Protein 7TQR (pdb70)

Secondary structure (DSSP, 8-state):
-EEE--SS---HHHHHHHHTT--EEE--HHHHHHHHHHHHHHHHHHHHHHT--HHHHHHHHHHHHHHHHHHH---EEEEPPHHHHHHHHHHHHHHHTSSSS---HHHHHHHHHHHHHTEEE--EEE-----HHHHHHHHHHHTT-SEEEETTEEEEHHHHHHHTT-PPP---TTHHHHHHSSSHHHHHHHHHHHHHHHHHHHHHHHHHHHHHHHTT--GGGG-HHHHHTS--HHHHHHHHHHHHHHTT-HHHHHHHHH-S---HHHHTHHHHHHHHHHHHHHHHHHHHHHTTS--SSSEE-SS-EE---TT--HHHHHHHHHHHHHHHHHHHHHHHHHHHHT-HHHHSS-GGG-S-TTT--TTHHHHHHHHHHHHHHHHHTS-GGG----BTTTTB-----HHHHHHHHHHHHHHHHHHHHHHHHHHHHHHTTS-----HHHHHHHHHHHHHSPPPSS---HHHHHHHHHHHHHTTHHHHH--

Organism: Thermoplasma acidophilum (strain ATCC 25905 / DSM 1728 / JCM 9062 / NBRC 15155 / AMRC-C165) (NCBI:txid273075)

InterPro domains:
  IPR001106 Aromatic amino acid lyase [PF00221] (9-464)
  IPR001106 Aromatic amino acid lyase [PTHR10362] (2-448)
  IPR001106 Aromatic amino acid lyase [cd00332] (7-446)
  IPR005921 Histidine ammonia-lyase [MF_00229] (1-496)
  IPR005921 Histidine ammonia-lyase [TIGR01225] (2-495)
  IPR008948 L-Aspartase-like [SSF48557] (1-491)
  IPR022313 Phenylalanine/histidine ammonia-lyases, active site [PS00488] (137-153)
  IPR024083 Fumarase/histidase, N-terminal [G3DSA:1.10.275.10] (1-195)

Nearest PDB structures (foldseek):
  7tqr-assembly1_A  TM=1.002E+00  e=1.325E-74  Thermoplasma acidophilum
  2ohy-assembly1_B  TM=9.317E-01  e=4.250E-37  Streptomyces globisporus
  6v6h-assembly1_C  TM=9.352E-01  e=1.140E-36  Trypanosoma cruzi
  6v6h-assembly1_A  TM=9.342E-01  e=2.923E-36  Trypanosoma cruzi
  3kdy-assembly1_A  TM=9.456E-01  e=3.657E-36  Streptomyces globisporus

CATH classification: 1.10.275.10 (+1 more: 1.20.200.10)

Foldseek 3Di:
DEAEAQLAFDALVVLLCLLPVVHAYHYDPVLQVLLAVLLVLVVVQVVVVVVCPPVVVFVVLLVVLVVQLVVLQDADAFFDDRSLQSLLLVLLLSNCSLAWQSFHSVVSVLSSLCSNQVWGFGFRLDDDLLWQNRLSSVLCLLQQADWTAGVHRIDRSVVSCVVSVHDRDRGGRCRSLQRRFARSSLLSLVSVLLVLLVLLLVLLLLLVLLLCLLLLFELPLLPQVVCVVPCLPLLNVSSVVNVVLQPQFPSRVVCNVPPDGADCLRSVCSVLSRVLVVLSVVLSVVSSDRSSHNRGPQTHNSNDTHGDHSSFNAVSLVSLLSNLVSLLVVLVSLLVSVVQLQPCVRRVFDHLLEPPPPPANNNVCVSVLSVVLSVVSVVLSPRQQVDACADDVCPRVGHRSSSSSSVSSVVNSVSSLLSSLSSLQSSLSSCVRDPPSGHPLSVLSSVLLCVPDPHDHHDDDVVVSSVVSSVCSVVVVSVVSHD

Sequence (483 aa):
SMIEIDGRSLRVEDVYAVAVEYDRVSISDDTLKAVEEKHEAFLKLINSGKTVNVHIERDQEIELQKNLIRSHSSGVGDYLENRYVRAIMAVRLNSLAAGYSAVSADLLNMMVEMLNRDVIPAVPKYGSVGDLAPLAHIGLAMMGEGKAFFEGRLMDSARALEKAGLKPYQFKEKEGVALINGTSFMSSGILSIAVMDAHDILENAIRSALLSFEALGGTSKAFTPWILGARPHLGQVAIGNRFREYLTGSDIVKRADSVKVQDAYTLRCIPQVYGSVADVIDYVENVLSVEINSATDNPLFNGEEVVSGGNFHGEPVALAADFLAIALTDLGNMVERRIARLVDTNLSGLPPFLTPDSGLNSGYMIPQYTAAALCNRNKVLAYPSSADTIPTSANQEDHVSMGATGSLKLLEIIDNVRYIIAIEYLLGSQALEFTDKGMSPSTRKIYEKIREKVEKLDHDRPPSFDIETIRKMMDKKEFISALP

Radius of gyration: 25.88 Å; Cα contacts (8 Å, |Δi|>4): 915; chains: 1; bounding box: 50×88×47 Å

Solvent-accessible surface area: 19830 Å² total

Structure (mmCIF, N/CA/C/O backbone):
data_7TQR
#
_entry.id   7TQR
#
_cell.length_a   168.990
_cell.length_b   168.990
_cell.length_c   67.751
_cell.angle_alpha   90.000
_cell.angle_beta   90.000
_cell.angle_gamma   120.000
#
_symmetry.space_group_name_H-M   'P 6 2 2'
#
loop_
_entity.id
_entity.type
_entity.pdbx_description
1 polymer 'Probable histidine ammonia-lyase'
2 water water
#
loop_
_atom_site.group_PDB
_atom_site.id
_atom_site.type_symbol
_atom_site.label_atom_id
_atom_site.label_alt_id
_atom_site.label_comp_id
_atom_site.label_asym_id
_atom_site.label_entity_id
_atom_site.label_seq_id
_atom_site.pdbx_PDB_ins_code
_atom_site.Cartn_x
_atom_site.Cartn_y
_atom_site.Cartn_z
_atom_site.occupancy
_atom_site.B_iso_or_equiv
_atom_site.auth_seq_id
_atom_site.auth_comp_id
_atom_site.auth_asym_id
_atom_site.auth_atom_id
_atom_site.pdbx_PDB_model_num
ATOM 1 N N . SER A 1 1 ? 14.53431 88.19869 29.20906 1.000 70.29520 0 SER A N 1
ATOM 2 C CA . SER A 1 1 ? 15.25430 88.59960 30.41605 1.000 71.56027 0 SER A CA 1
ATOM 3 C C . SER A 1 1 ? 16.25815 89.74842 30.16870 1.000 68.54474 0 SER A C 1
ATOM 4 O O . SER A 1 1 ? 16.12215 90.51324 29.17480 1.000 60.67427 0 SER A O 1
ATOM 7 N N . MET A 1 2 ? 17.26906 89.83121 31.04898 1.000 59.78225 1 MET A N 1
ATOM 8 C CA . MET A 1 2 ? 18.15854 90.98779 31.16566 1.000 55.06969 1 MET A CA 1
ATOM 9 C C . MET A 1 2 ? 19.60693 90.53980 31.31086 1.000 52.61855 1 MET A C 1
ATOM 10 O O . MET A 1 2 ? 19.93854 89.79814 32.23268 1.000 54.22948 1 MET A O 1
ATOM 15 N N . ILE A 1 3 ? 20.47829 91.01653 30.43159 1.000 49.71805 2 ILE A N 1
ATOM 16 C CA . ILE A 1 3 ? 21.91287 90.75232 30.50753 1.000 46.53851 2 ILE A CA 1
ATOM 17 C C . ILE A 1 3 ? 22.58230 92.05120 30.92909 1.000 41.98574 2 ILE A C 1
ATOM 18 O O . ILE A 1 3 ? 22.50360 93.06017 30.22047 1.000 42.61105 2 ILE A O 1
ATOM 23 N N . GLU A 1 4 ? 23.24878 92.03465 32.06465 1.000 40.71464 3 GLU A N 1
ATOM 24 C CA . GLU A 1 4 ? 23.99055 93.19719 32.52368 1.000 42.15117 3 GLU A CA 1
ATOM 25 C C . GLU A 1 4 ? 25.43034 93.08246 32.05071 1.000 42.97582 3 GLU A C 1
ATOM 26 O O . GLU A 1 4 ? 26.04244 92.03061 32.20304 1.000 42.31134 3 GLU A O 1
ATOM 32 N N . ILE A 1 5 ? 25.95826 94.15788 31.46946 1.000 44.88836 4 ILE A N 1
ATOM 33 C CA . ILE A 1 5 ? 27.29340 94.19692 30.86908 1.000 40.19449 4 ILE A CA 1
ATOM 34 C C . ILE A 1 5 ? 28.19432 94.92631 31.85404 1.000 40.94730 4 ILE A C 1
ATOM 35 O O . ILE A 1 5 ? 27.86623 96.03631 32.28256 1.000 42.06443 4 ILE A O 1
ATOM 40 N N . ASP A 1 6 ? 29.32566 94.32500 32.22379 1.000 39.33902 5 ASP A N 1
ATOM 41 C CA . ASP A 1 6 ? 30.29700 95.05237 33.03167 1.000 39.58208 5 ASP A CA 1
ATOM 42 C C . ASP A 1 6 ? 31.71281 94.98485 32.47285 1.000 40.26744 5 ASP A C 1
ATOM 43 O O . ASP A 1 6 ? 32.65964 95.39877 33.15123 1.000 42.26453 5 ASP A O 1
ATOM 48 N N . GLY A 1 7 ? 31.87765 94.52560 31.24077 1.000 40.36337 6 GLY A N 1
ATOM 49 C CA . GLY A 1 7 ? 33.16444 94.47971 30.61066 1.000 35.58845 6 GLY A CA 1
ATOM 50 C C . GLY A 1 7 ? 33.98509 93.27629 30.97281 1.000 39.62461 6 GLY A C 1
ATOM 51 O O . GLY A 1 7 ? 35.02454 93.06499 30.35100 1.000 37.40682 6 GLY A O 1
ATOM 52 N N . ARG A 1 8 ? 33.55410 92.46321 31.95520 1.000 34.79302 7 ARG A N 1
ATOM 53 C CA . ARG A 1 8 ? 34.35644 91.32654 32.37983 1.000 36.87968 7 ARG A CA 1
ATOM 54 C C . ARG A 1 8 ? 33.56934 90.02845 32.59846 1.000 37.07346 7 ARG A C 1
ATOM 55 O O . ARG A 1 8 ? 34.19205 89.01229 32.89212 1.000 37.40297 7 ARG A O 1
ATOM 57 N N . SER A 1 9 ? 32.24193 90.00599 32.46436 1.000 37.52718 8 SER A N 1
ATOM 58 C CA . SER A 1 9 ? 31.47407 88.81444 32.84028 1.000 39.25535 8 SER A CA 1
ATOM 59 C C . SER A 1 9 ? 30.72076 88.15846 31.68152 1.000 39.32824 8 SER A C 1
ATOM 60 O O . SER A 1 9 ? 29.86822 87.29003 31.92867 1.000 39.13960 8 SER A O 1
ATOM 63 N N . LEU A 1 10 ? 30.94810 88.56996 30.44015 1.000 32.75495 9 LEU A N 1
ATOM 64 C CA . LEU A 1 10 ? 30.09898 88.09695 29.34931 1.000 33.25684 9 LEU A CA 1
ATOM 65 C C . LEU A 1 10 ? 30.39519 86.63928 28.99123 1.000 31.68703 9 LEU A C 1
ATOM 66 O O . LEU A 1 10 ? 31.54737 86.25739 28.77808 1.000 32.45635 9 LEU A O 1
ATOM 71 N N . ARG A 1 11 ? 29.35525 85.81501 28.91454 1.000 31.04448 10 ARG A N 1
ATOM 72 C CA . ARG A 1 11 ? 29.52964 84.45291 28.42507 1.000 30.19518 10 ARG A CA 1
ATOM 73 C C . ARG A 1 11 ? 28.99509 84.37505 26.99575 1.000 33.87502 10 ARG A C 1
ATOM 74 O O . ARG A 1 11 ? 28.18073 85.20013 26.56264 1.000 32.74546 10 ARG A O 1
ATOM 82 N N . VAL A 1 12 ? 29.46502 83.35788 26.26705 1.000 32.25084 11 VAL A N 1
ATOM 83 C CA . VAL A 1 12 ? 29.02686 83.14647 24.89833 1.000 31.55136 11 VAL A CA 1
ATOM 84 C C . VAL A 1 12 ? 27.51322 82.95706 24.85091 1.000 32.62177 11 VAL A C 1
ATOM 85 O O . VAL A 1 12 ? 26.83463 83.47988 23.95509 1.000 31.98771 11 VAL A O 1
ATOM 89 N N . GLU A 1 13 ? 26.95413 82.22484 25.81922 1.000 30.81043 12 GLU A N 1
ATOM 90 C CA . GLU A 1 13 ? 25.50800 82.06227 25.85238 1.000 31.91241 12 GLU A CA 1
ATOM 91 C C . GLU A 1 13 ? 24.76730 83.35675 26.15649 1.000 33.84768 12 GLU A C 1
ATOM 92 O O . GLU A 1 13 ? 23.59369 83.47386 25.77259 1.000 32.60214 12 GLU A O 1
ATOM 98 N N . ASP A 1 14 ? 25.41446 84.34722 26.79219 1.000 36.03587 13 ASP A N 1
ATOM 99 C CA . ASP A 1 14 ? 24.76678 85.66275 26.95782 1.000 35.06523 13 ASP A CA 1
ATOM 100 C C . ASP A 1 14 ? 24.75030 86.44345 25.63390 1.000 35.25518 13 ASP A C 1
ATOM 101 O O . ASP A 1 14 ? 23.79437 87.16871 25.34503 1.000 35.86070 13 ASP A O 1
ATOM 106 N N . VAL A 1 15 ? 25.82320 86.33705 24.84371 1.000 29.98718 14 VAL A N 1
ATOM 107 C CA . VAL A 1 15 ? 25.82217 86.91174 23.49672 1.000 35.56876 14 VAL A CA 1
ATOM 108 C C . VAL A 1 15 ? 24.64974 86.34427 22.69373 1.000 33.12177 14 VAL A C 1
ATOM 109 O O . VAL A 1 15 ? 23.86076 87.08209 22.09747 1.000 34.18144 14 VAL A O 1
ATOM 113 N N . TYR A 1 16 ? 24.48603 85.02412 22.71802 1.000 33.86208 15 TYR A N 1
ATOM 114 C CA . TYR A 1 16 ? 23.32542 84.41508 22.07002 1.000 32.31828 15 TYR A CA 1
ATOM 115 C C . TYR A 1 16 ? 21.99686 84.96757 22.61016 1.000 38.27968 15 TYR A C 1
ATOM 116 O O . TYR A 1 16 ? 21.10520 85.35042 21.84672 1.000 39.24283 15 TYR A O 1
ATOM 125 N N . ALA A 1 17 ? 21.82611 84.96416 23.92599 1.000 35.41303 16 ALA A N 1
ATOM 126 C CA . ALA A 1 17 ? 20.60739 85.49674 24.52719 1.000 39.93632 16 ALA A CA 1
ATOM 127 C C . ALA A 1 17 ? 20.26746 86.88488 23.98185 1.000 37.70359 16 ALA A C 1
ATOM 128 O O . ALA A 1 17 ? 19.11516 87.15630 23.63104 1.000 36.89794 16 ALA A O 1
ATOM 130 N N . VAL A 1 18 ? 21.26377 87.76878 23.86033 1.000 37.87528 17 VAL A N 1
ATOM 131 C CA . VAL A 1 18 ? 20.97221 89.11969 23.36659 1.000 35.98926 17 VAL A CA 1
ATOM 132 C C . VAL A 1 18 ? 20.68294 89.09655 21.86638 1.000 36.81972 17 VAL A C 1
ATOM 133 O O . VAL A 1 18 ? 19.70146 89.68650 21.38910 1.000 35.21666 17 VAL A O 1
ATOM 137 N N . ALA A 1 19 ? 21.54538 88.42380 21.10373 1.000 37.03820 18 ALA A N 1
ATOM 138 C CA . ALA A 1 19 ? 21.52099 88.51852 19.64645 1.000 33.86097 18 ALA A CA 1
ATOM 139 C C . ALA A 1 19 ? 20.34348 87.75990 19.05380 1.000 34.81363 18 ALA A C 1
ATOM 140 O O . ALA A 1 19 ? 19.67657 88.25660 18.14043 1.000 40.46122 18 ALA A O 1
ATOM 142 N N . VAL A 1 20 ? 20.05704 86.57006 19.57146 1.000 36.90314 19 VAL A N 1
ATOM 143 C CA . VAL A 1 20 ? 19.08533 85.67386 18.96920 1.000 36.75159 19 VAL A CA 1
ATOM 144 C C . VAL A 1 20 ? 17.76364 85.68652 19.71347 1.000 41.04572 19 VAL A C 1
ATOM 145 O O . VAL A 1 20 ? 16.70870 85.57789 19.09346 1.000 44.78174 19 VAL A O 1
ATOM 149 N N . GLU A 1 21 ? 17.79368 85.76956 21.04307 1.000 38.12071 20 GLU A N 1
ATOM 150 C CA . GLU A 1 21 ? 16.56833 85.74907 21.81503 1.000 39.75483 20 GLU A CA 1
ATOM 151 C C . GLU A 1 21 ? 16.12900 87.14090 22.24050 1.000 41.33681 20 GLU A C 1
ATOM 152 O O . GLU A 1 21 ? 15.03782 87.28893 22.80588 1.000 39.86823 20 GLU A O 1
ATOM 158 N N . TYR A 1 22 ? 16.89831 88.17306 21.88081 1.000 36.99572 21 TYR A N 1
ATOM 159 C CA . TYR A 1 22 ? 16.48664 89.56287 22.05481 1.000 41.18093 21 TYR A CA 1
ATOM 160 C C . TYR A 1 22 ? 16.33373 89.93296 23.51913 1.000 41.03107 21 TYR A C 1
ATOM 161 O O . TYR A 1 22 ? 15.51424 90.77700 23.84684 1.000 42.31913 21 TYR A O 1
ATOM 170 N N . ASP A 1 23 ? 17.10673 89.30710 24.40853 1.000 44.21340 22 ASP A N 1
ATOM 171 C CA . ASP A 1 23 ? 17.18732 89.79090 25.78016 1.000 43.34985 22 ASP A CA 1
ATOM 172 C C . ASP A 1 23 ? 17.73217 91.21802 25.80706 1.000 43.76220 22 ASP A C 1
ATOM 173 O O . ASP A 1 23 ? 18.58894 91.58755 24.99923 1.000 39.87698 22 ASP A O 1
ATOM 178 N N . ARG A 1 24 ? 17.23247 92.02572 26.73587 1.000 43.08847 23 ARG A N 1
ATOM 179 C CA . ARG A 1 24 ? 17.73402 93.38487 26.91385 1.000 44.11088 23 ARG A CA 1
ATOM 180 C C . ARG A 1 24 ? 19.12748 93.37068 27.53569 1.000 43.90737 23 ARG A C 1
ATOM 181 O O . ARG A 1 24 ? 19.48321 92.45701 28.28706 1.000 47.02278 23 ARG A O 1
ATOM 189 N N . VAL A 1 25 ? 19.93301 94.38510 27.19701 1.000 39.62080 24 VAL A N 1
ATOM 190 C CA . VAL A 1 25 ? 21.21632 94.61383 27.84948 1.000 38.98522 24 VAL A CA 1
ATOM 191 C C . VAL A 1 25 ? 21.07008 95.85052 28.72487 1.000 44.10775 24 VAL A C 1
ATOM 192 O O . VAL A 1 25 ? 20.19416 96.70113 28.50398 1.000 38.91974 24 VAL A O 1
ATOM 196 N N . SER A 1 26 ? 21.89275 95.90930 29.77303 1.000 41.94912 25 SER A N 1
ATOM 197 C CA . SER A 1 26 ? 22.00242 97.10824 30.59330 1.000 42.83079 25 SER A CA 1
ATOM 198 C C . SER A 1 26 ? 23.42841 97.22180 31.11454 1.000 42.40978 25 SER A C 1
ATOM 199 O O . SER A 1 26 ? 24.19170 96.25491 31.11442 1.000 47.26789 25 SER A O 1
ATOM 202 N N . ILE A 1 27 ? 23.77860 98.42684 31.56269 1.000 44.58320 26 ILE A N 1
ATOM 203 C CA . ILE A 1 27 ? 25.05906 98.72098 32.19842 1.000 42.03003 26 ILE A CA 1
ATOM 204 C C . ILE A 1 27 ? 24.75157 99.51455 33.44050 1.000 41.75566 26 ILE A C 1
ATOM 205 O O . ILE A 1 27 ? 23.97862 100.47803 33.37638 1.000 42.49291 26 ILE A O 1
ATOM 210 N N . SER A 1 28 ? 25.32116 99.10971 34.57906 1.000 43.75782 27 SER A N 1
ATOM 211 C CA . SER A 1 28 ? 24.97922 99.81615 35.80234 1.000 46.14765 27 SER A CA 1
ATOM 212 C C . SER A 1 28 ? 25.52416 101.23558 35.77238 1.000 43.83630 27 SER A C 1
ATOM 213 O O . SER A 1 28 ? 26.53288 101.52507 35.12787 1.000 46.35189 27 SER A O 1
ATOM 216 N N . ASP A 1 29 ? 24.87137 102.11831 36.52421 1.000 48.79560 28 ASP A N 1
ATOM 217 C CA . ASP A 1 29 ? 25.40901 103.46328 36.70980 1.000 52.96583 28 ASP A CA 1
ATOM 218 C C . ASP A 1 29 ? 26.84415 103.44925 37.23748 1.000 52.53734 28 ASP A C 1
ATOM 219 O O . ASP A 1 29 ? 27.64660 104.30865 36.86020 1.000 51.67235 28 ASP A O 1
ATOM 224 N N . ASP A 1 30 ? 27.19166 102.47558 38.08371 1.000 51.59302 29 ASP A N 1
ATOM 225 C CA . ASP A 1 30 ? 28.55226 102.38079 38.61682 1.000 57.37061 29 ASP A CA 1
ATOM 226 C C . ASP A 1 30 ? 29.56934 102.10734 37.52018 1.000 43.00706 29 ASP A C 1
ATOM 227 O O . ASP A 1 30 ? 30.60714 102.77725 37.42243 1.000 49.80075 29 ASP A O 1
ATOM 232 N N . THR A 1 31 ? 29.32225 101.07502 36.72707 1.000 43.81283 30 THR A N 1
ATOM 233 C CA . THR A 1 31 ? 30.16005 100.84195 35.56682 1.000 47.30226 30 THR A CA 1
ATOM 234 C C . THR A 1 31 ? 30.26809 102.10612 34.70866 1.000 49.71683 30 THR A C 1
ATOM 235 O O . THR A 1 31 ? 31.36636 102.49558 34.29283 1.000 45.12517 30 THR A O 1
ATOM 239 N N . LEU A 1 32 ? 29.13331 102.75118 34.41623 1.000 38.80994 31 LEU A N 1
ATOM 240 C CA . LEU A 1 32 ? 29.17593 103.87781 33.48539 1.000 44.55352 31 LEU A CA 1
ATOM 241 C C . LEU A 1 32 ? 29.97313 105.03582 34.06981 1.000 49.91774 31 LEU A C 1
ATOM 242 O O . LEU A 1 32 ? 30.70317 105.71961 33.33553 1.000 41.91661 31 LEU A O 1
ATOM 247 N N . LYS A 1 33 ? 29.86037 105.25322 35.39712 1.000 44.20022 32 LYS A N 1
ATOM 248 C CA . LYS A 1 33 ? 30.60653 106.33178 36.03659 1.000 50.48571 32 LYS A CA 1
ATOM 249 C C . LYS A 1 33 ? 32.10417 106.05893 35.99415 1.000 48.16833 32 LYS A C 1
ATOM 250 O O . LYS A 1 33 ? 32.88932 106.96924 35.71231 1.000 47.99380 32 LYS A O 1
ATOM 252 N N . ALA A 1 34 ? 32.52312 104.82105 36.26184 1.000 42.66717 33 ALA A N 1
ATOM 253 C CA . ALA A 1 34 ? 33.95182 104.48689 36.13383 1.000 49.83910 33 ALA A CA 1
ATOM 254 C C . ALA A 1 34 ? 34.44717 104.56608 34.67192 1.000 47.18422 33 ALA A C 1
ATOM 255 O O . ALA A 1 34 ? 35.58131 104.99615 34.39774 1.000 41.00438 33 ALA A O 1
ATOM 257 N N . VAL A 1 35 ? 33.63314 104.14389 33.71175 1.000 42.58526 34 VAL A N 1
ATOM 258 C CA . VAL A 1 35 ? 34.02496 104.33430 32.31864 1.000 39.40032 34 VAL A CA 1
ATOM 259 C C . VAL A 1 35 ? 34.24239 105.81893 32.04580 1.000 42.55375 34 VAL A C 1
ATOM 260 O O . VAL A 1 35 ? 35.25192 106.22476 31.45524 1.000 43.010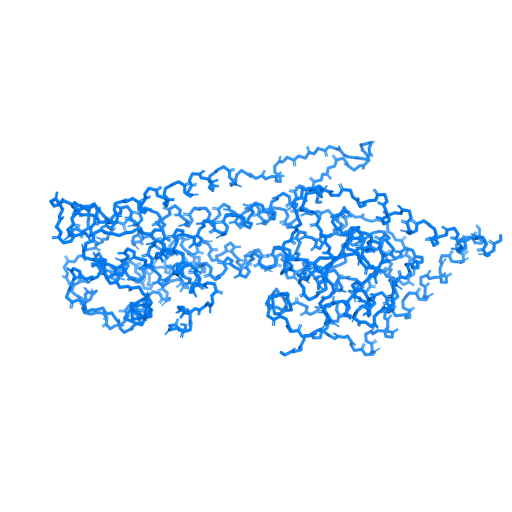00 34 VAL A O 1
ATOM 264 N N . GLU A 1 36 ? 33.30504 106.65552 32.50291 1.000 42.93762 35 GLU A N 1
ATOM 265 C CA . GLU A 1 36 ? 33.38957 108.08352 32.21502 1.000 47.28868 35 GLU A CA 1
ATOM 266 C C . GLU A 1 36 ? 34.60362 108.70256 32.88980 1.000 46.39401 35 GLU A C 1
ATOM 267 O O . GLU A 1 36 ? 35.29450 109.53953 32.29349 1.000 47.41250 35 GLU A O 1
ATOM 273 N N . GLU A 1 37 ? 34.87035 108.31885 34.13897 1.000 46.07833 36 GLU A N 1
ATOM 274 C CA . GLU A 1 37 ? 36.04533 108.83251 34.82744 1.000 44.35008 36 GLU A CA 1
ATOM 275 C C . GLU A 1 37 ? 37.33518 108.44510 34.09964 1.000 44.81800 36 GLU A C 1
ATOM 276 O O . GLU A 1 37 ? 38.24068 109.27386 33.96925 1.000 50.07146 36 GLU A O 1
ATOM 282 N N . LYS A 1 38 ? 37.43820 107.20483 33.58693 1.000 42.54275 37 LYS A N 1
ATOM 283 C CA . LYS A 1 38 ? 38.62196 106.86993 32.78662 1.000 44.12316 37 LYS A CA 1
ATOM 284 C C . LYS A 1 38 ? 38.68839 107.67923 31.48820 1.000 44.12015 37 LYS A C 1
ATOM 285 O O . LYS A 1 38 ? 39.78000 108.08885 31.06970 1.000 43.19813 37 LYS A O 1
ATOM 291 N N . HIS A 1 39 ? 37.54673 107.86424 30.80341 1.000 38.61906 38 HIS A N 1
ATOM 292 C CA . HIS A 1 39 ? 37.50406 108.72353 29.61169 1.000 40.97231 38 HIS A CA 1
ATOM 293 C C . HIS A 1 39 ? 38.03699 110.12871 29.92370 1.000 50.17686 38 HIS A C 1
ATOM 294 O O . HIS A 1 39 ? 38.80846 110.70806 29.14425 1.000 40.90391 38 HIS A O 1
ATOM 301 N N . GLU A 1 40 ? 37.65451 110.68099 31.08706 1.000 43.71246 39 GLU A N 1
ATOM 302 C CA . GLU A 1 40 ? 38.11424 112.01821 31.45169 1.000 49.18075 39 GLU A CA 1
ATOM 303 C C . GLU A 1 40 ? 39.60771 112.02891 31.78888 1.000 50.24669 39 GLU A C 1
ATOM 304 O O . GLU A 1 40 ? 40.32077 112.97622 31.43389 1.000 49.67399 39 GLU A O 1
ATOM 310 N N . ALA A 1 41 ? 40.10364 111.00559 32.49531 1.000 43.24170 40 ALA A N 1
ATOM 311 C CA . ALA A 1 41 ? 41.55267 110.92529 32.69285 1.000 43.84898 40 ALA A CA 1
ATOM 312 C C . ALA A 1 41 ? 42.29681 110.88867 31.34492 1.000 48.66708 40 ALA A C 1
ATOM 313 O O . ALA A 1 41 ? 43.37092 111.48669 31.18082 1.000 47.53760 40 ALA A O 1
ATOM 315 N N . PHE A 1 42 ? 41.74505 110.18201 30.36606 1.000 47.50624 41 PHE A N 1
ATOM 316 C CA . PHE A 1 42 ? 42.41634 110.09949 29.07664 1.000 45.54838 41 PHE A CA 1
ATOM 317 C C . PHE A 1 42 ? 42.47049 111.47735 28.40460 1.000 47.53648 41 PHE A C 1
ATOM 318 O O . PHE A 1 42 ? 43.52985 111.91844 27.93389 1.000 46.24897 41 PHE A O 1
ATOM 326 N N . LEU A 1 43 ? 41.33619 112.18101 28.38105 1.000 41.77806 42 LEU A N 1
ATOM 327 C CA . LEU A 1 43 ? 41.31337 113.53783 27.84165 1.000 46.29929 42 LEU A CA 1
ATOM 328 C C . LEU A 1 43 ? 42.33031 114.44109 28.53004 1.000 55.10437 42 LEU A C 1
ATOM 329 O O . LEU A 1 43 ? 43.04226 115.20456 27.86876 1.000 47.50382 42 LEU A O 1
ATOM 334 N N . LYS A 1 44 ? 42.38525 114.40084 29.86923 1.000 53.34353 43 LYS A N 1
ATOM 335 C CA . LYS A 1 44 ? 43.36541 115.21964 30.57981 1.000 51.44487 43 LYS A CA 1
ATOM 336 C C . LYS A 1 44 ? 44.77511 114.89134 30.11706 1.000 53.93402 43 LYS A C 1
ATOM 337 O O . LYS A 1 44 ? 45.57662 115.79384 29.84833 1.000 58.49176 43 LYS A O 1
ATOM 339 N N . LEU A 1 45 ? 45.08268 113.60413 29.97103 1.000 55.31933 44 LEU A N 1
ATOM 340 C CA . LEU A 1 45 ? 46.43479 113.21205 29.57535 1.000 60.09352 44 LEU A CA 1
ATOM 341 C C . LEU A 1 45 ? 46.77036 113.68919 28.15220 1.000 60.42234 44 LEU A C 1
ATOM 342 O O . LEU A 1 45 ? 47.85761 114.22888 27.90441 1.000 59.88943 44 LEU A O 1
ATOM 347 N N . ILE A 1 46 ? 45.85246 113.51474 27.19898 1.000 58.71480 45 ILE A N 1
ATOM 348 C CA . ILE A 1 46 ? 46.18454 113.93989 25.83375 1.000 60.63389 45 ILE A CA 1
ATOM 349 C C . ILE A 1 46 ? 46.19840 115.47164 25.72982 1.000 69.00632 45 ILE A C 1
ATOM 350 O O . ILE A 1 46 ? 46.99714 116.04554 24.96932 1.000 67.12410 45 ILE A O 1
ATOM 355 N N . ASN A 1 47 ? 45.36580 116.16314 26.51912 1.000 64.15442 46 ASN A N 1
ATOM 356 C CA . ASN A 1 47 ? 45.38100 117.61938 26.49783 1.000 66.81525 46 ASN A CA 1
ATOM 357 C C . ASN A 1 47 ? 46.67181 118.16249 27.08728 1.000 72.32621 46 ASN A C 1
ATOM 358 O O . ASN A 1 47 ? 47.15922 119.21074 26.65028 1.000 77.17035 46 ASN A O 1
ATOM 360 N N . SER A 1 48 ? 47.24056 117.47061 28.07619 1.000 72.35275 47 SER A N 1
ATOM 361 C CA . SER A 1 48 ? 48.53788 117.89025 28.59951 1.000 75.83252 47 SER A CA 1
ATOM 362 C C . SER A 1 48 ? 49.67354 117.55353 27.62838 1.000 78.72729 47 SER A C 1
ATOM 363 O O . SER A 1 48 ? 50.61804 118.33900 27.47062 1.000 80.01954 47 SER A O 1
ATOM 366 N N . GLY A 1 49 ? 49.60416 116.38776 26.97766 1.000 76.08656 48 GLY A N 1
ATOM 367 C CA . GLY A 1 49 ? 50.63482 116.02029 26.01831 1.000 78.48917 48 GLY A CA 1
ATOM 368 C C . GLY A 1 49 ? 50.72231 116.97294 24.83755 1.000 84.73212 48 GLY A C 1
ATOM 369 O O . GLY A 1 49 ? 51.81791 117.32938 24.39603 1.000 86.59103 48 GLY A O 1
ATOM 370 N N . LYS A 1 50 ? 49.57335 117.39818 24.30300 1.000 83.11004 49 LYS A N 1
ATOM 371 C CA . LYS A 1 50 ? 49.62738 118.28372 23.14070 1.000 85.20962 49 LYS A CA 1
ATOM 372 C C . LYS A 1 50 ? 50.23927 119.63761 23.48935 1.000 88.75294 49 LYS A C 1
ATOM 373 O O . LYS A 1 50 ? 50.86025 120.27020 22.62572 1.000 93.96803 49 LYS A O 1
ATOM 375 N N . THR A 1 51 ? 50.09369 120.09753 24.73913 1.000 87.97963 50 THR A N 1
ATOM 376 C CA . THR A 1 51 ? 50.60686 121.40460 25.14108 1.000 89.55781 50 THR A CA 1
ATOM 377 C C . THR A 1 51 ? 52.00250 121.33182 25.76522 1.000 92.21759 50 THR A C 1
ATOM 378 O O . THR A 1 51 ? 52.36477 122.20489 26.56536 1.000 96.71936 50 THR A O 1
ATOM 382 N N . VAL A 1 52 ? 52.79976 120.32483 25.41060 1.000 94.38517 51 VAL A N 1
ATOM 383 C CA . VAL A 1 52 ? 54.18335 120.21625 25.87646 1.000 87.71338 51 VAL A CA 1
ATOM 384 C C . VAL A 1 52 ? 55.12491 120.05776 24.68073 1.000 87.88760 51 VAL A C 1
ATOM 385 O O . VAL A 1 52 ? 54.73705 119.54422 23.61951 1.000 87.73233 51 VAL A O 1
ATOM 387 N N . ASN A 1 64 ? 46.20411 126.41627 19.57192 1.000 90.61683 63 ASN A N 1
ATOM 388 C CA . ASN A 1 64 ? 44.78231 126.70680 19.73322 1.000 77.14748 63 ASN A CA 1
ATOM 389 C C . ASN A 1 64 ? 43.96849 125.48776 20.13543 1.000 74.01033 63 ASN A C 1
ATOM 390 O O . ASN A 1 64 ? 43.77549 124.56536 19.34050 1.000 75.87076 63 ASN A O 1
ATOM 395 N N . VAL A 1 65 ? 43.45069 125.51308 21.36600 1.000 74.13162 64 VAL A N 1
ATOM 396 C CA . VAL A 1 65 ? 42.74674 124.35139 21.90647 1.000 72.60509 64 VAL A CA 1
ATOM 397 C C . VAL A 1 65 ? 41.49103 124.04316 21.09233 1.000 67.95097 64 VAL A C 1
ATOM 398 O O . VAL A 1 65 ? 41.13161 122.86904 20.89796 1.000 66.57135 64 VAL A O 1
ATOM 402 N N . HIS A 1 66 ? 40.79724 125.09167 20.61585 1.000 66.07289 65 HIS A N 1
ATOM 403 C CA . HIS A 1 66 ? 39.51054 124.90717 19.94212 1.000 67.39961 65 HIS A CA 1
ATOM 404 C C . HIS A 1 66 ? 39.67742 124.18347 18.61124 1.000 59.94385 65 HIS A C 1
ATOM 405 O O . HIS A 1 66 ? 38.99860 123.17970 18.34357 1.000 60.25728 65 HIS A O 1
ATOM 412 N N . ILE A 1 67 ? 40.55619 124.70198 17.75395 1.000 59.10794 66 ILE A N 1
ATOM 413 C CA . ILE A 1 67 ? 40.84343 124.04505 16.48756 1.000 66.27348 66 ILE A CA 1
ATOM 414 C C . ILE A 1 67 ? 41.36739 122.63644 16.72587 1.000 63.54260 66 ILE A C 1
ATOM 415 O O . ILE A 1 67 ? 41.03740 121.71108 15.97320 1.000 63.21941 66 ILE A O 1
ATOM 417 N N . GLU A 1 68 ? 42.13488 122.42853 17.80467 1.000 69.91125 67 GLU A N 1
ATOM 418 C CA . GLU A 1 68 ? 42.66193 121.09649 18.10068 1.000 61.49733 67 GLU A CA 1
ATOM 419 C C . GLU A 1 68 ? 41.53787 120.10090 18.37387 1.000 59.41054 67 GLU A C 1
ATOM 420 O O . GLU A 1 68 ? 41.50398 118.99740 17.80747 1.000 55.99175 67 GLU A O 1
ATOM 422 N N . ARG A 1 69 ? 40.60514 120.45399 19.25266 1.00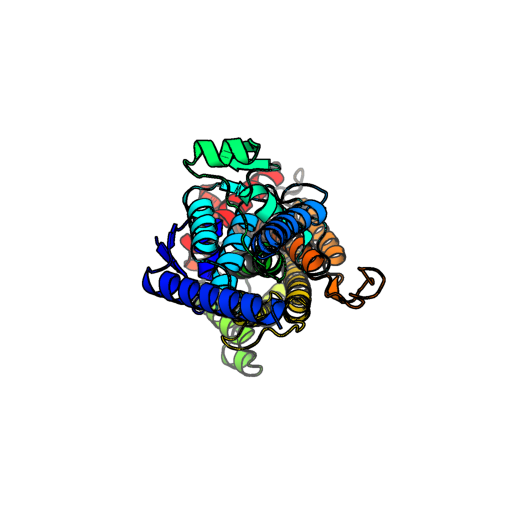0 57.93884 68 ARG A N 1
ATOM 423 C CA . ARG A 1 69 ? 39.53089 119.49789 19.49403 1.000 57.60651 68 ARG A CA 1
ATOM 424 C C . ARG A 1 69 ? 38.68639 119.26881 18.23777 1.000 53.18550 68 ARG A C 1
ATOM 425 O O . ARG A 1 69 ? 38.31613 118.12487 17.93815 1.000 48.32395 68 ARG A O 1
ATOM 433 N N . ASP A 1 70 ? 38.33160 120.34252 17.51144 1.000 51.01646 69 ASP A N 1
ATOM 434 C CA . ASP A 1 70 ? 37.48928 120.13955 16.32583 1.000 56.60511 69 ASP A CA 1
ATOM 435 C C . ASP A 1 70 ? 38.18219 119.22922 15.30870 1.000 50.78818 69 ASP A C 1
ATOM 436 O O . ASP A 1 70 ? 37.54434 118.34202 14.73226 1.000 47.31844 69 ASP A O 1
ATOM 441 N N . GLN A 1 71 ? 39.50262 119.37644 15.14900 1.000 54.62637 70 GLN A N 1
ATOM 442 C CA . GLN A 1 71 ? 40.28216 118.45926 14.31846 1.000 56.12175 70 GLN A CA 1
ATOM 443 C C . GLN A 1 71 ? 40.14239 117.01430 14.77904 1.000 55.95333 70 GLN A C 1
ATOM 444 O O . GLN A 1 71 ? 39.99768 116.09642 13.95448 1.000 50.86886 70 GLN A O 1
ATOM 450 N N . GLU A 1 72 ? 40.23209 116.78047 16.08884 1.000 47.12490 71 GLU A N 1
ATOM 451 C CA . GLU A 1 72 ? 40.17188 115.40733 16.57422 1.000 48.15471 71 GLU A CA 1
ATOM 452 C C . GLU A 1 72 ? 38.80899 114.77746 16.28534 1.000 45.53006 71 GLU A C 1
ATOM 453 O O . GLU A 1 72 ? 38.70699 113.58328 15.93220 1.000 48.77496 71 GLU A O 1
ATOM 459 N N . ILE A 1 73 ? 37.74463 115.57131 16.42271 1.000 41.20367 72 ILE A N 1
ATOM 460 C CA . ILE A 1 73 ? 36.40122 115.07656 16.09176 1.000 42.44261 72 ILE A CA 1
ATOM 461 C C . ILE A 1 73 ? 36.27897 114.74156 14.59840 1.000 48.70034 72 ILE A C 1
ATOM 462 O O . ILE A 1 73 ? 35.68825 113.70794 14.21154 1.000 38.75529 72 ILE A O 1
ATOM 467 N N . GLU A 1 74 ? 36.79897 115.63445 13.73685 1.000 41.76104 73 GLU A N 1
ATOM 468 C CA . GLU A 1 74 ? 36.75520 115.37698 12.29719 1.000 46.59905 73 GLU A CA 1
ATOM 469 C C . GLU A 1 74 ? 37.50328 114.09638 11.95588 1.000 43.12000 73 GLU A C 1
ATOM 470 O O . GLU A 1 74 ? 37.08418 113.33783 11.06983 1.000 44.52578 73 GLU A O 1
ATOM 476 N N . LEU A 1 75 ? 38.61862 113.83929 12.64657 1.000 43.97593 74 LEU A N 1
ATOM 477 C CA . LEU A 1 75 ? 39.36026 112.60754 12.40887 1.000 39.25642 74 LEU A CA 1
ATOM 478 C C . LEU A 1 75 ? 38.48542 111.38650 12.66055 1.000 41.31581 74 LEU A C 1
ATOM 479 O O . LEU A 1 75 ? 38.48783 110.42611 11.86684 1.000 40.36653 74 LEU A O 1
ATOM 484 N N . GLN A 1 76 ? 37.77589 111.36380 13.79629 1.000 40.99329 75 GLN A N 1
ATOM 485 C CA . GLN A 1 76 ? 36.95228 110.17423 14.06584 1.000 39.78537 75 GLN A CA 1
ATOM 486 C C . GLN A 1 76 ? 35.94113 109.96248 12.93619 1.000 41.73770 75 GLN A C 1
ATOM 487 O O . GLN A 1 76 ? 35.71310 108.82237 12.48721 1.000 38.00864 75 GLN A O 1
ATOM 493 N N . LYS A 1 77 ? 35.35345 111.06004 12.43688 1.000 38.48539 76 LYS A N 1
ATOM 494 C CA . LYS A 1 77 ? 34.38530 110.93448 11.33856 1.000 43.17466 76 LYS A CA 1
ATOM 495 C C . LYS A 1 77 ? 35.04557 110.41258 10.06228 1.000 37.25818 76 LYS A C 1
ATOM 496 O O . LYS A 1 77 ? 34.51239 109.52099 9.38853 1.000 36.19701 76 LYS A O 1
ATOM 502 N N . ASN A 1 78 ? 36.19171 110.98360 9.69719 1.000 38.14364 77 ASN A N 1
ATOM 503 C CA . ASN A 1 78 ? 36.87013 110.55372 8.47761 1.000 38.77328 77 ASN A CA 1
ATOM 504 C C . ASN A 1 78 ? 37.19072 109.07189 8.53923 1.000 38.01365 77 ASN A C 1
ATOM 505 O O . ASN A 1 78 ? 37.08232 108.35775 7.53000 1.000 34.96258 77 ASN A O 1
ATOM 510 N N . LEU A 1 79 ? 37.57330 108.59862 9.72160 1.000 32.71669 78 LEU A N 1
ATOM 511 C CA . LEU A 1 79 ? 37.94070 107.19601 9.93439 1.000 31.63505 78 LEU A CA 1
ATOM 512 C C . LEU A 1 79 ? 36.75170 106.27966 9.75146 1.000 36.45743 78 LEU A C 1
ATOM 513 O O . LEU A 1 79 ? 36.83922 105.25697 9.04066 1.000 35.89992 78 LEU A O 1
ATOM 518 N N . ILE A 1 80 ? 35.64348 106.60547 10.43408 1.000 34.60879 79 ILE A N 1
ATOM 519 C CA . ILE A 1 80 ? 34.41450 105.83010 10.27249 1.000 35.74895 79 ILE A CA 1
ATOM 520 C C . ILE A 1 80 ? 34.03310 105.75021 8.79299 1.000 36.68966 79 ILE A C 1
ATOM 521 O O . ILE A 1 80 ? 33.70798 104.67419 8.27698 1.000 34.21995 79 ILE A O 1
ATOM 526 N N . ARG A 1 81 ? 34.04875 106.89426 8.09513 1.000 31.34504 80 ARG A N 1
ATOM 527 C CA . ARG A 1 81 ? 33.58566 106.90015 6.70853 1.000 32.86049 80 ARG A CA 1
ATOM 528 C C . ARG A 1 81 ? 34.54682 106.14519 5.79651 1.000 35.76936 80 ARG A C 1
ATOM 529 O O . ARG A 1 81 ? 34.14079 105.21277 5.09141 1.000 37.38467 80 ARG A O 1
ATOM 537 N N . SER A 1 82 ? 35.83479 106.50979 5.82106 1.000 35.82028 81 SER A N 1
ATOM 538 C CA . SER A 1 82 ? 36.81581 105.91004 4.92189 1.000 36.82572 81 SER A CA 1
ATOM 539 C C . SER A 1 82 ? 36.90940 104.41092 5.12228 1.000 38.53571 81 SER A C 1
ATOM 540 O O . SER A 1 82 ? 37.18672 103.67167 4.16403 1.000 35.81882 81 SER A O 1
ATOM 543 N N . HIS A 1 83 ? 36.70901 103.94125 6.35621 1.000 30.19862 82 HIS A N 1
ATOM 544 C CA . HIS A 1 83 ? 36.84464 102.52392 6.64720 1.000 30.06371 82 HIS A CA 1
ATOM 545 C C . HIS A 1 83 ? 35.58205 101.73331 6.35508 1.000 30.40714 82 HIS A C 1
ATOM 546 O O . HIS A 1 83 ? 35.63070 100.49710 6.37173 1.000 30.30075 82 HIS A O 1
ATOM 553 N N . SER A 1 84 ? 34.47529 102.41257 6.04858 1.000 29.01126 83 SER A N 1
ATOM 554 C CA 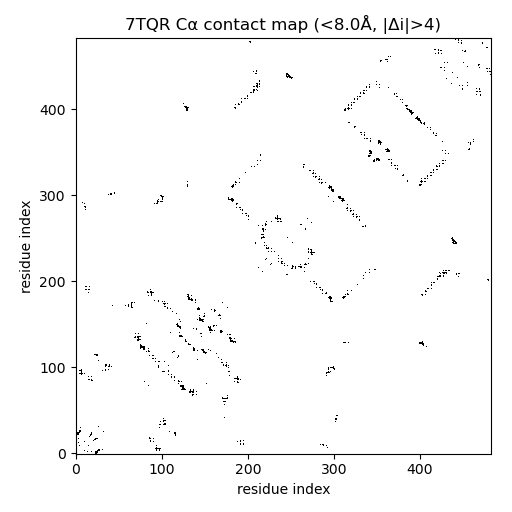. SER A 1 84 ? 33.20459 101.78814 5.70180 1.000 31.67527 83 SER A CA 1
ATOM 555 C C . SER A 1 84 ? 33.26912 101.30761 4.25415 1.000 34.58206 83 SER A C 1
ATOM 556 O O . SER A 1 84 ? 32.66899 101.87433 3.33658 1.000 31.94175 83 SER A O 1
ATOM 559 N N . SER A 1 85 ? 33.98878 100.20579 4.06728 1.000 34.33927 84 SER A N 1
ATOM 560 C CA . SER A 1 85 ? 34.37356 99.75384 2.74173 1.000 35.53132 84 SER A CA 1
ATOM 561 C C . SER A 1 85 ? 34.03887 98.26280 2.52310 1.000 31.01630 84 SER A C 1
ATOM 562 O O . SER A 1 85 ? 34.64972 97.60940 1.67655 1.000 32.38648 84 SER A O 1
ATOM 565 N N . GLY A 1 86 ? 33.04160 97.71932 3.24553 1.000 30.40600 85 GLY A N 1
ATOM 566 C CA . GLY A 1 86 ? 32.56128 96.37077 2.98280 1.000 31.04901 85 GLY A CA 1
ATOM 567 C C . GLY A 1 86 ? 31.79348 96.26567 1.66265 1.000 33.78258 85 GLY A C 1
ATOM 568 O O . GLY A 1 86 ? 31.28374 97.23378 1.11592 1.000 30.25091 85 GLY A O 1
ATOM 569 N N . VAL A 1 87 ? 31.71998 95.04794 1.12486 1.000 28.60116 86 VAL A N 1
ATOM 570 C CA . VAL A 1 87 ? 30.97050 94.77349 -0.08976 1.000 29.28900 86 VAL A CA 1
ATOM 571 C C . VAL A 1 87 ? 30.17090 93.50476 0.15534 1.000 31.35685 86 VAL A C 1
ATOM 572 O O . VAL A 1 87 ? 30.50337 92.69720 1.02254 1.000 32.81466 86 VAL A O 1
ATOM 576 N N . GLY A 1 88 ? 29.17111 93.28450 -0.69534 1.000 34.18139 87 GLY A N 1
ATOM 577 C CA . GLY A 1 88 ? 28.38318 92.06921 -0.62949 1.000 41.31579 87 GLY A CA 1
ATOM 578 C C . GLY A 1 88 ? 27.10691 92.21920 0.19688 1.000 39.30837 87 GLY A C 1
ATOM 579 O O . GLY A 1 88 ? 26.78173 93.28390 0.72640 1.000 36.86172 87 GLY A O 1
ATOM 580 N N . ASP A 1 89 ? 26.37333 91.11014 0.28753 1.000 35.92842 88 ASP A N 1
ATOM 581 C CA . ASP A 1 89 ? 25.11380 91.07635 1.02024 1.000 39.54466 88 ASP A CA 1
ATOM 582 C C . ASP A 1 89 ? 25.30841 91.48639 2.48385 1.000 33.06717 88 ASP A C 1
ATOM 583 O O . ASP A 1 89 ? 26.37289 91.30170 3.07514 1.000 33.97327 88 ASP A O 1
ATOM 588 N N . TYR A 1 90 ? 24.25062 92.03028 3.06929 1.000 31.09732 89 TYR A N 1
ATOM 589 C CA . TYR A 1 90 ? 24.27528 92.41013 4.47075 1.000 32.60443 89 TYR A CA 1
ATOM 590 C C . TYR A 1 90 ? 24.26751 91.16354 5.35344 1.000 34.34657 89 TYR A C 1
ATOM 591 O O . TYR A 1 90 ? 23.64559 90.15054 5.03104 1.000 33.54222 89 TYR A O 1
ATOM 600 N N . LEU A 1 91 ? 25.04823 91.21689 6.42281 1.000 32.69558 90 LEU A N 1
ATOM 601 C CA . LEU A 1 91 ? 25.03627 90.17439 7.43438 1.000 37.09549 90 LEU A CA 1
ATOM 602 C C . LEU A 1 91 ? 23.66805 90.11691 8.14160 1.000 31.61002 90 LEU A C 1
ATOM 603 O O . LEU A 1 91 ? 23.03006 91.15151 8.37211 1.000 31.84571 90 LEU A O 1
ATOM 608 N N . GLU A 1 92 ? 23.19733 88.89892 8.44512 1.000 33.59324 91 GLU A N 1
ATOM 609 C CA . GLU A 1 92 ? 21.89609 88.72087 9.09560 1.000 37.03517 91 GLU A CA 1
ATOM 610 C C . GLU A 1 92 ? 21.89018 89.45347 10.43166 1.000 34.62193 91 GLU A C 1
ATOM 611 O O . GLU A 1 92 ? 22.92494 89.61652 11.07088 1.000 31.01456 91 GLU A O 1
ATOM 617 N N . ASN A 1 93 ? 20.71394 89.92062 10.83712 1.000 33.92712 92 ASN A N 1
ATOM 618 C CA . ASN A 1 93 ? 20.62590 90.76792 12.02236 1.000 37.43134 92 ASN A CA 1
ATOM 619 C C . ASN A 1 93 ? 21.09674 90.05805 13.29135 1.000 36.99610 92 ASN A C 1
ATOM 620 O O . ASN A 1 93 ? 21.69557 90.70230 14.16341 1.000 37.77911 92 ASN A O 1
ATOM 625 N N . ARG A 1 94 ? 20.84745 88.74742 13.42978 1.000 36.63234 93 ARG A N 1
ATOM 626 C CA . ARG A 1 94 ? 21.28955 88.06615 14.64982 1.000 34.56029 93 ARG A CA 1
ATOM 627 C C . ARG A 1 94 ? 22.80140 88.19323 14.81733 1.000 36.68126 93 ARG A C 1
ATOM 628 O O . ARG A 1 94 ? 23.29475 88.40644 15.93133 1.000 34.93018 93 ARG A O 1
ATOM 636 N N . TYR A 1 95 ? 23.55492 88.16952 13.70595 1.000 30.97173 94 TYR A N 1
ATOM 637 C CA . TYR A 1 95 ? 25.00447 88.32424 13.82397 1.000 30.77503 94 TYR A CA 1
ATOM 638 C C . TYR A 1 95 ? 25.39698 89.75862 14.13667 1.000 31.45368 94 TYR A C 1
ATOM 639 O O . TYR A 1 95 ? 26.28195 89.98385 14.96453 1.000 31.15506 94 TYR A O 1
ATOM 648 N N . VAL A 1 96 ? 24.80062 90.74598 13.46025 1.000 31.35485 95 VAL A N 1
ATOM 649 C CA . VAL A 1 96 ? 25.18287 92.11503 13.78753 1.000 31.27759 95 VAL A CA 1
ATOM 650 C C . VAL A 1 96 ? 24.85508 92.42019 15.26205 1.000 28.64962 95 VAL A C 1
ATOM 651 O O . VAL A 1 96 ? 25.61600 93.11097 15.93450 1.000 27.84741 95 VAL A O 1
ATOM 655 N N . ARG A 1 97 ? 23.74992 91.87700 15.79150 1.000 31.68684 96 ARG A N 1
ATOM 656 C CA . ARG A 1 97 ? 23.42642 92.07182 17.21235 1.000 28.57330 96 ARG A CA 1
ATOM 657 C C . ARG A 1 97 ? 24.48930 91.44614 18.10122 1.000 30.50566 96 ARG A C 1
ATOM 658 O O . ARG A 1 97 ? 24.86968 92.03259 19.12727 1.000 32.31518 96 ARG A O 1
ATOM 666 N N . ALA A 1 98 ? 24.99102 90.25804 17.72071 1.000 28.46831 97 ALA A N 1
ATOM 667 C CA . ALA A 1 98 ? 26.04195 89.59840 18.50420 1.000 32.60948 97 ALA A CA 1
ATOM 668 C C . ALA A 1 98 ? 27.31320 90.42397 18.51042 1.000 31.07631 97 ALA A C 1
ATOM 669 O O . ALA A 1 98 ? 27.93999 90.62613 19.56022 1.000 32.97279 97 ALA A O 1
ATOM 671 N N . ILE A 1 99 ? 27.70164 90.90957 17.33655 1.000 29.19938 98 ILE A N 1
ATOM 672 C CA . ILE A 1 99 ? 28.88978 91.73884 17.22019 1.000 31.44396 98 ILE A CA 1
ATOM 673 C C . ILE A 1 99 ? 28.74047 92.98790 18.07104 1.000 32.89077 98 ILE A C 1
ATOM 674 O O . ILE A 1 99 ? 29.69588 93.43648 18.70467 1.000 30.74252 98 ILE A O 1
ATOM 679 N N . MET A 1 100 ? 27.55654 93.59538 18.05643 1.000 28.51923 99 MET A N 1
ATOM 680 C CA . MET A 1 100 ? 27.38296 94.82955 18.81392 1.000 36.77815 99 MET A CA 1
ATOM 681 C C . MET A 1 100 ? 27.48814 94.55975 20.31203 1.000 31.07438 99 MET A C 1
ATOM 682 O O . MET A 1 100 ? 28.10653 95.34098 21.04415 1.000 34.02547 99 MET A O 1
ATOM 687 N N . ALA A 1 101 ? 26.91788 93.43604 20.78201 1.000 32.49174 100 ALA A N 1
ATOM 688 C CA . ALA A 1 101 ? 27.00761 93.09341 22.21351 1.000 31.67346 100 ALA A CA 1
ATOM 689 C C . ALA A 1 101 ? 28.45509 92.82932 22.62664 1.000 31.50288 100 ALA A C 1
ATOM 690 O O . ALA A 1 101 ? 28.90637 93.27823 23.69342 1.000 30.55567 100 ALA A O 1
ATOM 692 N N . VAL A 1 102 ? 29.21800 92.14381 21.77217 1.000 29.72930 101 VAL A N 1
ATOM 693 C CA . VAL A 1 102 ? 30.61708 91.88185 22.11014 1.000 31.25727 101 VAL A CA 1
ATOM 694 C C . VAL A 1 102 ? 31.43468 93.16616 22.06658 1.000 32.87392 101 VAL A C 1
ATOM 695 O O . VAL A 1 102 ? 32.28712 93.40958 22.93598 1.000 33.76152 101 VAL A O 1
ATOM 699 N N . ARG A 1 103 ? 31.21386 93.98975 21.04792 1.000 28.88228 102 ARG A N 1
ATOM 700 C CA . ARG A 1 103 ? 31.90786 95.26436 20.95176 1.000 35.94428 102 ARG A CA 1
ATOM 701 C C . ARG A 1 103 ? 31.66717 96.11937 22.19211 1.000 32.04538 102 ARG A C 1
ATOM 702 O O . ARG A 1 103 ? 32.61287 96.64849 22.78722 1.000 32.60200 102 ARG A O 1
ATOM 710 N N . LEU A 1 104 ? 30.39279 96.28630 22.56876 1.000 30.86374 103 LEU A N 1
ATOM 711 C CA . LEU A 1 104 ? 30.01238 97.03243 23.76400 1.000 32.30927 103 LEU A CA 1
ATOM 712 C C . LEU A 1 104 ? 30.69701 96.47182 25.01319 1.000 34.71689 103 LEU A C 1
ATOM 71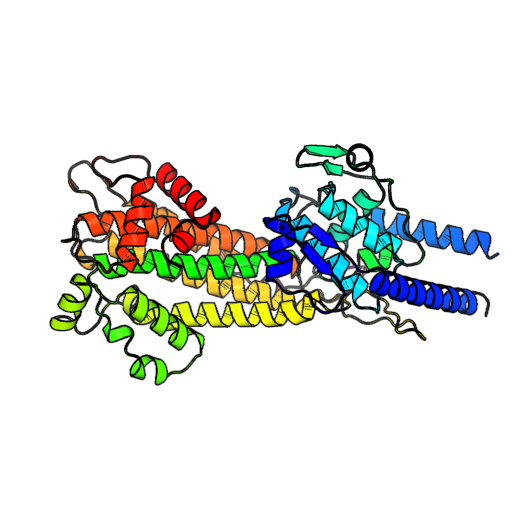3 O O . LEU A 1 104 ? 31.28939 97.21571 25.80789 1.000 36.42099 103 LEU A O 1
ATOM 718 N N . ASN A 1 105 ? 30.63418 95.15236 25.20971 1.000 35.81071 104 ASN A N 1
ATOM 719 C CA . ASN A 1 105 ? 31.27454 94.59460 26.39198 1.000 33.95643 104 ASN A CA 1
ATOM 720 C C . ASN A 1 105 ? 32.78279 94.85998 26.38700 1.000 34.73955 104 ASN A C 1
ATOM 721 O O . ASN A 1 105 ? 33.35439 95.20493 27.42698 1.000 31.21841 104 ASN A O 1
ATOM 726 N N . SER A 1 106 ? 33.44384 94.72456 25.22258 1.000 31.90157 105 SER A N 1
ATOM 727 C CA . SER A 1 106 ? 34.90381 94.86106 25.18303 1.000 34.63701 105 SER A CA 1
ATOM 728 C C . SER A 1 106 ? 35.35736 96.31374 25.30548 1.000 35.77328 105 SER A C 1
ATOM 729 O O . SER A 1 106 ? 36.47727 96.56824 25.76899 1.000 35.56803 105 SER A O 1
ATOM 732 N N . LEU A 1 107 ? 34.52376 97.27272 24.90073 1.000 32.78655 106 LEU A N 1
ATOM 733 C CA . LEU A 1 107 ? 34.83656 98.66842 25.17247 1.000 36.10605 106 LEU A CA 1
ATOM 734 C C . LEU A 1 107 ? 34.61523 99.01377 26.63070 1.000 37.06352 106 LEU A C 1
ATOM 735 O O . LEU A 1 107 ? 35.16832 100.00165 27.10891 1.000 40.72553 106 LEU A O 1
ATOM 740 N N . ALA A 1 108 ? 33.80864 98.23429 27.34475 1.000 36.64937 107 ALA A N 1
ATOM 741 C CA . ALA A 1 108 ? 33.61681 98.44402 28.76381 1.000 37.04764 107 ALA A CA 1
ATOM 742 C C . ALA A 1 108 ? 34.64629 97.70861 29.60608 1.000 39.15817 107 ALA A C 1
ATOM 743 O O . ALA A 1 108 ? 34.63263 97.87396 30.82967 1.000 39.71568 107 ALA A O 1
ATOM 745 N N . ALA A 1 109 ? 35.54330 96.91498 28.99557 1.000 36.52147 108 ALA A N 1
ATOM 746 C CA . ALA A 1 109 ? 36.53955 96.16715 29.77262 1.000 39.15039 108 ALA A CA 1
ATOM 747 C C . ALA A 1 109 ? 37.52098 97.06970 30.51787 1.000 40.08872 108 ALA A C 1
ATOM 748 O O . ALA A 1 109 ? 38.19311 96.59886 31.43488 1.000 40.42249 108 ALA A O 1
ATOM 750 N N . GLY A 1 110 ? 37.63586 98.34531 30.16298 1.000 40.60841 109 GLY A N 1
ATOM 751 C CA . GLY A 1 110 ? 38.40154 99.26257 30.97474 1.000 45.26059 109 GLY A CA 1
ATOM 752 C C . GLY A 1 110 ? 39.65403 99.84481 30.36577 1.000 45.32709 109 GLY A C 1
ATOM 753 O O . GLY A 1 110 ? 40.32375 100.63714 31.03779 1.000 47.52838 109 GLY A O 1
ATOM 754 N N . TYR A 1 111 ? 40.00047 99.50124 29.13235 1.000 36.71560 110 TYR A N 1
ATOM 755 C CA . TYR A 1 111 ? 41.22841 99.98551 28.53136 1.000 34.88724 110 TYR A CA 1
ATOM 756 C C . TYR A 1 111 ? 41.00263 100.86378 27.30964 1.000 40.45887 110 TYR A C 1
ATOM 757 O O . TYR A 1 111 ? 41.98730 101.31244 26.71805 1.000 34.86376 110 TYR A O 1
ATOM 766 N N . SER A 1 112 ? 39.74699 101.09543 26.89553 1.000 35.87302 111 SER A N 1
ATOM 767 C CA . SER A 1 112 ? 39.43827 101.73487 25.61338 1.000 33.00054 111 SER A CA 1
ATOM 768 C C . SER A 1 112 ? 39.19351 103.22555 25.73581 1.000 39.20017 111 SER A C 1
ATOM 769 O O . SER A 1 112 ? 39.08231 103.91841 24.70540 1.000 37.03333 111 SER A O 1
ATOM 772 N N . ALA A 1 113 ? 39.08446 103.73071 26.96583 1.000 37.47885 112 ALA A N 1
ATOM 773 C CA . ALA A 1 113 ? 38.98888 105.16089 27.19046 1.000 40.10458 112 ALA A CA 1
ATOM 774 C C . ALA A 1 113 ? 37.82762 105.80757 26.42132 1.000 38.31397 112 ALA A C 1
ATOM 775 O O . ALA A 1 113 ? 37.88669 106.99196 26.11928 1.000 41.10562 112 ALA A O 1
ATOM 777 N N . VAL A 1 114 ? 36.75217 105.06906 26.12031 1.000 38.51136 113 VAL A N 1
ATOM 778 C CA . VAL A 1 114 ? 35.58078 105.66343 25.47148 1.000 40.78375 113 VAL A CA 1
ATOM 779 C C . VAL A 1 114 ? 34.66763 106.29576 26.51325 1.000 42.01108 113 VAL A C 1
ATOM 780 O O . VAL A 1 114 ? 34.86043 106.10037 27.71605 1.000 39.09289 113 VAL A O 1
ATOM 784 N N . SER A 1 115 ? 33.65934 107.04575 26.07181 1.000 34.72773 114 SER A N 1
ATOM 785 C CA . SER A 1 115 ? 32.78686 107.71702 27.02510 1.000 41.74216 114 SER A CA 1
ATOM 786 C C . SER A 1 115 ? 31.59381 106.83454 27.33424 1.000 36.96115 114 SER A C 1
ATOM 787 O O . SER A 1 115 ? 31.28269 105.89644 26.60526 1.000 37.41900 114 SER A O 1
ATOM 790 N N . ALA A 1 116 ? 30.94418 107.13546 28.44925 1.000 41.68677 115 ALA A N 1
ATOM 791 C CA . ALA A 1 116 ? 29.72768 106.42279 28.82191 1.000 46.58569 115 ALA A CA 1
ATOM 792 C C . ALA A 1 116 ? 28.66123 106.52517 27.72888 1.000 40.17407 115 ALA A C 1
ATOM 793 O O . ALA A 1 116 ? 27.92617 105.55927 27.47285 1.000 41.67386 115 ALA A O 1
ATOM 795 N N . ASP A 1 117 ? 28.54355 107.70060 27.09813 1.000 39.83957 116 ASP A N 1
ATOM 796 C CA . ASP A 1 117 ? 27.54835 107.91280 26.04528 1.000 37.22468 116 ASP A CA 1
ATOM 797 C C . ASP A 1 117 ? 27.71170 106.94165 24.86517 1.000 37.93804 116 ASP A C 1
ATOM 798 O O . ASP A 1 117 ? 26.72234 106.51100 24.26101 1.000 39.52394 116 ASP A O 1
ATOM 803 N N . LEU A 1 118 ? 28.94010 106.61337 24.48102 1.000 34.82703 117 LEU A N 1
ATOM 804 C CA . LEU A 1 118 ? 29.10138 105.65022 23.38380 1.000 35.57183 117 LEU A CA 1
ATOM 805 C C . LEU A 1 118 ? 28.52001 104.28390 23.77018 1.000 41.42352 117 LEU A C 1
ATOM 806 O O . LEU A 1 118 ? 27.78831 103.64512 22.99164 1.000 39.20355 117 LEU A O 1
ATOM 811 N N . LEU A 1 119 ? 28.82243 103.82617 24.99353 1.000 32.82485 118 LEU A N 1
ATOM 812 C CA . LEU A 1 119 ? 28.27158 102.55799 25.46039 1.000 33.92501 118 LEU A CA 1
ATOM 813 C C . LEU A 1 119 ? 26.75146 102.61606 25.52654 1.000 36.66256 118 LEU A C 1
ATOM 814 O O . LEU A 1 119 ? 26.06607 101.68292 25.09003 1.000 38.82601 118 LEU A O 1
ATOM 819 N N . ASN A 1 120 ? 26.20242 103.69543 26.09430 1.000 34.34466 119 ASN A N 1
ATOM 820 C CA . ASN A 1 120 ? 24.74997 103.81281 26.16246 1.000 38.39005 119 ASN A CA 1
ATOM 821 C C . ASN A 1 120 ? 24.12106 103.84747 24.76809 1.000 40.24109 119 ASN A C 1
ATOM 822 O O . ASN A 1 120 ? 23.02104 103.31842 24.56288 1.000 42.84238 119 ASN A O 1
ATOM 827 N N . MET A 1 121 ? 24.78378 104.48980 23.80448 1.000 34.80040 120 MET A N 1
ATOM 828 C CA . MET A 1 121 ? 24.31096 104.44744 22.41544 1.000 38.15106 120 MET A CA 1
ATOM 829 C C . MET A 1 121 ? 24.13939 103.00064 21.94628 1.000 37.18943 120 MET A C 1
ATOM 830 O O . MET A 1 121 ? 23.09823 102.62521 21.37614 1.000 37.28457 120 MET A O 1
ATOM 835 N N . MET A 1 122 ? 25.18438 102.18171 22.13553 1.000 38.43602 121 MET A N 1
ATOM 836 C CA . MET A 1 122 ? 25.09113 100.78257 21.69629 1.000 35.97703 121 MET A CA 1
ATOM 837 C C . MET A 1 122 ? 24.01705 99.99906 22.44887 1.000 40.81113 121 MET A C 1
ATOM 838 O O . MET A 1 122 ? 23.32340 99.14945 21.85117 1.000 33.46221 121 MET A O 1
ATOM 843 N N . VAL A 1 123 ? 23.86153 100.28305 23.75055 1.000 32.53526 122 VAL A N 1
ATOM 844 C CA . VAL A 1 123 ? 22.81170 99.65386 24.55141 1.000 34.80514 122 VAL A CA 1
ATOM 845 C C . VAL A 1 123 ? 21.44888 99.94709 23.94184 1.000 41.18309 122 VAL A C 1
ATOM 846 O O . VAL A 1 123 ? 20.59443 99.05945 23.81176 1.000 36.79861 122 VAL A O 1
ATOM 850 N N . GLU A 1 124 ? 21.21041 101.21419 23.59652 1.000 40.06014 123 GLU A N 1
ATOM 851 C CA . GLU A 1 124 ? 19.89355 101.59267 23.10015 1.000 39.41420 123 GLU A CA 1
ATOM 852 C C . GLU A 1 124 ? 19.65292 101.05042 21.68641 1.000 41.07786 123 GLU A C 1
ATOM 853 O O . GLU A 1 124 ? 18.54309 100.61078 21.37882 1.000 44.14152 123 GLU A O 1
ATOM 859 N N . MET A 1 125 ? 20.66508 101.06480 20.81198 1.000 35.96328 124 MET A N 1
ATOM 860 C CA . MET A 1 125 ? 20.51563 100.40525 19.51011 1.000 39.14209 124 MET A CA 1
ATOM 861 C C . MET A 1 125 ? 20.10997 98.94652 19.66434 1.000 41.51625 124 MET A C 1
ATOM 862 O O . MET A 1 125 ? 19.22222 98.46239 18.95381 1.000 38.73678 124 MET A O 1
ATOM 867 N N . LEU A 1 126 ? 20.74320 98.22184 20.59902 1.000 37.71576 125 LEU A N 1
ATOM 868 C CA . LEU A 1 126 ? 20.36992 96.82321 20.77606 1.000 32.39702 125 LEU A CA 1
ATOM 869 C C . LEU A 1 126 ? 18.95713 96.69516 21.32917 1.000 39.71573 125 LEU A C 1
ATOM 870 O O . LEU A 1 126 ? 18.16509 95.89346 20.82613 1.000 37.37702 125 LEU A O 1
ATOM 875 N N . ASN A 1 127 ? 18.61105 97.48126 22.37066 1.000 39.60282 126 ASN A N 1
ATOM 876 C CA . ASN A 1 127 ? 17.31398 97.29413 23.02232 1.000 40.16982 126 ASN A CA 1
ATOM 877 C C . ASN A 1 127 ? 16.16422 97.80359 22.17570 1.000 41.20859 126 ASN A C 1
ATOM 878 O O . ASN A 1 127 ? 15.03474 97.33307 22.33756 1.000 40.82315 126 ASN A O 1
ATOM 883 N N . ARG A 1 128 ? 16.41693 98.75347 21.28723 1.000 38.38093 127 ARG A N 1
ATOM 884 C CA . ARG A 1 128 ? 15.40944 99.25034 20.37306 1.000 40.96678 127 ARG A CA 1
ATOM 885 C C . ARG A 1 128 ? 15.51535 98.62047 18.98628 1.000 41.77635 127 ARG A C 1
ATOM 886 O O . ARG A 1 128 ? 14.74906 98.99142 18.09507 1.000 44.18464 127 ARG A O 1
ATOM 894 N N . ASP A 1 129 ? 16.45963 97.69598 18.77678 1.000 41.68820 128 ASP A N 1
ATOM 895 C CA . ASP A 1 129 ? 16.59743 96.97549 17.50482 1.000 45.61446 128 ASP A CA 1
ATOM 896 C C . ASP A 1 129 ? 16.80913 97.92062 16.31525 1.000 41.82913 128 ASP A C 1
ATOM 897 O O . ASP A 1 129 ? 16.11387 97.84201 15.30436 1.000 42.44219 128 ASP A O 1
ATOM 902 N N . VAL A 1 130 ? 17.77932 98.82301 16.44196 1.000 41.48878 129 VAL A N 1
ATOM 903 C CA . VAL A 1 130 ? 18.29357 99.59114 15.31029 1.000 39.16793 129 VAL A CA 1
ATOM 904 C C . VAL A 1 130 ? 19.61218 98.93544 14.95065 1.000 37.81065 129 VAL A C 1
ATOM 905 O O . VAL A 1 130 ? 20.62398 99.10904 15.63181 1.000 41.60220 129 VAL A O 1
ATOM 909 N N . ILE A 1 131 ? 19.59802 98.10877 13.92508 1.000 39.30698 130 ILE A N 1
ATOM 910 C CA . ILE A 1 131 ? 20.74259 97.24325 13.66537 1.000 36.87321 130 ILE A CA 1
ATOM 911 C C . ILE A 1 131 ? 21.40255 97.73810 12.38352 1.000 37.69712 130 ILE A C 1
ATOM 912 O O . ILE A 1 131 ? 20.74678 97.77455 11.33400 1.000 34.82057 130 ILE A O 1
ATOM 917 N N . PRO A 1 132 ? 22.64863 98.19156 12.42890 1.000 34.74730 131 PRO A N 1
ATOM 918 C CA . PRO A 1 132 ? 23.30928 98.64974 11.19684 1.000 35.33184 131 PRO A CA 1
ATOM 919 C C . PRO A 1 132 ? 23.28816 97.59957 10.07738 1.000 36.20999 131 PRO A C 1
ATOM 920 O O . PRO A 1 132 ? 23.32995 96.38649 10.30979 1.000 34.98208 131 PRO A O 1
ATOM 924 N N . ALA A 1 133 ? 23.26308 98.07688 8.84210 1.000 33.65282 132 ALA A N 1
ATOM 925 C CA . ALA A 1 133 ? 23.42528 97.19093 7.70109 1.000 34.75465 132 ALA A CA 1
ATOM 926 C C . ALA A 1 133 ? 24.91991 96.97588 7.50972 1.000 36.96782 132 ALA A C 1
ATOM 927 O O . ALA A 1 133 ? 25.66008 97.94384 7.30666 1.000 38.13808 132 ALA A O 1
ATOM 929 N N . VAL A 1 134 ? 25.38014 95.73354 7.63975 1.000 31.33589 133 VAL A N 1
ATOM 930 C CA . VAL A 1 134 ? 26.81977 95.46999 7.57728 1.000 33.01628 133 VAL A CA 1
ATOM 931 C C . VAL A 1 134 ? 27.11945 94.56364 6.38505 1.000 34.94495 133 VAL A C 1
ATOM 932 O O . VAL A 1 134 ? 26.75349 93.37622 6.38892 1.000 27.89031 133 VAL A O 1
ATOM 936 N N . PRO A 1 135 ? 27.75645 95.06975 5.33568 1.000 32.39879 134 PRO A N 1
ATOM 937 C CA . PRO A 1 135 ? 28.20455 94.16114 4.26348 1.000 33.22700 134 PRO A CA 1
ATOM 938 C C . PRO A 1 135 ? 29.10759 93.06867 4.84215 1.000 33.66950 134 PRO A C 1
ATOM 939 O O . PRO A 1 135 ? 29.98343 93.33695 5.67951 1.000 34.71128 134 PRO A O 1
ATOM 943 N N . LYS A 1 136 ? 28.87721 91.81597 4.41464 1.000 31.82251 135 LYS A N 1
ATOM 944 C CA . LYS A 1 136 ? 29.59821 90.67793 5.02964 1.000 33.84658 135 LYS A CA 1
ATOM 945 C C . LYS A 1 136 ? 31.10491 90.73681 4.78996 1.000 31.69980 135 LYS A C 1
ATOM 946 O O . LYS A 1 136 ? 31.88902 90.31424 5.65339 1.000 28.56332 135 LYS A O 1
ATOM 952 N N . TYR A 1 137 ? 31.54728 91.22089 3.62095 1.000 29.00544 136 TYR A N 1
ATOM 953 C CA . TYR A 1 137 ? 32.95163 91.03886 3.24705 1.000 30.99312 136 TYR A CA 1
ATOM 954 C C . TYR A 1 137 ? 33.75563 92.32036 3.41805 1.000 33.31653 136 TYR A C 1
ATOM 955 O O . TYR A 1 137 ? 33.25515 93.41913 3.15543 1.000 30.87319 136 TYR A O 1
ATOM 964 N N . GLY A 1 138 ? 35.01935 92.16367 3.81820 1.000 30.05120 137 GLY A N 1
ATOM 965 C CA . GLY A 1 138 ? 35.97462 93.25986 3.83839 1.000 28.01922 137 GLY A CA 1
ATOM 966 C C . GLY A 1 138 ? 37.02849 93.13305 4.93037 1.000 33.23858 137 GLY A C 1
ATOM 967 O O . GLY A 1 138 ? 38.16669 93.58537 4.77600 1.000 33.80449 137 GLY A O 1
ATOM 968 N N . SER A 1 139 ? 36.69816 92.49676 6.04288 1.000 29.03367 138 SER A N 1
ATOM 969 C CA . SER A 1 139 ? 37.69535 92.35405 7.09719 1.000 25.57855 138 SER A CA 1
ATOM 970 C C . SER A 1 139 ? 38.74823 91.29038 6.74146 1.000 28.97627 138 SER A C 1
ATOM 971 O O . SER A 1 139 ? 38.40694 90.18912 6.29752 1.000 28.43511 138 SER A O 1
ATOM 974 N N . VAL A 1 140 ? 40.02900 91.61724 6.95117 1.000 27.65097 139 VAL A N 1
ATOM 975 C CA . VAL A 1 140 ? 41.10949 90.63841 6.94937 1.000 28.91940 139 VAL A CA 1
ATOM 976 C C . VAL A 1 140 ? 41.48086 90.18860 8.38360 1.000 28.84667 139 VAL A C 1
ATOM 977 O O . VAL A 1 140 ? 42.52698 89.57175 8.58951 1.000 28.94570 139 VAL A O 1
ATOM 981 N N . GLY A 1 141 ? 40.64359 90.47917 9.37237 1.000 28.94442 140 GLY A N 1
ATOM 982 C CA . GLY A 1 141 ? 40.83001 89.93985 10.71070 1.000 29.60238 140 GLY A CA 1
ATOM 983 C C . GLY A 1 141 ? 42.04000 90.43650 11.47611 1.000 32.43607 140 GLY A C 1
ATOM 984 O O . GLY A 1 141 ? 42.63241 89.68583 12.23890 1.000 31.09406 140 GLY A O 1
ATOM 1007 N N . ASP A 1 143 ? 38.81095 93.85343 12.67536 1.000 28.39011 144 ASP A N 1
ATOM 1008 C CA . ASP A 1 143 ? 37.63039 93.96809 11.76263 1.000 29.58965 144 ASP A CA 1
ATOM 1009 C C . ASP A 1 143 ? 37.21137 95.38316 11.34881 1.000 30.98520 144 ASP A C 1
ATOM 1010 O O . ASP A 1 143 ? 36.05671 95.77511 11.50906 1.000 32.00824 144 ASP A O 1
ATOM 1015 N N . LEU A 1 144 ? 38.16100 96.14258 10.80243 1.000 26.56873 145 LEU A N 1
ATOM 1016 C CA . LEU A 1 144 ? 37.95327 97.57314 10.55891 1.000 29.60445 145 LEU A CA 1
ATOM 1017 C C . LEU A 1 144 ? 36.65517 97.86015 9.79748 1.000 27.09787 145 LEU A C 1
ATOM 1018 O O . LEU A 1 144 ? 35.84420 98.68780 10.23425 1.000 31.83523 145 LEU A O 1
ATOM 1023 N N . ALA A 1 145 ? 36.46409 97.24243 8.61048 1.000 29.64260 146 ALA A N 1
ATOM 1024 C CA . ALA A 1 145 ? 35.39168 97.70449 7.71761 1.000 27.84758 146 ALA A CA 1
ATOM 1025 C C . ALA A 1 145 ? 34.00986 97.40381 8.27373 1.000 31.95163 146 ALA A C 1
ATOM 1026 O O . ALA A 1 145 ? 33.16276 98.32546 8.32184 1.000 33.13676 146 ALA A O 1
ATOM 1028 N N . PRO A 1 146 ? 33.69463 96.16707 8.67258 1.000 29.32959 147 PRO A N 1
ATOM 1029 C CA . PRO A 1 146 ? 32.37148 95.91603 9.26933 1.000 33.14627 147 PRO A CA 1
ATOM 1030 C C . PRO A 1 146 ? 32.07599 96.76636 10.50811 1.000 29.72233 147 PRO A C 1
ATOM 1031 O O . PRO A 1 146 ? 30.93857 97.24219 10.67748 1.000 27.54631 147 PRO A O 1
ATOM 1035 N N . LEU A 1 147 ? 33.06272 96.97712 11.39435 1.000 29.54630 148 LEU A N 1
ATOM 1036 C CA . LEU A 1 147 ? 32.79139 97.77873 12.59249 1.000 29.35414 148 LEU A CA 1
ATOM 1037 C C . LEU A 1 147 ? 32.62923 99.24821 12.23757 1.000 31.17174 148 LEU A C 1
ATOM 1038 O O . LEU A 1 147 ? 31.82748 99.95535 12.87107 1.000 32.76574 148 LEU A O 1
ATOM 1043 N N . ALA A 1 148 ? 33.35494 99.70860 11.20024 1.000 29.35828 149 ALA A N 1
ATOM 1044 C CA . ALA A 1 148 ? 33.13040 101.04544 10.66647 1.000 29.16866 149 ALA A CA 1
ATOM 1045 C C . ALA A 1 148 ? 31.69510 101.19759 10.17455 1.000 29.75701 149 ALA A C 1
ATOM 1046 O O . ALA A 1 148 ? 31.07920 102.24540 10.35701 1.000 28.58920 149 ALA A O 1
ATOM 1048 N N . HIS A 1 149 ? 31.16213 100.18458 9.48559 1.000 31.88798 150 HIS A N 1
ATOM 1049 C CA . HIS A 1 149 ? 29.77235 100.27167 9.04337 1.000 30.98759 150 HIS A CA 1
ATOM 1050 C C . HIS A 1 149 ? 28.82003 100.40464 10.23562 1.000 30.90036 150 HIS A C 1
ATOM 1051 O O . HIS A 1 149 ? 27.81845 101.13081 10.16719 1.000 32.55541 150 HIS A O 1
ATOM 1058 N N . ILE A 1 150 ? 29.10747 99.68610 11.33068 1.000 30.98009 151 ILE A N 1
ATOM 1059 C CA . ILE A 1 150 ? 28.32076 99.86485 12.54783 1.000 31.53515 151 ILE A CA 1
ATOM 1060 C C . ILE A 1 150 ? 28.41102 101.31563 13.02855 1.000 32.01669 151 ILE A C 1
ATOM 1061 O O . ILE A 1 150 ? 27.39603 101.97924 13.29091 1.000 29.06797 151 ILE A O 1
ATOM 1066 N N . GLY A 1 151 ? 29.62376 101.84937 13.10360 1.000 30.45201 152 GLY A N 1
ATOM 1067 C CA . GLY A 1 151 ? 29.75240 103.23787 13.52758 1.000 31.42704 152 GLY A CA 1
ATOM 1068 C C . GLY A 1 151 ? 29.09027 104.20573 12.56682 1.000 37.26285 152 GLY A C 1
ATOM 1069 O O . GLY A 1 151 ? 28.52288 105.21496 12.98199 1.000 34.79024 152 GLY A O 1
ATOM 1070 N N . LEU A 1 152 ? 29.18121 103.92663 11.25699 1.000 33.10605 153 LEU A N 1
ATOM 1071 C CA . LEU A 1 152 ? 28.54373 104.77765 10.27120 1.000 30.35966 153 LEU A CA 1
ATOM 1072 C C . LEU A 1 152 ? 27.06612 104.89292 10.58114 1.000 35.14513 153 LEU A C 1
ATOM 1073 O O . LEU A 1 152 ? 26.51186 105.99990 10.62744 1.000 32.43404 153 LEU A O 1
ATOM 1078 N N . ALA A 1 153 ? 26.41245 103.74628 10.83439 1.000 34.53705 154 ALA A N 1
ATOM 1079 C CA . ALA A 1 153 ? 25.00853 103.80907 11.23436 1.000 33.68550 154 ALA A CA 1
ATOM 1080 C C . ALA A 1 153 ? 24.83704 104.57494 12.54180 1.000 36.03144 154 ALA A C 1
ATOM 1081 O O . ALA A 1 153 ? 23.84919 105.30320 12.71503 1.000 35.05668 154 ALA A O 1
ATOM 1083 N N . MET A 1 154 ? 25.79744 104.45629 13.45834 1.000 36.58918 155 MET A N 1
ATOM 1084 C CA . MET A 1 154 ? 25.64858 105.10749 14.75833 1.000 37.33108 155 MET A CA 1
ATOM 1085 C C . MET A 1 154 ? 25.64697 106.63339 14.61088 1.000 42.95783 155 MET A C 1
ATOM 1086 O O . MET A 1 154 ? 24.96434 107.35647 15.36140 1.000 37.91546 155 MET A O 1
ATOM 1091 N N . MET A 1 155 ? 26.45700 107.13390 13.68185 1.000 37.19699 156 MET A N 1
ATOM 1092 C CA . MET A 1 155 ? 26.47691 108.51122 13.22396 1.000 42.27197 156 MET A CA 1
ATOM 1093 C C . MET A 1 155 ? 25.27047 108.90837 12.39704 1.000 38.09179 156 MET A C 1
ATOM 1094 O O . MET A 1 155 ? 25.22884 110.05109 11.93147 1.000 38.24800 156 MET A O 1
ATOM 1099 N N . GLY A 1 156 ? 24.32618 108.01328 12.13800 1.000 40.82587 157 GLY A N 1
ATOM 1100 C CA . GLY A 1 156 ? 23.18768 108.39272 11.32309 1.000 34.97907 157 GLY A CA 1
ATOM 1101 C C . GLY A 1 156 ? 23.47599 108.49090 9.84015 1.000 40.24052 157 GLY A C 1
ATOM 1102 O O . GLY A 1 156 ? 22.79780 109.22891 9.14938 1.000 39.59532 157 GLY A O 1
ATOM 1103 N N . GLU A 1 157 ? 24.46587 107.76744 9.33222 1.000 43.64280 158 GLU A N 1
ATOM 1104 C CA . GLU A 1 157 ? 24.74735 107.71801 7.89982 1.000 42.94571 158 GLU A CA 1
ATOM 1105 C C . GLU A 1 157 ? 24.66121 106.27582 7.38966 1.000 42.24651 158 GLU A C 1
ATOM 1106 O O . GLU A 1 157 ? 24.57919 105.31287 8.16380 1.000 34.76107 158 GLU A O 1
ATOM 1112 N N . GLY A 1 158 ? 24.67981 106.12179 6.06223 1.000 37.97753 159 GLY A N 1
ATOM 1113 C CA . GLY A 1 158 ? 24.50153 104.76869 5.55870 1.000 38.00578 159 GLY A CA 1
ATOM 1114 C C . GLY A 1 158 ? 23.12502 104.21647 5.91386 1.000 44.01264 159 GLY A C 1
ATOM 1115 O O . GLY A 1 158 ? 22.18332 104.95192 6.17184 1.000 39.48735 159 GLY A O 1
ATOM 1116 N N . LYS A 1 159 ? 23.01567 102.88706 5.93789 1.000 39.29947 160 LYS A N 1
ATOM 1117 C CA . LYS A 1 159 ? 21.71597 102.25075 6.09200 1.000 37.91302 160 LYS A CA 1
ATOM 1118 C C . LYS A 1 159 ? 21.67903 101.46988 7.40171 1.000 37.68700 160 LYS A C 1
ATOM 1119 O O . LYS A 1 159 ? 22.72787 101.09708 7.95041 1.000 38.04651 160 LYS A O 1
ATOM 1125 N N . ALA A 1 160 ? 20.45631 101.20031 7.87616 1.000 35.39270 161 ALA A N 1
ATOM 1126 C CA . ALA A 1 160 ? 20.21943 100.38736 9.07398 1.000 38.86029 161 ALA A CA 1
ATOM 1127 C C . ALA A 1 160 ? 18.84316 99.72805 8.97757 1.000 45.48463 161 ALA A C 1
ATOM 1128 O O . ALA A 1 160 ? 17.96998 100.18642 8.24099 1.000 42.76595 161 ALA A O 1
ATOM 1130 N N . PHE A 1 161 ? 18.63972 98.66090 9.74561 1.000 40.47217 162 PHE A N 1
ATOM 1131 C CA . PHE A 1 161 ? 17.33449 98.02043 9.86624 1.000 39.96522 162 PHE A CA 1
ATOM 1132 C C . PHE A 1 161 ? 16.67681 98.51340 11.14415 1.000 44.39411 162 PHE A C 1
ATOM 1133 O O . PHE A 1 161 ? 17.25126 98.36690 12.23729 1.000 44.35996 162 PHE A O 1
ATOM 1141 N N . PHE A 1 162 ? 15.47610 99.10032 11.01733 1.000 43.53834 163 PHE A N 1
ATOM 1142 C CA . PHE A 1 162 ? 14.66701 99.43908 12.18289 1.000 46.87090 163 PHE A CA 1
ATOM 1143 C C . PHE A 1 162 ? 13.58455 98.38192 12.33427 1.000 47.84163 163 PHE A C 1
ATOM 1144 O O . PHE A 1 162 ? 12.69965 98.26693 11.48343 1.000 44.85810 163 PHE A O 1
ATOM 1152 N N . GLU A 1 163 ? 13.68104 97.58805 13.40866 1.000 54.50014 164 GLU A N 1
ATOM 1153 C CA . GLU A 1 163 ? 12.77046 96.46462 13.62395 1.000 58.53779 164 GLU A CA 1
ATOM 1154 C C . GLU A 1 163 ? 12.63693 95.62385 12.35316 1.000 56.77728 164 GLU A C 1
ATOM 1155 O O . GLU A 1 163 ? 11.53798 95.26420 11.93195 1.000 56.49837 164 GLU A O 1
ATOM 1161 N N . GLY A 1 164 ? 13.78785 95.32405 11.73140 1.000 54.03348 165 GLY A N 1
ATOM 1162 C CA . GLY A 1 164 ? 13.84173 94.51985 10.52994 1.000 48.95414 165 GLY A CA 1
ATOM 1163 C C . GLY A 1 164 ? 13.50241 95.19470 9.20796 1.000 50.08721 165 GLY A C 1
ATOM 1164 O O . GLY A 1 164 ? 13.49899 94.50980 8.18228 1.000 56.80470 165 GLY A O 1
ATOM 1165 N N . ARG A 1 165 ? 13.23113 96.49731 9.16263 1.000 50.56030 166 ARG A N 1
ATOM 1166 C CA . ARG A 1 165 ? 12.99591 97.16920 7.88247 1.000 48.28712 166 ARG A CA 1
ATOM 1167 C C . ARG A 1 165 ? 14.20929 98.02285 7.51265 1.000 44.94719 166 ARG A C 1
ATOM 1168 O O . ARG A 1 165 ? 14.64109 98.86337 8.30826 1.000 40.19523 166 ARG A O 1
ATOM 1170 N N . LEU A 1 166 ? 14.76131 97.80643 6.31068 1.000 47.96851 167 LEU A N 1
ATOM 1171 C CA . LEU A 1 166 ? 15.94546 98.54783 5.86783 1.000 43.51480 167 LEU A CA 1
ATOM 1172 C C . LEU A 1 166 ? 15.57226 99.98439 5.53025 1.000 43.56714 167 LEU A C 1
ATOM 1173 O O . LEU A 1 166 ? 14.54614 100.22098 4.90930 1.000 47.26315 167 LEU A O 1
ATOM 1178 N N . MET A 1 167 ? 16.42223 100.94220 5.90357 1.000 42.96482 168 MET A N 1
ATOM 1179 C CA . MET A 1 167 ? 16.17131 102.35846 5.61078 1.000 39.72645 168 MET A CA 1
ATOM 1180 C C . MET A 1 167 ? 17.45246 103.12365 5.90917 1.000 41.93567 168 MET A C 1
ATOM 1181 O O . MET A 1 167 ? 18.41861 102.55258 6.40990 1.000 39.22689 168 MET A O 1
ATOM 1186 N N . ASP A 1 168 ? 17.47012 104.40769 5.55260 1.000 40.61051 169 ASP A N 1
ATOM 1187 C CA . ASP A 1 168 ? 18.55986 105.29677 5.95546 1.000 44.85767 169 ASP A CA 1
ATOM 1188 C C . ASP A 1 168 ? 18.72528 105.27538 7.47351 1.000 44.23699 169 ASP A C 1
ATOM 1189 O O . ASP A 1 168 ? 17.74445 105.33741 8.21075 1.000 44.12349 169 ASP A O 1
ATOM 1194 N N . SER A 1 169 ? 19.97815 105.24983 7.94053 1.000 39.31054 170 SER A N 1
ATOM 1195 C CA . SER A 1 169 ? 20.21990 105.13242 9.37589 1.000 43.50518 170 SER A CA 1
ATOM 1196 C C . SER A 1 169 ? 19.57598 106.26994 10.15554 1.000 42.34591 170 SER A C 1
ATOM 1197 O O . SER A 1 169 ? 19.10845 106.07311 11.28403 1.000 42.33113 170 SER A O 1
ATOM 1200 N N . ALA A 1 170 ? 19.59839 107.48389 9.60525 1.000 42.20350 171 ALA A N 1
ATOM 1201 C CA . ALA A 1 170 ? 19.01748 108.61350 10.33226 1.000 41.77870 171 ALA A CA 1
ATOM 1202 C C . ALA A 1 170 ? 17.51953 108.41187 10.53937 1.000 43.47679 171 ALA A C 1
ATOM 1203 O O . ALA A 1 170 ? 16.97678 108.73889 11.59575 1.000 46.04544 171 ALA A O 1
ATOM 1205 N N . ARG A 1 171 ? 16.83296 107.85691 9.54224 1.000 44.27755 172 ARG A N 1
ATOM 1206 C CA . ARG A 1 171 ? 15.41534 107.56711 9.71294 1.000 41.98642 172 ARG A CA 1
ATOM 1207 C C . ARG A 1 171 ? 15.18201 106.44662 10.72993 1.000 47.96478 172 ARG A C 1
ATOM 1208 O O . ARG A 1 171 ? 14.19716 106.48167 11.47518 1.000 46.63160 172 ARG A O 1
ATOM 1216 N N . ALA A 1 172 ? 16.03346 105.41127 10.73885 1.000 42.03221 173 ALA A N 1
ATOM 1217 C CA . ALA A 1 172 ? 15.86900 104.33974 11.72823 1.000 40.08849 173 ALA A CA 1
ATOM 1218 C C . ALA A 1 172 ? 16.08130 104.86343 13.13993 1.000 43.29079 173 ALA A C 1
ATOM 1219 O O . ALA A 1 172 ? 15.27480 104.59103 14.04025 1.000 44.06485 173 ALA A O 1
ATOM 1221 N N . LEU A 1 173 ? 17.17821 105.59879 13.36190 1.000 37.05698 174 LEU A N 1
ATOM 1222 C CA . LEU A 1 173 ? 17.39338 106.24355 14.66135 1.000 43.14586 174 LEU A CA 1
ATOM 1223 C C . LEU A 1 173 ? 16.19981 107.11932 15.06221 1.000 49.34076 174 LEU A C 1
ATOM 1224 O O . LEU A 1 173 ? 15.74290 107.07954 16.21919 1.000 47.20145 174 LEU A O 1
ATOM 1229 N N . GLU A 1 174 ? 15.66687 107.90795 14.11928 1.000 43.80000 175 GLU A N 1
ATOM 1230 C CA . GLU A 1 174 ? 14.55203 108.77502 14.47327 1.000 45.34994 175 GLU A CA 1
ATOM 1231 C C . GLU A 1 174 ? 13.31395 107.96521 14.84569 1.000 47.62592 175 GLU A C 1
ATOM 1232 O O . GLU A 1 174 ? 12.64858 108.27187 15.83725 1.000 44.34685 175 GLU A O 1
ATOM 1238 N N . LYS A 1 175 ? 13.00606 106.90351 14.10227 1.000 44.60068 176 LYS A N 1
ATOM 1239 C CA . LYS A 1 175 ? 11.84331 106.08843 14.46401 1.000 48.37810 176 LYS A CA 1
ATOM 1240 C C . LYS A 1 175 ? 11.99927 105.44072 15.83848 1.000 51.39056 176 LYS A C 1
ATOM 1241 O O . LYS A 1 175 ? 10.99809 105.15291 16.50499 1.000 49.43446 176 LYS A O 1
ATOM 1247 N N . ALA A 1 176 ? 13.23158 105.17346 16.26210 1.000 48.13216 177 ALA A N 1
ATOM 1248 C CA . ALA A 1 176 ? 13.52139 104.59782 17.56949 1.000 47.30145 177 ALA A CA 1
ATOM 1249 C C . ALA A 1 176 ? 13.64657 105.64727 18.66667 1.000 50.17857 177 ALA A C 1
ATOM 1250 O O . ALA A 1 176 ? 13.92179 105.30101 19.81161 1.000 48.20673 177 ALA A O 1
ATOM 1252 N N . GLY A 1 177 ? 13.45892 106.92263 18.36342 1.000 55.58848 178 GLY A N 1
ATOM 1253 C CA . GLY A 1 177 ? 13.61621 107.89011 19.43046 1.000 49.48842 178 GLY A CA 1
ATOM 1254 C C . GLY A 1 177 ? 15.04819 108.14451 19.82840 1.000 50.19612 178 GLY A C 1
ATOM 1255 O O . GLY A 1 177 ? 15.28526 108.58844 20.94271 1.000 44.41898 178 GLY A O 1
ATOM 1256 N N . LEU A 1 178 ? 16.01625 107.89302 18.94730 1.000 46.26446 179 LEU A N 1
ATOM 1257 C CA . LEU A 1 178 ? 17.42468 108.09344 19.26801 1.000 46.91469 179 LEU A CA 1
ATOM 1258 C C . LEU A 1 178 ? 17.99093 109.22983 18.43326 1.000 48.59104 179 LEU A C 1
ATOM 1259 O O . LEU A 1 178 ? 17.51067 109.50274 17.33654 1.000 52.18516 179 LEU A O 1
ATOM 1264 N N . LYS A 1 179 ? 18.98282 109.86129 18.93617 1.000 46.72836 180 LYS A N 1
ATOM 1265 C CA . LYS A 1 179 ? 19.74119 110.87920 18.21657 1.000 53.42955 180 LYS A CA 1
ATOM 1266 C C . LYS A 1 179 ? 20.97354 110.24322 17.57950 1.000 53.53133 180 LYS A C 1
ATOM 1267 O O . LYS A 1 179 ? 21.55686 109.31351 18.14616 1.000 52.19566 180 LYS A O 1
ATOM 1273 N N . PRO A 1 180 ? 21.44598 110.71039 16.43104 1.000 51.29088 181 PRO A N 1
ATOM 1274 C CA . PRO A 1 180 ? 22.73557 110.21766 15.94658 1.000 51.22306 181 PRO A CA 1
ATOM 1275 C C . PRO A 1 180 ? 23.79513 110.51906 16.98853 1.000 48.44249 181 PRO A C 1
ATOM 1276 O O . PRO A 1 180 ? 23.69723 111.50194 17.74037 1.000 47.88341 181 PRO A O 1
ATOM 1280 N N . TYR A 1 181 ? 24.79736 109.64496 17.04547 1.000 46.43140 182 TYR A N 1
ATOM 1281 C CA . TYR A 1 181 ? 25.87300 109.75117 18.02382 1.000 42.78216 182 TYR A CA 1
ATOM 1282 C C . TYR A 1 181 ? 27.06461 110.44904 17.38667 1.000 44.92660 182 TYR A C 1
ATOM 1283 O O . TYR A 1 181 ? 27.40779 110.17675 16.24161 1.000 40.29749 182 TYR A O 1
ATOM 1292 N N . GLN A 1 182 ? 27.70799 111.34455 18.11905 1.000 41.68962 183 GLN A N 1
ATOM 1293 C CA . GLN A 1 182 ? 28.90301 111.99605 17.59421 1.000 42.45082 183 GLN A CA 1
ATOM 1294 C C . GLN A 1 182 ? 30.14431 111.46703 18.30531 1.000 42.94990 183 GLN A C 1
ATOM 1295 O O . GLN A 1 182 ? 30.27923 111.62357 19.52262 1.000 43.67309 183 GLN A O 1
ATOM 1301 N N . PHE A 1 183 ? 31.05313 110.84854 17.55801 1.000 38.74793 184 PHE A N 1
ATOM 1302 C CA . PHE A 1 183 ? 32.19263 110.21142 18.20418 1.000 43.96411 184 PHE A CA 1
ATOM 1303 C C . PHE A 1 183 ? 33.16811 111.26516 18.71012 1.000 47.25676 184 PHE A C 1
ATOM 1304 O O . PHE A 1 183 ? 33.48978 112.21392 17.98567 1.000 45.56274 184 PHE A O 1
ATOM 1312 N N . LYS A 1 184 ? 33.62442 111.09526 19.96028 1.000 39.45634 185 LYS A N 1
ATOM 1313 C CA . LYS A 1 184 ? 34.58729 111.95004 20.64699 1.000 42.97516 185 LYS A CA 1
ATOM 1314 C C . LYS A 1 184 ? 36.01362 111.48362 20.35972 1.000 42.63340 185 LYS A C 1
ATOM 1315 O O . LYS A 1 184 ? 36.24949 110.50530 19.64012 1.000 40.44353 185 LYS A O 1
ATOM 1321 N N . GLU A 1 185 ? 36.97652 112.20183 20.93153 1.000 42.42791 186 GLU A N 1
ATOM 1322 C CA . GLU A 1 185 ? 38.39219 111.88114 20.79649 1.000 41.89232 186 GLU A CA 1
ATOM 1323 C C . GLU A 1 185 ? 38.65051 110.38258 20.91735 1.000 43.59171 186 GLU A C 1
ATOM 1324 O O . GLU A 1 185 ? 38.30679 109.76004 21.93156 1.000 46.02999 186 GLU A O 1
ATOM 1330 N N . LYS A 1 186 ? 39.27339 109.80898 19.88404 1.000 39.84340 187 LYS A N 1
ATOM 1331 C CA . LYS A 1 186 ? 39.68263 108.41583 19.80772 1.000 37.35167 187 LYS A CA 1
ATOM 1332 C C . LYS A 1 186 ? 38.52668 107.44255 19.96220 1.000 38.56015 187 LYS A C 1
ATOM 1333 O O . LYS A 1 186 ? 38.76188 106.24419 20.11467 1.000 40.93856 187 LYS A O 1
ATOM 1339 N N . GLU A 1 187 ? 37.27808 107.90072 19.92967 1.000 38.70737 188 GLU A N 1
ATOM 1340 C CA . GLU A 1 187 ? 36.18144 106.93908 20.05106 1.000 37.34444 188 GLU A CA 1
ATOM 1341 C C . GLU A 1 187 ? 35.89668 106.19286 18.74620 1.000 37.03705 188 GLU A C 1
ATOM 1342 O O . GLU A 1 187 ? 35.49598 105.03073 18.79770 1.000 34.97448 188 GLU A O 1
ATOM 1348 N N . GLY A 1 188 ? 36.10382 106.81451 17.57408 1.000 36.65299 189 GLY A N 1
ATOM 1349 C CA . GLY A 1 188 ? 35.99729 106.06266 16.32464 1.000 38.86774 189 GLY A CA 1
ATOM 1350 C C . GLY A 1 188 ? 37.09432 105.02138 16.18064 1.000 36.05489 189 GLY A C 1
ATOM 1351 O O . GLY A 1 188 ? 36.83605 103.87804 15.78110 1.000 32.28234 189 GLY A O 1
ATOM 1352 N N . VAL A 1 189 ? 38.32767 105.40037 16.53810 1.000 36.07339 190 VAL A N 1
ATOM 1353 C CA . VAL A 1 189 ? 39.43117 104.45077 16.61495 1.000 35.16221 190 VAL A CA 1
ATOM 1354 C C . VAL A 1 189 ? 39.05432 103.28755 17.51927 1.000 38.55005 190 VAL A C 1
ATOM 1355 O O . VAL A 1 189 ? 39.20135 102.11342 17.15422 1.000 37.83904 190 VAL A O 1
ATOM 1359 N N . ALA A 1 190 ? 38.56939 103.59124 18.72635 1.000 36.98339 191 ALA A N 1
ATOM 1360 C CA . ALA A 1 190 ? 38.21583 102.51109 19.64002 1.000 35.30545 191 ALA A CA 1
ATOM 1361 C C . ALA A 1 190 ? 37.15402 101.61024 19.02547 1.000 35.96816 191 ALA A C 1
ATOM 1362 O O . ALA A 1 190 ? 37.25200 100.38183 19.09482 1.000 40.37047 191 ALA A O 1
ATOM 1364 N N . LEU A 1 191 ? 36.11626 102.20182 18.42563 1.000 33.04777 192 LEU A N 1
ATOM 1365 C CA . LEU A 1 191 ? 35.00037 101.38355 17.97261 1.000 32.53110 192 LEU A CA 1
ATOM 1366 C C . LEU A 1 191 ? 35.43736 100.40973 16.88299 1.000 37.17672 192 LEU A C 1
ATOM 1367 O O . LEU A 1 191 ? 35.06147 99.22707 16.91059 1.000 33.70991 192 LEU A O 1
ATOM 1372 N N . ILE A 1 192 ? 36.26240 100.87395 15.93251 1.000 32.57276 193 ILE A N 1
ATOM 1373 C CA . ILE A 1 192 ? 36.53376 100.05996 14.74613 1.000 35.97674 193 ILE A CA 1
ATOM 1374 C C . ILE A 1 192 ? 37.74191 99.12664 14.84799 1.000 35.86974 193 ILE A C 1
ATOM 1375 O O . ILE A 1 192 ? 37.89647 98.23386 13.99110 1.000 35.59936 193 ILE A O 1
ATOM 1380 N N . ASN A 1 193 ? 38.62683 99.32943 15.81559 1.000 31.25552 194 ASN A N 1
ATOM 1381 C CA . ASN A 1 193 ? 39.74203 98.41668 16.04416 1.000 37.03104 194 ASN A CA 1
ATOM 1382 C C . ASN A 1 193 ? 39.27526 97.29564 16.96096 1.000 37.44822 194 ASN A C 1
ATOM 1383 O O . ASN A 1 193 ? 38.65538 97.57393 17.98184 1.000 39.25548 194 ASN A O 1
ATOM 1388 N N . GLY A 1 194 ? 39.60784 96.05254 16.62887 1.000 33.62984 195 GLY A N 1
ATOM 1389 C CA . GLY A 1 194 ? 39.30221 94.91402 17.46965 1.000 34.15308 195 GLY A CA 1
ATOM 1390 C C . GLY A 1 194 ? 38.72936 93.76002 16.68446 1.000 31.49821 195 GLY A C 1
ATOM 1391 O O . GLY A 1 194 ? 38.58031 93.81564 15.46876 1.000 34.06111 195 GLY A O 1
ATOM 1392 N N . THR A 1 195 ? 38.33977 92.72452 17.41202 1.000 28.01469 196 THR A N 1
ATOM 1393 C CA . THR A 1 195 ? 38.00362 91.43027 16.83121 1.000 27.24941 196 THR A CA 1
ATOM 1394 C C . THR A 1 195 ? 36.52332 91.09265 16.97028 1.000 28.24418 196 THR A C 1
ATOM 1395 O O . THR A 1 195 ? 36.15645 89.92907 16.89974 1.000 29.70917 196 THR A O 1
ATOM 1399 N N . SER A 1 196 ? 35.66579 92.08593 17.21182 1.000 28.60049 197 SER A N 1
ATOM 1400 C CA . SER A 1 196 ? 34.27709 91.81209 17.58432 1.000 31.18774 197 SER A CA 1
ATOM 1401 C C . SER A 1 196 ? 33.43143 91.24590 16.44961 1.000 30.77236 197 SER A C 1
ATOM 1402 O O . SER A 1 196 ? 32.41213 90.60771 16.71502 1.000 30.94351 197 SER A O 1
ATOM 1405 N N . PHE A 1 197 ? 33.77447 91.53356 15.19751 1.000 25.83178 198 PHE A N 1
ATOM 1406 C CA . PHE A 1 197 ? 33.06784 90.89928 14.08619 1.000 30.87239 198 PHE A CA 1
ATOM 1407 C C . PHE A 1 197 ? 33.32295 89.39738 14.09243 1.000 25.87934 198 PHE A C 1
ATOM 1408 O O . PHE A 1 197 ? 32.38014 88.59796 14.14017 1.000 30.36116 198 PHE A O 1
ATOM 1416 N N . MET A 1 198 ? 34.59653 88.99737 14.12154 1.000 24.98975 199 MET A N 1
ATOM 1417 C CA . MET A 1 198 ? 34.94640 87.57746 14.21655 1.000 30.40020 199 MET A CA 1
ATOM 1418 C C . MET A 1 198 ? 34.42335 86.94526 15.50349 1.000 31.93673 199 MET A C 1
ATOM 1419 O O . MET A 1 198 ? 33.84857 85.85238 15.48136 1.000 28.62358 199 MET A O 1
ATOM 1424 N N A SER A 1 199 ? 34.61775 87.62157 16.63863 0.473 28.28168 200 SER A N 1
ATOM 1425 N N B SER A 1 199 ? 34.63614 87.61288 16.64673 0.527 28.22295 200 SER A N 1
ATOM 1426 C CA A SER A 1 199 ? 34.27002 87.02249 17.92300 0.473 30.97799 200 SER A CA 1
ATOM 1427 C CA B SER A 1 199 ? 34.27659 87.00578 17.92707 0.527 30.93791 200 SER A CA 1
ATOM 1428 C C A SER A 1 199 ? 32.76554 87.01111 18.17664 0.473 29.14170 200 SER A C 1
ATOM 1429 C C B SER A 1 199 ? 32.76667 87.00786 18.17668 0.527 29.08005 200 SER A C 1
ATOM 1430 O O A SER A 1 199 ? 32.25545 86.06491 18.79253 0.473 31.08570 200 SER A O 1
ATOM 1431 O O B SER A 1 199 ? 32.25191 86.06696 18.79710 0.527 31.22930 200 SER A O 1
ATOM 1436 N N . GLY A 1 200 ? 32.03574 88.00444 17.66698 1.000 28.29048 201 GLY A N 1
ATOM 1437 C CA . GLY A 1 200 ? 30.58566 87.98300 17.79926 1.000 28.73576 201 GLY A CA 1
ATOM 1438 C C . GLY A 1 200 ? 29.98403 86.87411 16.95810 1.000 29.82073 201 GLY A C 1
ATOM 1439 O O . GLY A 1 200 ? 29.11340 86.10435 17.41615 1.000 27.81064 201 GLY A O 1
ATOM 1440 N N . ILE A 1 201 ? 30.43994 86.77574 15.70421 1.000 28.05455 202 ILE A N 1
ATOM 1441 C CA . ILE A 1 201 ? 29.90779 85.73564 14.83094 1.000 29.71605 202 ILE A CA 1
ATOM 1442 C C . ILE A 1 201 ? 30.26200 84.36942 15.39214 1.000 28.30415 202 ILE A C 1
ATOM 1443 O O . ILE A 1 201 ? 29.43810 83.45364 15.39625 1.000 30.84931 202 ILE A O 1
ATOM 1448 N N . LEU A 1 202 ? 31.49001 84.21190 15.88087 1.000 27.24577 203 LEU A N 1
ATOM 1449 C CA . LEU A 1 202 ? 31.91009 82.91839 16.41481 1.000 27.32781 203 LEU A CA 1
ATOM 1450 C C . LEU A 1 202 ? 31.21028 82.56509 17.72235 1.000 26.75953 203 LEU A C 1
ATOM 1451 O O . LEU A 1 202 ? 31.05467 81.37646 18.01714 1.000 27.20124 203 LEU A O 1
ATOM 1456 N N . SER A 1 203 ? 30.77886 83.55317 18.51601 1.000 27.74130 204 SER A N 1
ATOM 1457 C CA . SER A 1 203 ? 29.96818 83.23618 19.70892 1.000 31.53160 204 SER A CA 1
ATOM 1458 C C . SER A 1 203 ? 28.65279 82.59912 19.30151 1.000 32.63237 204 SER A C 1
ATOM 1459 O O . SER A 1 203 ? 28.22022 81.57798 19.87592 1.000 31.85742 204 SER A O 1
ATOM 1462 N N . ILE A 1 204 ? 27.99654 83.19574 18.28777 1.000 29.98987 205 ILE A N 1
ATOM 1463 C CA . ILE A 1 204 ? 26.76938 82.55524 17.81124 1.000 32.78334 205 ILE A CA 1
ATOM 1464 C C . ILE A 1 204 ? 27.08522 81.18686 17.19526 1.000 30.46609 205 ILE A C 1
ATOM 1465 O O . ILE A 1 204 ? 26.32196 80.22112 17.36153 1.000 30.13351 205 ILE A O 1
ATOM 1470 N N . ALA A 1 205 ? 28.20190 81.08333 16.45996 1.000 28.39443 206 ALA A N 1
ATOM 1471 C CA . ALA A 1 205 ? 28.53221 79.83821 15.77585 1.000 28.73838 206 ALA A CA 1
ATOM 1472 C C . ALA A 1 205 ? 28.80732 78.72127 16.77782 1.000 29.47914 206 ALA A C 1
ATOM 1473 O O . ALA A 1 205 ? 28.43820 77.56530 16.56115 1.000 28.26152 206 ALA A O 1
ATOM 1475 N N . VAL A 1 206 ? 29.47817 79.03482 17.87165 1.000 30.33212 207 VAL A N 1
ATOM 1476 C CA . VAL A 1 206 ? 29.81411 77.96582 18.79826 1.000 26.90123 207 VAL A CA 1
ATOM 1477 C C . VAL A 1 206 ? 28.54975 77.50474 19.53676 1.000 27.05945 207 VAL A C 1
ATOM 1478 O O . VAL A 1 206 ? 28.36028 76.29641 19.76984 1.000 27.34046 207 VAL A O 1
ATOM 1482 N N . MET A 1 207 ? 27.62828 78.43746 19.84322 1.000 24.08320 208 MET A N 1
ATOM 1483 C CA . MET A 1 207 ? 26.31894 78.01697 20.34699 1.000 30.30094 208 MET A CA 1
ATOM 1484 C C . MET A 1 207 ? 25.59124 77.13238 19.33134 1.000 32.64610 208 MET A C 1
ATOM 1485 O O . MET A 1 207 ? 25.00922 76.09679 19.70056 1.000 29.23233 208 MET A O 1
ATOM 1490 N N . ASP A 1 208 ? 25.60488 77.52695 18.03284 1.000 30.17671 209 ASP A N 1
ATOM 1491 C CA . ASP A 1 208 ? 24.94651 76.71019 17.01668 1.000 28.66267 209 ASP A CA 1
ATOM 1492 C C . ASP A 1 208 ? 25.69603 75.38945 16.78296 1.000 29.18751 209 ASP A C 1
ATOM 1493 O O . ASP A 1 208 ? 25.07810 74.39771 16.40306 1.000 28.74323 209 ASP A O 1
ATOM 1498 N N . ALA A 1 209 ? 27.01639 75.34972 16.99059 1.000 25.16401 210 ALA A N 1
ATOM 1499 C CA . ALA A 1 209 ? 27.74044 74.08263 16.90461 1.000 25.61833 210 ALA A CA 1
ATOM 1500 C C . ALA A 1 209 ? 27.31293 73.14072 18.02101 1.000 31.31489 210 ALA A C 1
ATOM 1501 O O . ALA A 1 209 ? 27.16990 71.92342 17.81158 1.000 27.13619 210 ALA A O 1
ATOM 1503 N N . HIS A 1 210 ? 27.14502 73.68355 19.23185 1.000 26.15932 211 HIS A N 1
ATOM 1504 C CA . HIS A 1 210 ? 26.63335 72.85871 20.31816 1.000 31.70574 211 HIS A CA 1
ATOM 1505 C C . HIS A 1 210 ? 25.24168 72.33238 19.97768 1.000 28.90879 211 HIS A C 1
ATOM 1506 O O . HIS A 1 210 ? 24.93775 71.15646 20.20026 1.000 31.30069 211 HIS A O 1
ATOM 1513 N N . ASP A 1 211 ? 24.38545 73.20108 19.44844 1.000 24.79748 212 ASP A N 1
ATOM 1514 C CA . ASP A 1 211 ? 23.04202 72.77529 19.07013 1.000 33.76774 212 ASP A CA 1
ATOM 1515 C C . ASP A 1 211 ? 23.10333 71.73348 17.95166 1.000 28.30332 212 ASP A C 1
ATOM 1516 O O . ASP A 1 211 ? 22.31063 70.77673 17.94352 1.000 28.41106 212 ASP A O 1
ATOM 1521 N N . ILE A 1 212 ? 24.11337 71.82019 17.07610 1.000 25.65168 213 ILE A N 1
ATOM 1522 C CA . ILE A 1 212 ? 24.28551 70.79009 16.06092 1.000 28.16418 213 ILE A CA 1
ATOM 1523 C C . ILE A 1 212 ? 24.59528 69.45024 16.70278 1.000 30.34523 213 ILE A C 1
ATOM 1524 O O . ILE A 1 212 ? 24.05689 68.41802 16.29686 1.000 28.85112 213 ILE A O 1
ATOM 1529 N N . LEU A 1 213 ? 25.54615 69.43411 17.64386 1.000 28.19308 214 LEU A N 1
ATOM 1530 C CA . LEU A 1 213 ? 25.91413 68.17313 18.27982 1.000 27.97771 214 LEU A CA 1
ATOM 1531 C C . LEU A 1 213 ? 24.72452 67.57369 19.02288 1.000 32.03303 214 LEU A C 1
ATOM 1532 O O . LEU A 1 213 ? 24.50017 66.35594 18.98418 1.000 32.70680 214 LEU A O 1
ATOM 1537 N N . GLU A 1 214 ? 23.98127 68.41334 19.74547 1.000 31.47880 215 GLU A N 1
ATOM 1538 C CA . GLU A 1 214 ? 22.79274 67.95667 20.45194 1.000 28.92095 215 GLU A CA 1
ATOM 1539 C C . GLU A 1 214 ? 21.78342 67.33239 19.50465 1.000 32.94196 215 GLU A C 1
ATOM 1540 O O . GLU A 1 214 ? 21.19837 66.27596 19.79853 1.000 31.82050 215 GLU A O 1
ATOM 1546 N N . ASN A 1 215 ? 21.57859 67.96122 18.33925 1.000 30.39535 216 ASN A N 1
ATOM 1547 C CA . ASN A 1 215 ? 20.65546 67.37676 17.36979 1.000 30.70134 216 ASN A CA 1
ATOM 1548 C C . ASN A 1 215 ? 21.20766 66.10990 16.73911 1.000 27.82352 216 ASN A C 1
ATOM 1549 O O . ASN A 1 215 ? 20.43870 65.19548 16.43503 1.000 32.57693 216 ASN A O 1
ATOM 1554 N N . ALA A 1 216 ? 22.52140 66.03931 16.51446 1.000 31.61924 217 ALA A N 1
ATOM 1555 C CA . ALA A 1 216 ? 23.12990 64.84297 15.95022 1.000 28.67653 217 ALA A CA 1
ATOM 1556 C C . ALA A 1 216 ? 23.02557 63.66260 16.91601 1.000 31.73184 217 ALA A C 1
ATOM 1557 O O . ALA A 1 216 ? 22.83231 62.51391 16.49517 1.000 27.77081 217 ALA A O 1
ATOM 1559 N N . ILE A 1 217 ? 23.13125 63.91813 18.21899 1.000 26.21188 218 ILE A N 1
ATOM 1560 C CA . ILE A 1 217 ? 22.88191 62.84527 19.16960 1.000 31.77690 218 ILE A CA 1
ATOM 1561 C C . ILE A 1 217 ? 21.44761 62.33502 19.02135 1.000 30.74827 218 ILE A C 1
ATOM 1562 O O . ILE A 1 217 ? 21.19350 61.12503 18.94822 1.000 30.50815 218 ILE A O 1
ATOM 1567 N N . ARG A 1 218 ? 20.48480 63.25365 18.96351 1.000 30.38400 219 ARG A N 1
ATOM 1568 C CA . ARG A 1 218 ? 19.09273 62.79753 18.89481 1.000 29.99937 219 ARG A CA 1
ATOM 1569 C C . ARG A 1 218 ? 18.76214 62.10663 17.56552 1.000 32.82879 219 ARG A C 1
ATOM 1570 O O . ARG A 1 218 ? 18.02484 61.11071 17.54527 1.000 33.12195 219 ARG A O 1
ATOM 1578 N N . SER A 1 219 ? 19.27997 62.61315 16.44178 1.000 31.18511 220 SER A N 1
ATOM 1579 C CA . SER A 1 219 ? 18.98377 61.97500 15.16495 1.000 32.78517 220 SER A CA 1
ATOM 1580 C C . SER A 1 219 ? 19.70766 60.64513 15.05170 1.000 31.28438 220 SER A C 1
ATOM 1581 O O . SER A 1 219 ? 19.17854 59.72092 14.44379 1.000 30.90022 220 SER A O 1
ATOM 1584 N N . ALA A 1 220 ? 20.86966 60.49517 15.70702 1.000 31.26947 221 ALA A N 1
ATOM 1585 C CA . ALA A 1 220 ? 21.54205 59.21058 15.66908 1.000 28.58346 221 ALA A CA 1
ATOM 1586 C C . ALA A 1 220 ? 20.78327 58.16207 16.44017 1.000 32.32421 221 ALA A C 1
ATOM 1587 O O . ALA A 1 220 ? 20.92376 56.98174 16.13261 1.000 34.01756 221 ALA A O 1
ATOM 1589 N N . LEU A 1 221 ? 20.07207 58.54333 17.50914 1.000 31.89859 222 LEU A N 1
ATOM 1590 C CA . LEU A 1 221 ? 19.25610 57.55047 18.20956 1.000 33.88225 222 LEU A CA 1
ATOM 1591 C C . LEU A 1 221 ? 18.32596 56.81707 17.23040 1.000 32.52823 222 LEU A C 1
ATOM 1592 O O . LEU A 1 221 ? 18.18966 55.58913 17.28510 1.000 33.73863 222 LEU A O 1
ATOM 1597 N N . LEU A 1 222 ? 17.66163 57.55568 16.33364 1.000 33.02867 223 LEU A N 1
ATOM 1598 C CA . LEU A 1 222 ? 16.72179 56.92267 15.39516 1.000 33.84719 223 LEU A CA 1
ATOM 1599 C C . LEU A 1 222 ? 17.41904 55.89291 14.51640 1.000 35.31059 223 LEU A C 1
ATOM 1600 O O . LEU A 1 222 ? 16.97277 54.74422 14.41581 1.000 34.58520 223 LEU A O 1
ATOM 1605 N N . SER A 1 223 ? 18.51669 56.29421 13.86139 1.000 37.16325 224 SER A N 1
ATOM 1606 C CA . SER A 1 223 ? 19.29268 55.37591 13.03119 1.000 33.05616 224 SER A CA 1
ATOM 1607 C C . SER A 1 223 ? 19.83641 54.20811 13.84177 1.000 33.83921 224 SER A C 1
ATOM 1608 O O . SER A 1 223 ? 19.85602 53.06034 13.37529 1.000 32.41107 224 SER A O 1
ATOM 1611 N N . PHE A 1 224 ? 20.33906 54.48861 15.04104 1.000 33.71796 225 PHE A N 1
ATOM 1612 C CA . PHE A 1 224 ? 20.97559 53.44550 15.82206 1.000 31.57667 225 PHE A CA 1
ATOM 1613 C C . PHE A 1 224 ? 19.97417 52.35733 16.16480 1.000 31.11949 225 PHE A C 1
ATOM 1614 O O . PHE A 1 224 ? 20.28743 51.17113 16.08442 1.000 35.54550 225 PHE A O 1
ATOM 1622 N N . GLU A 1 225 ? 18.74734 52.74736 16.48724 1.000 29.97003 226 GLU A N 1
ATOM 1623 C CA . GLU A 1 225 ? 17.71950 51.76243 16.78044 1.000 33.96219 226 GLU A CA 1
ATOM 1624 C C . GLU A 1 225 ? 17.20800 51.09723 15.51856 1.000 37.23711 226 GLU A C 1
ATOM 1625 O O . GLU A 1 225 ? 16.98862 49.87539 15.49935 1.000 36.60459 226 GLU A O 1
ATOM 1631 N N . ALA A 1 226 ? 17.01891 51.86778 14.44511 1.000 33.85525 227 ALA A N 1
ATOM 1632 C CA . ALA A 1 226 ? 16.53918 51.23244 13.21006 1.000 35.27366 227 ALA A CA 1
ATOM 1633 C C . ALA A 1 226 ? 17.52194 50.19359 12.69514 1.000 33.17532 227 ALA A C 1
ATOM 1634 O O . ALA A 1 226 ? 17.10875 49.18417 12.10708 1.000 39.29368 227 ALA A O 1
ATOM 1636 N N . LEU A 1 227 ? 18.81649 50.42540 12.86479 1.000 37.06616 228 LEU A N 1
ATOM 1637 C CA . LEU A 1 227 ? 19.84232 49.47392 12.42571 1.000 36.38783 228 LEU A CA 1
ATOM 1638 C C . LEU A 1 227 ? 20.12199 48.41161 13.49032 1.000 40.04083 228 LEU A C 1
ATOM 1639 O O . LEU A 1 227 ? 20.98334 47.54791 13.28515 1.000 36.00961 228 LEU A O 1
ATOM 1644 N N . GLY A 1 228 ? 19.40568 48.46555 14.61741 1.000 35.56558 229 GLY A N 1
ATOM 1645 C CA . GLY A 1 228 ? 19.54253 47.49393 15.68013 1.000 34.74115 229 GLY A CA 1
ATOM 1646 C C . GLY A 1 228 ? 20.94114 47.45823 16.24942 1.000 39.66935 229 GLY A C 1
ATOM 1647 O O . GLY A 1 228 ? 21.50399 46.37640 16.39087 1.000 38.28240 229 GLY A O 1
ATOM 1648 N N . GLY A 1 229 ? 21.52514 48.61821 16.56178 1.000 36.91690 230 GLY A N 1
ATOM 1649 C CA . GLY A 1 229 ? 22.87374 48.62969 17.08107 1.000 38.23389 230 GLY A CA 1
ATOM 1650 C C . GLY A 1 229 ? 22.93816 48.02174 18.47828 1.000 38.06900 230 GLY A C 1
ATOM 1651 O O . GLY A 1 229 ? 21.93985 47.95455 19.18908 1.000 33.15795 230 GLY A O 1
ATOM 1652 N N . THR A 1 230 ? 24.13603 47.55350 18.86024 1.000 34.10880 231 THR A N 1
ATOM 1653 C CA . THR A 1 230 ? 24.40334 47.07900 20.20538 1.000 37.10367 231 THR A CA 1
ATOM 1654 C C . THR A 1 230 ? 24.97413 48.19070 21.08569 1.000 34.90456 231 THR A C 1
ATOM 1655 O O . THR A 1 230 ? 25.85126 48.95413 20.66080 1.000 35.72486 231 THR A O 1
ATOM 1659 N N . SER A 1 231 ? 24.48011 48.26795 22.33191 1.000 33.07005 232 SER A N 1
ATOM 1660 C CA . SER A 1 231 ? 24.99708 49.22909 23.28786 1.000 38.36280 232 SER A CA 1
ATOM 1661 C C . SER A 1 231 ? 26.41835 48.92277 23.73055 1.000 41.73495 232 SER A C 1
ATOM 1662 O O . SER A 1 231 ? 26.98092 49.73580 24.47591 1.000 34.77028 232 SER A O 1
ATOM 1665 N N . LYS A 1 232 ? 26.99725 47.78242 23.29930 1.000 41.14428 233 LYS A N 1
ATOM 1666 C CA . LYS A 1 232 ? 28.33008 47.38782 23.75577 1.000 43.23035 233 LYS A CA 1
ATOM 1667 C C . LYS A 1 232 ? 29.36961 48.45067 23.40840 1.000 38.73912 233 LYS A C 1
ATOM 1668 O O . LYS A 1 232 ? 30.32805 48.63893 24.15676 1.000 41.88416 233 LYS A O 1
ATOM 1674 N N . ALA A 1 233 ? 29.18186 49.17133 22.30186 1.000 39.70679 234 ALA A N 1
ATOM 1675 C CA . ALA A 1 233 ? 30.10472 50.24092 21.91685 1.000 39.85400 234 ALA A CA 1
ATOM 1676 C C . ALA A 1 233 ? 30.16516 51.37676 22.94000 1.000 41.84897 234 ALA A C 1
ATOM 1677 O O . ALA A 1 233 ? 31.15118 52.13085 22.96208 1.000 34.97624 234 ALA A O 1
ATOM 1679 N N . PHE A 1 234 ? 29.14421 51.52313 23.79035 1.000 37.93256 235 PHE A N 1
ATOM 1680 C CA . PHE A 1 234 ? 29.13506 52.57940 24.78393 1.000 33.45949 235 PHE A CA 1
ATOM 1681 C C . PHE A 1 234 ? 29.48134 52.07645 26.18964 1.000 39.76951 235 PHE A C 1
ATOM 1682 O O . PHE A 1 234 ? 29.25433 52.79970 27.15442 1.000 36.48776 235 PHE A O 1
ATOM 1690 N N . THR A 1 235 ? 30.02435 50.86967 26.32099 1.000 39.17122 236 THR A N 1
ATOM 1691 C CA . THR A 1 235 ? 30.38892 50.34408 27.62665 1.000 37.69314 236 THR A CA 1
ATOM 1692 C C . THR A 1 235 ? 31.28150 51.34502 28.35968 1.000 40.21792 236 THR A C 1
ATOM 1693 O O . THR A 1 235 ? 32.30536 51.77995 27.80394 1.000 40.25596 236 THR A O 1
ATOM 1697 N N . PRO A 1 236 ? 30.93700 51.73526 29.58651 1.000 33.87888 237 PRO A N 1
ATOM 1698 C CA . PRO A 1 236 ? 31.72888 52.76534 30.27693 1.000 39.15425 237 PRO A CA 1
ATOM 1699 C C . PRO A 1 236 ? 33.22482 52.46838 30.38702 1.000 38.20924 237 PRO A C 1
ATOM 1700 O O . PRO A 1 236 ? 34.04433 53.38453 30.19133 1.000 34.07560 237 PRO A O 1
ATOM 1704 N N . TRP A 1 237 ? 33.61210 51.23074 30.74498 1.000 31.73702 238 TRP A N 1
ATOM 1705 C CA . TRP A 1 237 ? 35.03823 50.97499 30.92568 1.000 36.47069 238 TRP A CA 1
ATOM 1706 C C . TRP A 1 237 ? 35.78735 51.00175 29.59606 1.000 37.78308 238 TRP A C 1
ATOM 1707 O O . TRP A 1 237 ? 36.96670 51.37753 29.56879 1.000 37.41776 238 TRP A O 1
ATOM 1718 N N . ILE A 1 238 ? 35.13140 50.65887 28.47564 1.000 32.20451 239 ILE A N 1
ATOM 1719 C CA . ILE A 1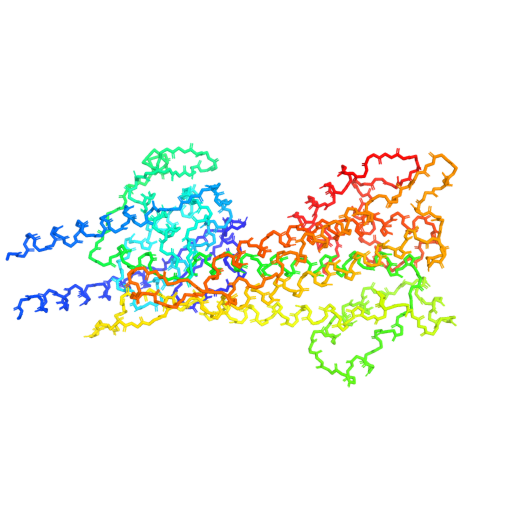 238 ? 35.81535 50.80459 27.19278 1.000 36.46721 239 ILE A CA 1
ATOM 1720 C C . ILE A 1 238 ? 36.08242 52.27099 26.91674 1.000 31.55147 239 ILE A C 1
ATOM 1721 O O . ILE A 1 238 ? 37.19816 52.66809 26.56635 1.000 34.15475 239 ILE A O 1
ATOM 1726 N N . LEU A 1 239 ? 35.05005 53.09747 27.05399 1.000 32.07809 240 LEU A N 1
ATOM 1727 C CA . LEU A 1 239 ? 35.20865 54.50680 26.75294 1.000 28.80483 240 LEU A CA 1
ATOM 1728 C C . LEU A 1 239 ? 36.21826 55.15500 27.66934 1.000 33.43198 240 LEU A C 1
ATOM 1729 O O . LEU A 1 239 ? 36.93619 56.05663 27.23116 1.000 33.13363 240 LEU A O 1
ATOM 1734 N N . GLY A 1 240 ? 36.28589 54.70616 28.93973 1.000 34.42242 241 GLY A N 1
ATOM 1735 C CA . GLY A 1 240 ? 37.23432 55.22868 29.89837 1.000 32.23424 241 GLY A CA 1
ATOM 1736 C C . GLY A 1 240 ? 38.64305 54.71276 29.72009 1.000 37.02910 241 GLY A C 1
ATOM 1737 O O . GLY A 1 240 ? 39.58023 55.33230 30.22020 1.000 34.69151 241 GLY A O 1
ATOM 1738 N N . ALA A 1 241 ? 38.82422 53.59617 29.01525 1.000 31.40097 242 ALA A N 1
ATOM 1739 C CA . ALA A 1 241 ? 40.17986 53.17928 28.66360 1.000 35.48826 242 ALA A CA 1
ATOM 1740 C C . ALA A 1 241 ? 40.89672 54.17023 27.72316 1.000 37.11173 242 ALA A C 1
ATOM 1741 O O . ALA A 1 241 ? 42.12253 54.07893 27.56740 1.000 33.82589 242 ALA A O 1
ATOM 1743 N N . ARG A 1 242 ? 40.16504 55.11742 27.12688 1.000 33.66305 243 ARG A N 1
ATOM 1744 C CA . ARG A 1 242 ? 40.72033 56.17449 26.27823 1.000 31.88868 243 ARG A CA 1
ATOM 1745 C C . ARG A 1 242 ? 40.02741 57.48642 26.64176 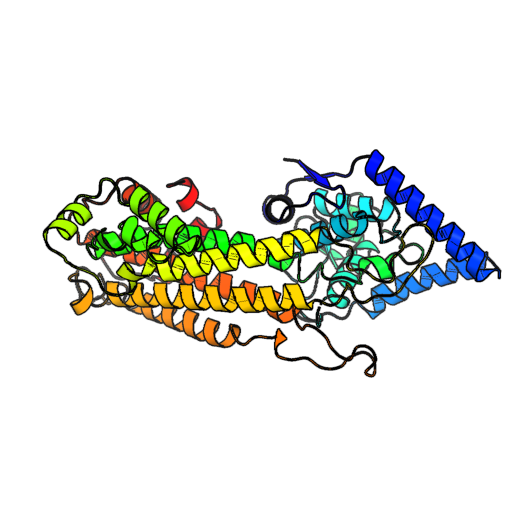1.000 31.09733 243 ARG A C 1
ATOM 1746 O O . ARG A 1 242 ? 39.20193 58.00746 25.88402 1.000 30.87520 243 ARG A O 1
ATOM 1754 N N . PRO A 1 243 ? 40.33361 58.04755 27.83583 1.000 34.23949 244 PRO A N 1
ATOM 1755 C CA . PRO A 1 243 ? 39.42981 59.03753 28.46478 1.000 31.35291 244 PRO A CA 1
ATOM 1756 C C . PRO A 1 243 ? 39.58562 60.47716 27.96122 1.000 31.01235 244 PRO A C 1
ATOM 1757 O O . PRO A 1 243 ? 39.75133 61.42433 28.71514 1.000 34.78149 244 PRO A O 1
ATOM 1761 N N . HIS A 1 244 ? 39.44998 60.68224 26.66121 1.000 32.56155 245 HIS A N 1
ATOM 1762 C CA . HIS A 1 244 ? 39.14598 62.03564 26.19239 1.000 27.72371 245 HIS A CA 1
ATOM 1763 C C . HIS A 1 244 ? 37.77974 62.43796 26.74011 1.000 29.83550 245 HIS A C 1
ATOM 1764 O O . HIS A 1 244 ? 36.84117 61.64195 26.69504 1.000 29.23250 245 HIS A O 1
ATOM 1771 N N . LEU A 1 245 ? 37.66777 63.65903 27.29037 1.000 29.27241 246 LEU A N 1
ATOM 1772 C CA . LEU A 1 245 ? 36.43915 64.02887 28.01591 1.000 33.77274 246 LEU A CA 1
ATOM 1773 C C . LEU A 1 245 ? 35.19822 63.90894 27.12089 1.000 33.00739 246 LEU A C 1
ATOM 1774 O O . LEU A 1 245 ? 34.17718 63.34624 27.53303 1.000 29.83647 246 LEU A O 1
ATOM 1779 N N . GLY A 1 246 ? 35.31834 64.33453 25.85770 1.000 35.13861 247 GLY A N 1
ATOM 1780 C CA . GLY A 1 246 ? 34.19971 64.26419 24.92866 1.000 27.38342 247 GLY A CA 1
ATOM 1781 C C . GLY A 1 246 ? 33.63021 62.86505 24.76096 1.000 29.89619 247 GLY A C 1
ATOM 1782 O O . GLY A 1 246 ? 32.40839 62.67316 24.77289 1.000 27.78285 247 GLY A O 1
ATOM 1783 N N . GLN A 1 247 ? 34.49324 61.86665 24.54070 1.000 26.44419 248 GLN A N 1
ATOM 1784 C CA . GLN A 1 247 ? 33.92825 60.55256 24.21319 1.000 28.82450 248 GLN A CA 1
ATOM 1785 C C . GLN A 1 247 ? 33.32933 59.88884 25.44782 1.000 32.11093 248 GLN A C 1
ATOM 1786 O O . GLN A 1 247 ? 32.33647 59.14799 25.34346 1.000 32.29843 248 GLN A O 1
ATOM 1792 N N . VAL A 1 248 ? 33.86280 60.20041 26.62451 1.000 30.77097 249 VAL A N 1
ATOM 1793 C CA . VAL A 1 248 ? 33.27605 59.69078 27.85823 1.000 30.82406 249 VAL A CA 1
ATOM 1794 C C . VAL A 1 248 ? 31.88684 60.29677 28.06226 1.000 33.34610 249 VAL A C 1
ATOM 1795 O O . VAL A 1 248 ? 30.90285 59.58313 28.33824 1.000 32.17317 249 VAL A O 1
ATOM 1799 N N . ALA A 1 249 ? 31.77539 61.61854 27.84701 1.000 28.10206 250 ALA A N 1
ATOM 1800 C CA . ALA A 1 249 ? 30.50513 62.30556 28.03671 1.000 32.20787 250 ALA A CA 1
ATOM 1801 C C . ALA A 1 249 ? 29.46742 61.85712 27.01282 1.000 31.09341 250 ALA A C 1
ATOM 1802 O O . ALA A 1 249 ? 28.31901 61.55768 27.37975 1.000 32.89770 250 ALA A O 1
ATOM 1804 N N . ILE A 1 250 ? 29.85925 61.77742 25.72697 1.000 32.96945 251 ILE A N 1
ATOM 1805 C CA . ILE A 1 250 ? 28.96172 61.31216 24.66552 1.000 30.88693 251 ILE A CA 1
ATOM 1806 C C . ILE A 1 250 ? 28.48861 59.88593 24.93867 1.000 33.43742 251 ILE A C 1
ATOM 1807 O O . ILE A 1 250 ? 27.29904 59.56356 24.77337 1.000 31.22547 251 ILE A O 1
ATOM 1812 N N . GLY A 1 251 ? 29.40914 58.99250 25.31634 1.000 30.70249 252 GLY A N 1
ATOM 1813 C CA . GLY A 1 251 ? 28.98150 57.66083 25.70796 1.000 35.13601 252 GLY A CA 1
ATOM 1814 C C . GLY A 1 251 ? 27.93165 57.68010 26.80403 1.000 40.79154 252 GLY A C 1
ATOM 1815 O O . GLY A 1 251 ? 26.93423 56.94960 26.73133 1.000 38.04453 252 GLY A O 1
ATOM 1816 N N . ASN A 1 252 ? 28.13529 58.51386 27.84079 1.000 37.58962 253 ASN A N 1
ATOM 1817 C CA . ASN A 1 252 ? 27.11349 58.60281 28.89567 1.000 37.85429 253 ASN A CA 1
ATOM 1818 C C . ASN A 1 252 ? 25.77124 59.06683 28.32763 1.000 39.96973 253 ASN A C 1
ATOM 1819 O O . ASN A 1 252 ? 24.71529 58.52282 28.68585 1.000 38.62879 253 ASN A O 1
ATOM 1824 N N . ARG A 1 253 ? 25.79137 60.06041 27.41266 1.000 40.79319 254 ARG A N 1
ATOM 1825 C CA . ARG A 1 253 ? 24.53150 60.55356 26.85690 1.000 36.93286 254 ARG A CA 1
ATOM 1826 C C . ARG A 1 253 ? 23.79840 59.43609 26.11511 1.000 38.29829 254 ARG A C 1
ATOM 1827 O O . ARG A 1 253 ? 22.58154 59.25735 26.27749 1.000 36.58431 254 ARG A O 1
ATOM 1835 N N . PHE A 1 254 ? 24.53323 58.66124 25.30167 1.000 33.13141 255 PHE A N 1
ATOM 1836 C CA . PHE A 1 254 ? 23.89642 57.61221 24.51617 1.000 28.93840 255 PHE A CA 1
ATOM 1837 C C . PHE A 1 254 ? 23.39581 56.46560 25.36527 1.000 38.09380 255 PHE A C 1
ATOM 1838 O O . PHE A 1 254 ? 22.32926 55.91807 25.06775 1.000 36.59944 255 PHE A O 1
ATOM 1846 N N . ARG A 1 255 ? 24.16324 56.05107 26.39545 1.000 35.37110 256 ARG A N 1
ATOM 1847 C CA . ARG A 1 255 ? 23.66987 55.02924 27.31497 1.000 39.21841 256 ARG A CA 1
ATOM 1848 C C . ARG A 1 255 ? 22.36618 55.47857 27.95772 1.000 42.04506 256 ARG A C 1
ATOM 1849 O O . ARG A 1 255 ? 21.39145 54.72422 28.01326 1.000 46.84587 256 ARG A O 1
ATOM 1857 N N . GLU A 1 256 ? 22.32997 56.71428 28.45804 1.000 38.54093 257 GLU A N 1
ATOM 1858 C CA . GLU A 1 256 ? 21.10782 57.18506 29.09747 1.000 40.53755 257 GLU A CA 1
ATOM 1859 C C . GLU A 1 256 ? 19.92802 57.11670 28.13613 1.000 39.55355 257 GLU A C 1
ATOM 1860 O O . GLU A 1 256 ? 18.86041 56.60128 28.48729 1.000 41.09309 257 GLU A O 1
ATOM 1866 N N . TYR A 1 257 ? 20.10999 57.61710 26.90303 1.000 35.72072 258 TYR A N 1
ATOM 1867 C CA . TYR A 1 257 ? 18.99212 57.67183 25.95801 1.000 36.86056 258 TYR A CA 1
ATOM 1868 C C . TYR A 1 257 ? 18.57826 56.30120 25.41139 1.000 41.39692 258 TYR A C 1
ATOM 1869 O O . TYR A 1 257 ? 17.42046 56.12938 25.00017 1.000 39.29688 258 TYR A O 1
ATOM 1878 N N . LEU A 1 258 ? 19.49832 55.34239 25.31831 1.000 35.64053 259 LEU A N 1
ATOM 1879 C CA . LEU A 1 258 ? 19.12586 54.00932 24.84735 1.000 36.75677 259 LEU A CA 1
ATOM 1880 C C . LEU A 1 258 ? 18.53088 53.12786 25.94734 1.000 39.56032 259 LEU A C 1
ATOM 1881 O O . LEU A 1 258 ? 18.02118 52.04698 25.64888 1.000 39.26998 259 LEU A O 1
ATOM 1886 N N . THR A 1 259 ? 18.59315 53.54548 27.20517 1.000 40.36035 260 THR A N 1
ATOM 1887 C CA . THR A 1 259 ? 17.95751 52.80137 28.28960 1.000 39.72410 260 THR A CA 1
ATOM 1888 C C . THR A 1 259 ? 16.47690 52.55610 27.99128 1.000 40.61530 260 THR A C 1
ATOM 1889 O O . THR A 1 259 ? 15.74235 53.48385 27.64168 1.000 42.89862 260 THR A O 1
ATOM 1893 N N . GLY A 1 260 ? 16.02823 51.31046 28.15813 1.000 45.47148 261 GLY A N 1
ATOM 1894 C CA . GLY A 1 260 ? 14.64182 50.95008 27.86716 1.000 39.90811 261 GLY A CA 1
ATOM 1895 C C . GLY A 1 260 ? 14.35708 50.49735 26.43676 1.000 47.46395 261 GLY A C 1
ATOM 1896 O O . GLY A 1 260 ? 13.19332 50.24609 26.10036 1.000 48.12208 261 GLY A O 1
ATOM 1897 N N . SER A 1 261 ? 15.36299 50.39011 25.57815 1.000 43.81501 262 SER A N 1
ATOM 1898 C CA . SER A 1 261 ? 15.14034 49.89861 24.22127 1.000 40.08644 262 SER A CA 1
ATOM 1899 C C . SER A 1 261 ? 15.06899 48.37307 24.19950 1.000 41.85410 262 SER A C 1
ATOM 1900 O O . SER A 1 261 ? 16.06173 47.70548 24.49778 1.000 44.21126 262 SER A O 1
ATOM 1903 N N . ASP A 1 262 ? 13.92089 47.81748 23.80288 1.000 40.05629 263 ASP A N 1
ATOM 1904 C CA . ASP A 1 262 ? 13.85993 46.38607 23.49662 1.000 45.79626 263 ASP A CA 1
ATOM 1905 C C . ASP A 1 262 ? 14.74427 46.02281 22.29570 1.000 47.55052 263 ASP A C 1
ATOM 1906 O O . ASP A 1 262 ? 15.39830 44.96606 22.27942 1.000 44.28765 263 ASP A O 1
ATOM 1911 N N . ILE A 1 263 ? 14.75773 46.87015 21.26379 1.000 40.11598 264 ILE A N 1
ATOM 1912 C CA . ILE A 1 263 ? 15.58372 46.57118 20.10798 1.000 38.78922 264 ILE A CA 1
ATOM 1913 C C . ILE A 1 263 ? 17.03669 46.39415 20.52586 1.000 42.57657 264 ILE A C 1
ATOM 1914 O O . ILE A 1 263 ? 17.74047 45.47130 20.08233 1.000 45.58763 264 ILE A O 1
ATOM 1919 N N . VAL A 1 264 ? 17.53234 47.31228 21.34011 1.000 38.33059 265 VAL A N 1
ATOM 1920 C CA . VAL A 1 264 ? 18.94927 47.25424 21.67328 1.000 42.16964 265 VAL A CA 1
ATOM 1921 C C . VAL A 1 264 ? 19.22411 46.07284 22.61417 1.000 43.08031 265 VAL A C 1
ATOM 1922 O O . VAL A 1 264 ? 20.25292 45.40650 22.49328 1.000 41.21250 265 VAL A O 1
ATOM 1926 N N . LYS A 1 265 ? 18.30452 45.77624 23.54646 1.000 39.04840 266 LYS A N 1
ATOM 1927 C CA . LYS A 1 265 ? 18.47924 44.58824 24.39240 1.000 39.62436 266 LYS A CA 1
ATOM 1928 C C . LYS A 1 265 ? 18.60408 43.31134 23.55329 1.000 41.53902 266 LYS A C 1
ATOM 1929 O O . LYS A 1 265 ? 19.48271 42.46833 23.80602 1.000 44.27305 266 LYS A O 1
ATOM 1931 N N . ARG A 1 266 ? 17.76006 43.16014 22.52595 1.000 44.14313 267 ARG A N 1
ATOM 1932 C CA . ARG A 1 266 ? 17.92209 42.03096 21.61218 1.000 44.88052 267 ARG A CA 1
ATOM 1933 C C . ARG A 1 266 ? 19.29428 42.06211 20.93393 1.000 49.43029 267 ARG A C 1
ATOM 1934 O O . ARG A 1 266 ? 20.01840 41.04722 20.89342 1.000 51.39478 267 ARG A O 1
ATOM 1942 N N . ALA A 1 267 ? 19.66300 43.21761 20.36870 1.000 43.47514 268 ALA A N 1
ATOM 1943 C CA . ALA A 1 267 ? 20.93045 43.29639 19.64952 1.000 45.10640 268 ALA A CA 1
ATOM 1944 C C . ALA A 1 267 ? 22.08291 42.85530 20.54555 1.000 49.36049 268 ALA A C 1
ATOM 1945 O O . ALA A 1 267 ? 22.97016 42.09935 20.12383 1.000 51.97366 268 ALA A O 1
ATOM 1947 N N . ASP A 1 268 ? 22.08346 43.33502 21.78822 1.000 42.43544 269 ASP A N 1
ATOM 1948 C CA . ASP A 1 268 ? 23.11854 42.97107 22.74690 1.000 48.98221 269 ASP A CA 1
ATOM 1949 C C . ASP A 1 268 ? 23.15073 41.47395 22.98806 1.000 51.79742 269 ASP A C 1
ATOM 1950 O O . ASP A 1 268 ? 24.21796 40.91307 23.25324 1.000 51.13112 269 ASP A O 1
ATOM 1955 N N . SER A 1 269 ? 21.99937 40.81163 22.90522 1.000 46.63970 270 SER A N 1
ATOM 1956 C CA . SER A 1 269 ? 22.02142 39.36327 23.04585 1.000 50.45161 270 SER A CA 1
ATOM 1957 C C . SER A 1 269 ? 22.57152 38.62054 21.81490 1.000 57.29515 270 SER A C 1
ATOM 1958 O O . SER A 1 269 ? 23.01182 37.47457 21.95689 1.000 57.01924 270 SER A O 1
ATOM 1961 N N . VAL A 1 270 ? 22.57781 39.20453 20.61228 1.000 49.57464 271 VAL A N 1
ATOM 1962 C CA . VAL A 1 270 ? 23.01330 38.44505 19.44335 1.000 49.08136 271 VAL A CA 1
ATOM 1963 C C . VAL A 1 270 ? 24.10597 39.10947 18.61449 1.000 51.82772 271 VAL A C 1
ATOM 1964 O O . VAL A 1 270 ? 24.57569 38.50634 17.65682 1.000 50.38700 271 VAL A O 1
ATOM 1968 N N . LYS A 1 271 ? 24.52849 40.32363 18.92037 1.000 45.85671 272 LYS A N 1
ATOM 1969 C CA . LYS A 1 271 ? 25.48462 41.02414 18.07618 1.000 41.61955 272 LYS A CA 1
ATOM 1970 C C . LYS A 1 271 ? 26.74648 41.33762 18.86953 1.000 46.49715 272 LYS A C 1
ATOM 1971 O O . LYS A 1 271 ? 26.67651 41.64317 20.06225 1.000 44.53990 272 LYS A O 1
ATOM 1977 N N . VAL A 1 272 ? 27.90482 41.22560 18.22842 1.000 42.46330 273 VAL A N 1
ATOM 1978 C CA . VAL A 1 272 ? 29.16095 41.60690 18.88714 1.000 43.01489 273 VAL A CA 1
ATOM 1979 C C . VAL A 1 272 ? 29.50037 43.08007 18.66636 1.000 44.36339 273 VAL A C 1
ATOM 1980 O O . VAL A 1 272 ? 29.96200 43.75708 19.58820 1.000 44.86696 273 VAL A O 1
ATOM 1984 N N . GLN A 1 273 ? 29.28774 43.60373 17.45537 1.000 37.32595 274 GLN A N 1
ATOM 1985 C CA . GLN A 1 273 ? 29.76939 44.93382 17.12675 1.000 33.61756 274 GLN A CA 1
ATOM 1986 C C . GLN A 1 273 ? 29.06080 45.41753 15.87538 1.000 35.72166 274 GLN A C 1
ATOM 1987 O O . GLN A 1 273 ? 28.55333 44.62752 15.08226 1.000 38.43545 274 GLN A O 1
ATOM 1993 N N . ASP A 1 274 ? 29.07871 46.72605 15.68534 1.000 37.45355 275 ASP A N 1
ATOM 1994 C CA . ASP A 1 274 ? 28.50806 47.35677 14.50583 1.000 36.01187 275 ASP A CA 1
ATOM 1995 C C . ASP A 1 274 ? 29.59542 48.00901 13.67228 1.000 34.06003 275 ASP A C 1
ATOM 1996 O O . ASP A 1 274 ? 30.76709 48.11192 14.07567 1.000 33.10562 275 ASP A O 1
ATOM 2001 N N . ALA A 1 275 ? 29.18040 48.43611 12.48121 1.000 34.17316 276 ALA A N 1
ATOM 2002 C CA . ALA A 1 275 ? 29.98503 49.29333 11.63195 1.000 34.24937 276 ALA A CA 1
ATOM 2003 C C . ALA A 1 275 ? 30.31082 50.61805 12.35246 1.000 32.86364 276 ALA A C 1
ATOM 2004 O O . ALA A 1 275 ? 29.64063 51.02395 13.30772 1.000 30.42640 276 ALA A O 1
ATOM 2006 N N . TYR A 1 276 ? 31.34703 51.30655 11.84877 1.000 33.41216 277 TYR A N 1
ATOM 2007 C CA . TYR A 1 276 ? 31.91168 52.46269 12.54059 1.000 33.80711 277 TYR A CA 1
ATOM 2008 C C . TYR A 1 276 ? 30.91232 53.60079 12.72458 1.000 31.53675 277 TYR A C 1
ATOM 2009 O O . TYR A 1 276 ? 31.03887 54.37598 13.67493 1.000 32.18866 277 TYR A O 1
ATOM 2018 N N . THR A 1 277 ? 29.96002 53.77340 11.79818 1.000 33.52804 278 THR A N 1
ATOM 2019 C CA . THR A 1 277 ? 29.02502 54.88788 11.94942 1.000 31.84624 278 THR A CA 1
ATOM 2020 C C . THR A 1 277 ? 28.12905 54.72627 13.16106 1.000 32.82182 278 THR A C 1
ATOM 2021 O O . THR A 1 277 ? 27.43230 55.69253 13.52644 1.000 32.49402 278 THR A O 1
ATOM 2025 N N . LEU A 1 278 ? 28.09032 53.53153 13.75617 1.000 28.89431 279 LEU A N 1
ATOM 2026 C CA . LEU A 1 278 ? 27.47427 53.30518 15.06122 1.000 33.28152 279 LEU A CA 1
ATOM 2027 C C . LEU A 1 278 ? 28.51159 53.13180 16.16278 1.000 35.20371 279 LEU A C 1
ATOM 2028 O O . LEU A 1 278 ? 28.45878 53.81163 17.19632 1.000 36.76308 279 LEU A O 1
ATOM 2033 N N . ARG A 1 279 ? 29.48886 52.25453 15.94478 1.000 33.27644 280 ARG A N 1
ATOM 2034 C CA . ARG A 1 279 ? 30.40667 51.90738 17.01877 1.000 32.77092 280 ARG A CA 1
ATOM 2035 C C . ARG A 1 279 ? 31.34470 53.06529 17.35358 1.000 31.93274 280 ARG A C 1
ATOM 2036 O O . ARG A 1 279 ? 31.82984 53.15296 18.47493 1.000 32.36910 280 ARG A O 1
ATOM 2044 N N . CYS A 1 280 ? 31.65427 53.94450 16.39153 1.000 30.61156 281 CYS A N 1
ATOM 2045 C CA . CYS A 1 280 ? 32.62611 54.99707 16.65167 1.000 29.82277 281 CYS A CA 1
ATOM 2046 C C . CYS A 1 280 ? 31.97791 56.34732 16.96625 1.000 28.49806 281 CYS A C 1
ATOM 2047 O O . CYS A 1 280 ? 32.65858 57.37590 16.94259 1.000 30.53179 281 CYS A O 1
ATOM 2050 N N . ILE A 1 281 ? 30.68357 56.37302 17.24863 1.000 26.95697 282 ILE A N 1
ATOM 2051 C CA . ILE A 1 281 ? 29.99426 57.61743 17.57817 1.000 29.94768 282 ILE A CA 1
ATOM 2052 C C . ILE A 1 281 ? 30.65748 58.34967 18.75747 1.000 34.25464 282 ILE A C 1
ATOM 2053 O O . ILE A 1 281 ? 30.88259 59.57243 18.67817 1.000 27.92966 282 ILE A O 1
ATOM 2058 N N . PRO A 1 282 ? 31.02439 57.67090 19.84923 1.000 30.73214 283 PRO A N 1
ATOM 2059 C CA . PRO A 1 282 ? 31.67113 58.40836 20.96213 1.000 32.05217 283 PRO A CA 1
ATOM 2060 C C . PRO A 1 282 ? 33.01439 59.04477 20.58588 1.000 29.73235 283 PRO A C 1
ATOM 2061 O O . PRO A 1 282 ? 33.25412 60.20287 20.94000 1.000 26.61534 283 PRO A O 1
ATOM 2065 N N . GLN A 1 283 ? 33.86919 58.33774 19.83464 1.000 28.08828 284 GLN A N 1
ATOM 2066 C CA . GLN A 1 283 ? 35.19054 58.85643 19.47710 1.000 28.58270 284 GLN A CA 1
ATOM 2067 C C . GLN A 1 283 ? 35.06131 60.08772 18.60847 1.000 26.55919 284 GLN A C 1
ATOM 2068 O O . GLN A 1 283 ? 35.67696 61.13066 18.87608 1.000 31.83780 284 GLN A O 1
ATOM 2074 N N . VAL A 1 284 ? 34.18464 60.01425 17.60791 1.000 27.00521 285 VAL A N 1
ATOM 2075 C CA . VAL A 1 284 ? 34.05249 61.12161 16.67534 1.000 29.29882 285 VAL A CA 1
ATOM 2076 C C . VAL A 1 284 ? 33.24692 62.26336 17.30415 1.000 28.44135 285 VAL A C 1
ATOM 2077 O O . VAL A 1 284 ? 33.66541 63.42956 17.27115 1.000 31.12267 285 VAL A O 1
ATOM 2081 N N . TYR A 1 285 ? 32.08030 61.95403 17.87998 1.000 28.90692 286 TYR A N 1
ATOM 2082 C CA . TYR A 1 285 ? 31.22821 63.02219 18.40911 1.000 30.42574 286 TYR A CA 1
ATOM 2083 C C . TYR A 1 285 ? 31.89259 63.68410 19.60553 1.000 28.17490 286 TYR A C 1
ATOM 2084 O O . TYR A 1 285 ? 31.76378 64.89949 19.80005 1.000 27.46578 286 TYR A O 1
ATOM 2093 N N . GLY A 1 286 ? 32.60902 62.89752 20.41352 1.000 27.86023 287 GLY A N 1
ATOM 2094 C CA . GLY A 1 286 ? 33.33237 63.44968 21.55207 1.000 30.57534 287 GLY A CA 1
ATOM 2095 C C . GLY A 1 286 ? 34.49484 64.30803 21.12619 1.000 29.24766 287 GLY A C 1
ATOM 2096 O O . GLY A 1 286 ? 34.74056 65.32547 21.75689 1.000 27.88303 287 GLY A O 1
ATOM 2097 N N . SER A 1 287 ? 35.16001 63.97399 19.98534 1.000 28.60683 288 SER A N 1
ATOM 2098 C CA . SER A 1 287 ? 36.15592 64.89858 19.43444 1.000 29.42912 288 SER A CA 1
ATOM 2099 C C . SER A 1 287 ? 35.52507 66.22761 19.07836 1.000 26.19995 288 SER A C 1
ATOM 2100 O O . SER A 1 287 ? 36.11455 67.29042 19.30851 1.000 29.49476 288 SER A O 1
ATOM 2103 N N . VAL A 1 288 ? 34.33982 66.17811 18.47040 1.000 24.75682 289 VAL A N 1
ATOM 2104 C CA . VAL A 1 288 ? 33.64499 67.40891 18.12216 1.000 24.75819 289 VAL A CA 1
ATOM 2105 C C . VAL A 1 288 ? 33.30765 68.19577 19.37777 1.000 29.45129 289 VAL A C 1
ATOM 2106 O O . VAL A 1 288 ? 33.45887 69.42753 19.41220 1.000 27.24629 289 VAL A O 1
ATOM 2110 N N . ALA A 1 289 ? 32.83582 67.50715 20.43239 1.000 26.66092 290 ALA A N 1
ATOM 2111 C CA . ALA A 1 289 ? 32.51051 68.22086 21.66180 1.000 25.19101 290 ALA A CA 1
ATOM 2112 C C . ALA A 1 289 ? 33.76275 68.89644 22.22381 1.000 27.85244 290 ALA A C 1
ATOM 2113 O O . ALA A 1 289 ? 33.70226 70.03478 22.70645 1.000 29.19576 290 ALA A O 1
ATOM 2115 N N . ASP A 1 290 ? 34.90151 68.18786 22.20253 1.000 25.00451 291 ASP A N 1
ATOM 2116 C CA . ASP A 1 290 ? 36.16232 68.75566 22.69723 1.000 27.35093 291 ASP A CA 1
ATOM 2117 C C . ASP A 1 290 ? 36.53566 70.00282 21.89222 1.000 29.40599 291 ASP A C 1
ATOM 2118 O O . ASP A 1 290 ? 37.00929 71.00880 22.44467 1.000 27.71524 291 ASP A O 1
ATOM 2123 N N . VAL A 1 291 ? 36.33617 69.96662 20.57610 1.000 24.94561 292 VAL A N 1
ATOM 2124 C CA . VAL A 1 291 ? 36.70799 71.15090 19.79547 1.000 21.77200 292 VAL A CA 1
ATOM 2125 C C . VAL A 1 291 ? 35.78693 72.31807 20.13370 1.000 24.65634 292 VAL A C 1
ATOM 2126 O O . VAL A 1 291 ? 36.22601 73.46739 20.25202 1.000 27.72592 292 VAL A O 1
ATOM 2130 N N . ILE A 1 292 ? 34.48337 72.05245 20.24384 1.000 28.30999 293 ILE A N 1
ATOM 2131 C CA . ILE A 1 292 ? 33.53530 73.08103 20.66742 1.000 32.09400 293 ILE A CA 1
ATOM 2132 C C . ILE A 1 292 ? 33.98463 73.71383 21.98904 1.000 29.85527 293 ILE A C 1
ATOM 2133 O O . ILE A 1 292 ? 33.96290 74.94470 22.15063 1.000 26.75109 293 ILE A O 1
ATOM 2138 N N . ASP A 1 293 ? 34.38781 72.87872 22.95388 1.000 29.60002 294 ASP A N 1
ATOM 2139 C CA . ASP A 1 293 ? 34.82162 73.39296 24.26554 1.000 31.42814 294 ASP A CA 1
ATOM 2140 C C . ASP A 1 293 ? 36.06557 74.25592 24.12018 1.000 30.03476 294 ASP A C 1
ATOM 2141 O O . ASP A 1 293 ? 36.19674 75.29897 24.77860 1.000 28.66607 294 ASP A O 1
ATOM 2146 N N . TYR A 1 294 ? 37.00047 73.81724 23.25388 1.000 30.11600 295 TYR A N 1
ATOM 2147 C CA . TYR A 1 294 ? 38.19939 74.60453 22.98646 1.000 29.98121 295 TYR A CA 1
ATOM 2148 C C . TYR A 1 294 ? 37.82548 76.00305 22.49873 1.000 29.94650 295 TYR A C 1
ATOM 2149 O O . TYR A 1 294 ? 38.35281 77.01748 22.99367 1.000 33.47527 295 TYR A O 1
ATOM 2158 N N . VAL A 1 295 ? 36.91636 76.07455 21.51262 1.000 28.31700 296 VAL A N 1
ATOM 2159 C CA . VAL A 1 295 ? 36.56484 77.36828 20.93340 1.000 27.40620 296 VAL A CA 1
ATOM 2160 C C . VAL A 1 295 ? 35.87652 78.24770 21.97216 1.000 30.17361 296 VAL A C 1
ATOM 2161 O O . VAL A 1 295 ? 36.14633 79.45655 22.07690 1.000 26.98492 296 VAL A O 1
ATOM 2165 N N . GLU A 1 296 ? 34.94172 77.66383 22.72248 1.000 29.07554 297 GLU A N 1
ATOM 2166 C CA . GLU A 1 296 ? 34.25390 78.41468 23.76379 1.000 35.13691 297 GLU A CA 1
ATOM 2167 C C . GLU A 1 296 ? 35.24738 79.00296 24.77608 1.000 31.77426 297 GLU A C 1
ATOM 2168 O O . GLU A 1 296 ? 35.07867 80.14855 25.22446 1.000 30.95147 297 GLU A O 1
ATOM 2174 N N . ASN A 1 297 ? 36.30303 78.25468 25.12482 1.000 30.73341 298 ASN A N 1
ATOM 2175 C CA . ASN A 1 297 ? 37.34623 78.77601 26.02755 1.000 33.54793 298 ASN A CA 1
ATOM 2176 C C . ASN A 1 297 ? 38.07361 79.98724 25.42257 1.000 30.95773 298 ASN A C 1
ATOM 2177 O O . ASN A 1 297 ? 38.29247 81.02312 26.09051 1.000 33.56077 298 ASN A O 1
ATOM 2182 N N . VAL A 1 298 ? 38.46303 79.87080 24.15175 1.000 28.75165 299 VAL A N 1
ATOM 2183 C CA . VAL A 1 298 ? 39.04416 81.03318 23.44820 1.000 30.47595 299 VAL A CA 1
ATOM 2184 C C . VAL A 1 298 ? 38.10518 82.24735 23.51497 1.000 27.62254 299 VAL A C 1
ATOM 2185 O O . VAL A 1 298 ? 38.51015 83.35168 23.91485 1.000 28.42170 299 VAL A O 1
ATOM 2189 N N . LEU A 1 299 ? 36.83525 82.05827 23.12512 1.000 26.08377 300 LEU A N 1
ATOM 2190 C CA . LEU A 1 299 ? 35.88843 83.17936 23.07615 1.000 25.50758 300 LEU A CA 1
ATOM 2191 C C . LEU A 1 299 ? 35.65429 83.76505 24.45059 1.000 28.53753 300 LEU A C 1
ATOM 2192 O O . LEU A 1 299 ? 35.50752 84.97765 24.59430 1.000 30.56326 300 LEU A O 1
ATOM 2197 N N . SER A 1 300 ? 35.63056 82.91197 25.47508 1.000 29.81089 301 SER A N 1
ATOM 2198 C CA . SER A 1 300 ? 35.36278 83.37630 26.82364 1.000 33.64800 301 SER A CA 1
ATOM 2199 C C . SER A 1 300 ? 36.40232 84.39340 27.23942 1.000 34.20047 301 SER A C 1
ATOM 2200 O O . SER A 1 300 ? 36.08010 85.37752 27.90170 1.000 34.88818 301 SER A O 1
ATOM 2203 N N . VAL A 1 301 ? 37.66442 84.14932 26.88926 1.000 33.30820 302 VAL A N 1
ATOM 2204 C CA . VAL A 1 301 ? 38.66573 85.20508 27.06505 1.000 27.94227 302 VAL A CA 1
ATOM 2205 C C . VAL A 1 301 ? 38.42121 86.38208 26.11733 1.000 31.50722 302 VAL A C 1
ATOM 2206 O O . VAL A 1 301 ? 38.41406 87.54386 26.53470 1.000 28.81515 302 VAL A O 1
ATOM 2210 N N . GLU A 1 302 ? 38.27066 86.10275 24.81185 1.000 29.62438 303 GLU A N 1
ATOM 2211 C CA . GLU A 1 302 ? 38.29402 87.14690 23.79097 1.000 27.99070 303 GLU A CA 1
ATOM 2212 C C . GLU A 1 302 ? 37.16769 88.18416 23.96188 1.000 31.28557 303 GLU A C 1
ATOM 2213 O O . GLU A 1 302 ? 37.40169 89.39895 23.84325 1.000 28.61024 303 GLU A O 1
ATOM 2219 N N . ILE A 1 303 ? 35.92960 87.74611 24.20839 1.000 28.08910 304 ILE A N 1
ATOM 2220 C CA . ILE A 1 303 ? 34.83415 88.72687 24.28391 1.000 30.79709 304 ILE A CA 1
ATOM 2221 C C . ILE A 1 303 ? 34.86866 89.57184 25.55050 1.000 30.72919 304 ILE A C 1
ATOM 2222 O O . ILE A 1 303 ? 34.14237 90.57378 25.64719 1.000 32.28945 304 ILE A O 1
ATOM 2227 N N . ASN A 1 304 ? 35.71637 89.21984 26.51546 1.000 28.36094 305 ASN A N 1
ATOM 2228 C CA . ASN A 1 304 ? 35.93337 90.04023 27.69261 1.000 30.25308 305 ASN A CA 1
ATOM 2229 C C . ASN A 1 304 ? 37.28816 90.75359 27.65274 1.000 30.81635 305 ASN A C 1
ATOM 2230 O O . ASN A 1 304 ? 37.76880 91.19524 28.67467 1.000 32.05389 305 ASN A O 1
ATOM 2235 N N . SER A 1 305 ? 37.93256 90.82907 26.49977 1.000 29.18649 306 SER A N 1
ATOM 2236 C CA . SER A 1 305 ? 39.27466 91.37139 26.36772 1.000 30.69006 306 SER A CA 1
ATOM 2237 C C . SER A 1 305 ? 39.22234 92.73382 25.68681 1.000 28.73873 306 SER A C 1
ATOM 2238 O O . SER A 1 305 ? 38.26708 93.04281 24.98109 1.000 30.07139 306 SER A O 1
ATOM 2241 N N . ALA A 1 306 ? 40.26023 93.54478 25.89767 1.000 32.61211 307 ALA A N 1
ATOM 2242 C CA . ALA A 1 306 ? 40.44514 94.79508 25.15194 1.000 35.24419 307 ALA A CA 1
ATOM 2243 C C . ALA A 1 306 ? 41.20474 94.48148 23.85229 1.000 33.98910 307 ALA A C 1
ATOM 2244 O O . ALA A 1 306 ? 42.39684 94.14689 23.88453 1.000 36.89936 307 ALA A O 1
ATOM 2246 N N . THR A 1 307 ? 40.52010 94.55650 22.71545 1.000 36.35840 308 THR A N 1
ATOM 2247 C CA . THR A 1 307 ? 41.14725 94.25894 21.43474 1.000 34.63853 308 THR A CA 1
ATOM 2248 C C . THR A 1 307 ? 41.26848 95.48214 20.54755 1.000 37.01227 308 THR A C 1
ATOM 2249 O O . THR A 1 307 ? 41.75335 95.34594 19.41854 1.000 32.67767 308 THR A O 1
ATOM 2253 N N . ASP A 1 308 ? 40.89207 96.67877 21.03551 1.000 33.98412 309 ASP A N 1
ATOM 2254 C CA . ASP A 1 308 ? 41.10520 97.90243 20.27226 1.000 35.36514 309 ASP A CA 1
ATOM 2255 C C . ASP A 1 308 ? 42.54143 98.38658 20.49771 1.000 36.21193 309 ASP A C 1
ATOM 2256 O O . ASP A 1 308 ? 43.36887 97.68543 21.08545 1.000 30.95731 309 ASP A O 1
ATOM 2261 N N . ASN A 1 309 ? 42.88007 99.56893 19.97843 1.000 31.97538 310 ASN A N 1
ATOM 2262 C CA . ASN A 1 309 ? 44.27134 100.02905 19.96072 1.000 35.16227 310 ASN A CA 1
ATOM 2263 C C . ASN A 1 309 ? 44.29325 101.47605 19.50043 1.000 34.49776 310 ASN A C 1
ATOM 2264 O O . ASN A 1 309 ? 43.51393 101.83462 18.61976 1.000 35.78119 310 ASN A O 1
ATOM 2269 N N . PRO A 1 310 ? 45.12038 102.34837 20.09302 1.000 36.84916 311 PRO A N 1
ATOM 2270 C CA . PRO A 1 310 ? 45.95587 102.04873 21.27076 1.000 33.72696 311 PRO A CA 1
ATOM 2271 C C . PRO A 1 310 ? 45.09196 101.86868 22.52603 1.000 37.83734 311 PRO A C 1
ATOM 2272 O O . PRO A 1 310 ? 43.89412 102.12987 22.45630 1.000 35.01462 311 PRO A O 1
ATOM 2276 N N . LEU A 1 311 ? 45.68459 101.42006 23.63432 1.000 32.38342 312 LEU A N 1
ATOM 2277 C CA . LEU A 1 311 ? 44.96710 101.18394 24.87750 1.000 38.43370 312 LEU A CA 1
ATOM 2278 C C . LEU A 1 311 ? 45.44202 102.15414 25.94714 1.000 37.99487 312 LEU A C 1
ATOM 2279 O O . LEU A 1 311 ? 46.52741 102.74313 25.86197 1.000 35.81388 312 LEU A O 1
ATOM 2284 N N . PHE A 1 312 ? 44.58509 102.34311 26.94490 1.000 36.04837 313 PHE A N 1
ATOM 2285 C CA . PHE A 1 312 ? 44.80088 103.32615 27.99067 1.000 41.28316 313 PHE A CA 1
ATOM 2286 C C . PHE A 1 312 ? 44.66929 102.65419 29.34183 1.000 35.19817 313 PHE A C 1
ATOM 2287 O O . PHE A 1 312 ? 43.67135 101.98407 29.60015 1.000 41.88321 313 PHE A O 1
ATOM 2295 N N . ASN A 1 313 ? 45.65330 102.83412 30.21253 1.000 40.78565 314 ASN A N 1
ATOM 2296 C CA . ASN A 1 313 ? 45.59627 102.16627 31.50128 1.000 40.91060 314 ASN A CA 1
ATOM 2297 C C . ASN A 1 313 ? 45.40382 103.14803 32.63171 1.000 46.18063 314 ASN A C 1
ATOM 2298 O O . ASN A 1 313 ? 45.57908 102.78048 33.78907 1.000 43.39850 314 ASN A O 1
ATOM 2303 N N . GLY A 1 314 ? 45.05931 104.38678 32.33043 1.000 45.60780 315 GLY A N 1
ATOM 2304 C CA . GLY A 1 314 ? 44.89088 105.37878 33.35487 1.000 39.46016 315 GLY A CA 1
ATOM 2305 C C . GLY A 1 314 ? 46.05724 106.32741 33.50153 1.000 42.26353 315 GLY A C 1
ATOM 2306 O O . GLY A 1 314 ? 45.88444 107.41473 34.04348 1.000 43.70953 315 GLY A O 1
ATOM 2307 N N . GLU A 1 315 ? 47.24314 105.94104 33.07137 1.000 44.20005 316 GLU A N 1
ATOM 2308 C CA . GLU A 1 315 ? 48.35410 106.88036 33.06439 1.000 48.41600 316 GLU A CA 1
ATOM 2309 C C . GLU A 1 315 ? 49.13664 106.90123 31.76029 1.000 50.36482 316 GLU A C 1
ATOM 2310 O O . GLU A 1 315 ? 49.83796 107.88728 31.51707 1.000 48.78063 316 GLU A O 1
ATOM 2316 N N . GLU A 1 316 ? 49.01500 105.89509 30.89297 1.000 48.09592 317 GLU A N 1
ATOM 2317 C CA . GLU A 1 316 ? 49.69017 106.02115 29.60614 1.000 45.32847 317 GLU A CA 1
ATOM 2318 C C . GLU A 1 316 ? 48.89708 105.34286 28.49555 1.000 39.78674 317 GLU A C 1
ATOM 2319 O O . GLU A 1 316 ? 48.09703 104.43435 28.73688 1.000 38.41383 317 GLU A O 1
ATOM 2325 N N . VAL A 1 317 ? 49.12124 105.81344 27.27362 1.000 36.99158 318 VAL A N 1
ATOM 2326 C CA . VAL A 1 317 ? 48.49720 105.28987 26.05913 1.000 42.44386 318 VAL A CA 1
ATOM 2327 C C . VAL A 1 317 ? 49.56457 104.54642 25.28733 1.000 42.73016 318 VAL A C 1
ATOM 2328 O O . VAL A 1 317 ? 50.59214 105.13452 24.94315 1.000 41.56799 318 VAL A O 1
ATOM 2332 N N . VAL A 1 318 ? 49.34225 103.26217 25.01999 1.000 35.94473 319 VAL A N 1
ATOM 2333 C CA . VAL A 1 318 ? 50.36557 102.42689 24.41426 1.000 34.22365 319 VAL A CA 1
ATOM 2334 C C . VAL A 1 318 ? 49.74885 101.65019 23.24921 1.000 34.47521 319 VAL A C 1
ATOM 2335 O O . VAL A 1 318 ? 48.61965 101.15868 23.35280 1.000 34.56152 319 VAL A O 1
ATOM 2339 N N . SER A 1 319 ? 50.48752 101.54557 22.14079 1.000 33.10038 320 SER A N 1
ATOM 2340 C CA . SER A 1 319 ? 50.04120 100.79688 20.95857 1.000 30.11631 320 SER A CA 1
ATOM 2341 C C . SER A 1 319 ? 50.55736 99.37215 21.01307 1.000 32.30644 320 SER A C 1
ATOM 2342 O O . SER A 1 319 ? 51.76208 99.14201 21.19660 1.000 35.84949 320 SER A O 1
ATOM 2345 N N . GLY A 1 320 ? 49.64470 98.42052 20.87134 1.000 32.35202 321 GLY A N 1
ATOM 2346 C CA . GLY A 1 320 ? 49.98866 97.01289 20.85600 1.000 32.00161 321 GLY A CA 1
ATOM 2347 C C . GLY A 1 320 ? 49.31971 96.31706 19.68560 1.000 31.94369 321 GLY A C 1
ATOM 2348 O O . GLY A 1 320 ? 48.97935 96.97316 18.69007 1.000 32.05854 321 GLY A O 1
ATOM 2349 N N . GLY A 1 321 ? 49.14860 94.99821 19.76234 1.000 30.46014 322 GLY A N 1
ATOM 2350 C CA . GLY A 1 321 ? 48.59014 94.27000 18.62397 1.000 31.19770 322 GLY A CA 1
ATOM 2351 C C . GLY A 1 321 ? 47.38242 93.42736 18.98151 1.000 31.28416 322 GLY A C 1
ATOM 2352 O O . GLY A 1 321 ? 47.14639 92.41223 18.33425 1.000 31.32661 322 GLY A O 1
ATOM 2353 N N . ASN A 1 322 ? 46.61262 93.81877 20.00991 1.000 29.50192 323 ASN A N 1
ATOM 2354 C CA . ASN A 1 322 ? 45.52936 92.94761 20.47080 1.000 34.11520 323 ASN A CA 1
ATOM 2355 C C . ASN A 1 322 ? 44.38672 92.82122 19.46920 1.000 32.09834 323 ASN A C 1
ATOM 2356 O O . ASN A 1 322 ? 43.56085 91.91180 19.62107 1.000 32.40858 323 ASN A O 1
ATOM 2361 N N . PHE A 1 323 ? 44.33524 93.66256 18.43206 1.000 28.29643 324 PHE A N 1
ATOM 2362 C CA . PHE A 1 323 ? 43.31674 93.51836 17.37864 1.000 29.43192 324 PHE A CA 1
ATOM 2363 C C . PHE A 1 323 ? 43.58213 92.32116 16.46869 1.000 31.29079 324 PHE A C 1
ATOM 2364 O O . PHE A 1 323 ? 42.74641 92.01350 15.59971 1.000 28.81196 324 PHE A O 1
ATOM 2372 N N . HIS A 1 324 ? 44.74909 91.69733 16.56964 1.000 27.42848 325 HIS A N 1
ATOM 2373 C CA . HIS A 1 324 ? 45.11789 90.65547 15.60436 1.000 31.55366 325 HIS A CA 1
ATOM 2374 C C . HIS A 1 324 ? 44.30577 89.39762 15.89761 1.000 28.96159 325 HIS A C 1
ATOM 2375 O O . HIS A 1 324 ? 44.34571 88.86677 17.01838 1.000 28.65279 325 HIS A O 1
ATOM 2382 N N . GLY A 1 325 ? 43.54130 88.95729 14.91193 1.000 27.13614 326 GLY A N 1
ATOM 2383 C CA . GLY A 1 325 ? 42.55904 87.90011 15.09758 1.000 25.33103 326 GLY A CA 1
ATOM 2384 C C . GLY A 1 325 ? 43.09187 86.48627 15.28779 1.000 26.27439 326 GLY A C 1
ATOM 2385 O O . GLY A 1 325 ? 42.27606 85.57944 15.47179 1.000 29.98240 326 GLY A O 1
ATOM 2386 N N . GLU A 1 326 ? 44.40756 86.24726 15.25511 1.000 23.01233 327 GLU A N 1
ATOM 2387 C CA . GLU A 1 326 ? 44.92750 84.86337 15.18843 1.000 26.35556 327 GLU A CA 1
ATOM 2388 C C . GLU A 1 326 ? 44.25325 83.82508 16.09645 1.000 27.92926 327 GLU A C 1
ATOM 2389 O O . GLU A 1 326 ? 43.90676 82.74364 15.59919 1.000 28.34754 327 GLU A O 1
ATOM 2395 N N . PRO A 1 327 ? 44.05544 84.04809 17.40500 1.000 26.67816 328 PRO A N 1
ATOM 2396 C CA . PRO A 1 327 ? 43.48647 82.95110 18.22451 1.000 29.50790 328 PRO A CA 1
ATOM 2397 C C . PRO A 1 327 ? 42.06048 82.58318 17.80922 1.000 27.38611 328 PRO A C 1
ATOM 2398 O O . PRO A 1 327 ? 41.71234 81.39266 17.75463 1.000 28.78080 328 PRO A O 1
ATOM 2402 N N . VAL A 1 328 ? 41.22794 83.57092 17.46316 1.000 23.74920 329 VAL A N 1
ATOM 2403 C CA . VAL A 1 328 ? 39.87709 83.22605 17.02321 1.000 26.48655 329 VAL A CA 1
ATOM 2404 C C . VAL A 1 328 ? 39.83128 82.83977 15.53127 1.000 25.77769 329 VAL A C 1
ATOM 2405 O O . VAL A 1 328 ? 38.93116 82.07320 15.12683 1.000 23.38238 329 VAL A O 1
ATOM 2409 N N . ALA A 1 329 ? 40.80269 83.28558 14.71389 1.000 23.71507 330 ALA A N 1
ATOM 2410 C CA . ALA A 1 329 ? 40.85471 82.85484 13.29898 1.000 25.05842 330 ALA A CA 1
ATOM 2411 C C . ALA A 1 329 ? 41.18341 81.35712 13.20574 1.000 26.04613 330 ALA A C 1
ATOM 2412 O O . ALA A 1 329 ? 40.53176 80.57547 12.47877 1.000 25.21981 330 ALA A O 1
ATOM 2414 N N . LEU A 1 330 ? 42.16856 80.93954 13.99431 1.000 25.11940 331 LEU A N 1
ATOM 2415 C CA . LEU A 1 330 ? 42.48919 79.52950 14.11014 1.000 26.27028 331 LEU A CA 1
ATOM 2416 C C . LEU A 1 330 ? 41.31672 78.74086 14.65720 1.000 23.38586 331 LEU A C 1
ATOM 2417 O O . LEU A 1 330 ? 40.99535 77.66899 14.13560 1.000 25.84097 331 LEU A O 1
ATOM 2422 N N . ALA A 1 331 ? 40.66424 79.24673 15.71468 1.000 27.07542 332 ALA A N 1
ATOM 2423 C CA . ALA A 1 331 ? 39.54123 78.51442 16.30185 1.000 28.76972 332 ALA A CA 1
ATOM 2424 C C . ALA A 1 331 ? 38.40127 78.32100 15.29100 1.000 27.58246 332 ALA A C 1
ATOM 2425 O O . ALA A 1 331 ? 37.77846 77.24479 15.22960 1.000 26.97242 332 ALA A O 1
ATOM 2427 N N . ALA A 1 332 ? 38.08667 79.36196 14.50742 1.000 27.31149 333 ALA A N 1
ATOM 2428 C CA . ALA A 1 332 ? 37.03067 79.22762 13.51876 1.000 27.14538 333 ALA A CA 1
ATOM 2429 C C . ALA A 1 332 ? 37.38469 78.15055 12.48194 1.000 28.95044 333 ALA A C 1
ATOM 2430 O O . ALA A 1 332 ? 36.53004 77.31352 12.12859 1.000 26.91637 333 ALA A O 1
ATOM 2432 N N . ASP A 1 333 ? 38.64006 78.13081 11.99776 1.000 24.49112 334 ASP A N 1
ATOM 2433 C CA . ASP A 1 333 ? 39.02020 77.09490 11.00988 1.000 25.34659 334 ASP A CA 1
ATOM 2434 C C . ASP A 1 333 ? 38.97947 75.68480 11.62944 1.000 29.96982 334 ASP A C 1
ATOM 2435 O O . ASP A 1 333 ? 38.57597 74.70204 10.98086 1.000 26.50255 334 ASP A O 1
ATOM 2440 N N . PHE A 1 334 ? 39.40283 75.56813 12.89286 1.000 25.27224 335 PHE A N 1
ATOM 2441 C CA . PHE A 1 334 ? 39.39003 74.27533 13.58781 1.000 24.77904 335 PHE A CA 1
ATOM 2442 C C . PHE A 1 334 ? 37.97156 73.71760 13.70299 1.000 25.05825 335 PHE A C 1
ATOM 2443 O O . PHE A 1 334 ? 37.72150 72.52701 13.43908 1.000 23.08769 335 PHE A O 1
ATOM 2451 N N . LEU A 1 335 ? 37.04260 74.55681 14.18661 1.000 23.69003 336 LEU A N 1
ATOM 2452 C CA . LEU A 1 335 ? 35.66362 74.11971 14.35913 1.000 30.30309 336 LEU A CA 1
ATOM 2453 C C . LEU A 1 335 ? 35.03303 73.79566 13.00369 1.000 27.55267 336 LEU A C 1
ATOM 2454 O O . LEU A 1 335 ? 34.27143 72.82132 12.88504 1.000 23.56925 336 LEU A O 1
ATOM 2459 N N . ALA A 1 336 ? 35.37232 74.56441 11.95091 1.000 22.88421 337 ALA A N 1
ATOM 2460 C CA . ALA A 1 336 ? 34.87582 74.22152 10.61212 1.000 24.08849 337 ALA A CA 1
ATOM 2461 C C . ALA A 1 336 ? 35.26062 72.78491 10.23163 1.000 29.86231 337 ALA A C 1
ATOM 2462 O O . ALA A 1 336 ? 34.45239 72.01408 9.66652 1.000 26.14293 337 ALA A O 1
ATOM 2464 N N . ILE A 1 337 ? 36.51888 72.42263 10.48715 1.000 25.20493 338 ILE A N 1
ATOM 2465 C CA . ILE A 1 337 ? 36.96592 71.07136 10.17241 1.000 23.34769 338 ILE A CA 1
ATOM 2466 C C . ILE A 1 337 ? 36.17153 70.02740 10.96299 1.000 27.65008 338 ILE A C 1
ATOM 2467 O O . ILE A 1 337 ? 35.67628 69.02732 10.40109 1.000 25.31602 338 ILE A O 1
ATOM 2472 N N . ALA A 1 338 ? 36.13277 70.18804 12.29362 1.000 23.95212 339 ALA A N 1
ATOM 2473 C CA . ALA A 1 338 ? 35.45312 69.19811 13.12545 1.000 25.92680 339 ALA A CA 1
ATOM 2474 C C . ALA A 1 338 ? 33.99493 69.02092 12.69979 1.000 24.79391 339 ALA A C 1
ATOM 2475 O O . ALA A 1 338 ? 33.50602 67.88801 12.60337 1.000 23.31300 339 ALA A O 1
ATOM 2477 N N . LEU A 1 339 ? 33.28027 70.12314 12.43710 1.000 23.38140 340 LEU A N 1
ATOM 2478 C CA . LEU A 1 339 ? 31.86977 70.00566 12.01944 1.000 25.90579 340 LEU A CA 1
ATOM 2479 C C . LEU A 1 339 ? 31.71957 69.35130 10.64311 1.000 28.67151 340 LEU A C 1
ATOM 2480 O O . LEU A 1 339 ? 30.75614 68.59657 10.40890 1.000 26.11987 340 LEU A O 1
ATOM 2485 N N . THR A 1 340 ? 32.62035 69.67545 9.70319 1.000 23.50740 341 THR A N 1
ATOM 2486 C CA . THR A 1 340 ? 32.58911 69.01409 8.40139 1.000 29.58150 341 THR A CA 1
ATOM 2487 C C . THR A 1 340 ? 32.72586 67.51294 8.58130 1.000 29.33104 341 THR A C 1
ATOM 2488 O O . THR A 1 340 ? 32.03670 66.72535 7.92061 1.000 27.57977 341 THR A O 1
ATOM 2492 N N . ASP A 1 341 ? 33.62224 67.09225 9.47205 1.000 27.02868 342 ASP A N 1
ATOM 2493 C CA . ASP A 1 341 ? 33.77694 65.64020 9.58484 1.000 25.67692 342 ASP A CA 1
ATOM 2494 C C . ASP A 1 341 ? 32.63754 64.97591 10.35255 1.000 23.09414 342 ASP A C 1
ATOM 2495 O O . ASP A 1 341 ? 32.31627 63.81495 10.06794 1.000 28.74783 342 ASP A O 1
ATOM 2500 N N . LEU A 1 342 ? 32.02895 65.67352 11.31895 1.000 22.89595 343 LEU A N 1
ATOM 2501 C CA . LEU A 1 342 ? 30.74928 65.21029 11.87628 1.000 29.25558 343 LEU A CA 1
ATOM 2502 C C . LEU A 1 342 ? 29.70330 64.99897 10.76613 1.000 27.07795 343 LEU A C 1
ATOM 2503 O O . LEU A 1 342 ? 28.99667 63.97697 10.71364 1.000 27.64078 343 LEU A O 1
ATOM 2508 N N . GLY A 1 343 ? 29.55213 65.98868 9.90098 1.000 25.05973 344 GLY A N 1
ATOM 2509 C CA . GLY A 1 343 ? 28.65427 65.81539 8.76586 1.000 24.64258 344 GLY A CA 1
ATOM 2510 C C . GLY A 1 343 ? 28.99313 64.60955 7.89109 1.000 23.40180 344 GLY A C 1
ATOM 2511 O O . GLY A 1 343 ? 28.09127 63.95025 7.37714 1.000 25.69725 344 GLY A O 1
ATOM 2512 N N . ASN A 1 344 ? 30.29402 64.32276 7.68870 1.000 23.81355 345 ASN A N 1
ATOM 2513 C CA . ASN A 1 344 ? 30.68707 63.13084 6.92275 1.000 26.81048 345 ASN A CA 1
ATOM 2514 C C . ASN A 1 344 ? 30.19836 61.86522 7.60750 1.000 30.14387 345 ASN A C 1
ATOM 2515 O O . ASN A 1 344 ? 29.76133 60.90629 6.95518 1.000 27.52113 345 ASN A O 1
ATOM 2520 N N . MET A 1 345 ? 30.35346 61.80531 8.92767 1.000 25.61233 346 MET A N 1
ATOM 2521 C CA . MET A 1 345 ? 29.90346 60.59040 9.60565 1.000 28.77219 346 MET A CA 1
ATOM 2522 C C . MET A 1 345 ? 28.37592 60.45361 9.54377 1.000 25.64017 346 MET A C 1
ATOM 2523 O O . MET A 1 345 ? 27.85195 59.35553 9.35256 1.000 29.38777 346 MET A O 1
ATOM 2528 N N . VAL A 1 346 ? 27.64205 61.55265 9.68782 1.000 27.42110 347 VAL A N 1
ATOM 2529 C CA . VAL A 1 346 ? 26.18919 61.45120 9.57958 1.000 28.50147 347 VAL A CA 1
ATOM 2530 C C . VAL A 1 346 ? 25.78124 61.03078 8.16013 1.000 26.88132 347 VAL A C 1
ATOM 2531 O O . VAL A 1 346 ? 24.89445 60.18714 7.97486 1.000 28.10479 347 VAL A O 1
ATOM 2535 N N . GLU A 1 347 ? 26.42954 61.59708 7.14160 1.000 23.78417 348 GLU A N 1
ATOM 2536 C CA . GLU A 1 347 ? 26.14616 61.21352 5.75970 1.000 27.09198 348 GLU A CA 1
ATOM 2537 C C . GLU A 1 347 ? 26.40900 59.73122 5.53133 1.000 31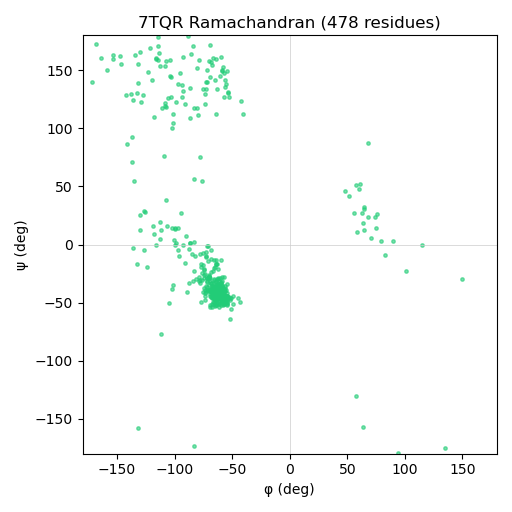.15173 348 GLU A C 1
ATOM 2538 O O . GLU A 1 347 ? 25.65760 59.06461 4.79913 1.000 29.93020 348 GLU A O 1
ATOM 2544 N N . ARG A 1 348 ? 27.50572 59.20587 6.10399 1.000 27.09602 349 ARG A N 1
ATOM 2545 C CA . ARG A 1 348 ? 27.77748 57.77918 5.95202 1.000 27.11782 349 ARG A CA 1
ATOM 2546 C C . ARG A 1 348 ? 26.74172 56.91847 6.67082 1.000 30.33147 349 ARG A C 1
ATOM 2547 O O . ARG A 1 348 ? 26.37768 55.82624 6.17419 1.000 31.62293 349 ARG A O 1
ATOM 2555 N N . ARG A 1 349 ? 26.21046 57.39306 7.80912 1.000 27.62336 350 ARG A N 1
ATOM 2556 C CA . ARG A 1 349 ? 25.16284 56.59956 8.42615 1.000 29.48210 350 ARG A CA 1
ATOM 2557 C C . ARG A 1 349 ? 23.89051 56.63214 7.57612 1.000 26.83170 350 ARG A C 1
ATOM 2558 O O . ARG A 1 349 ? 23.17232 55.62714 7.47949 1.000 31.12510 350 ARG A O 1
ATOM 2566 N N . ILE A 1 350 ? 23.56006 57.78852 7.00703 1.000 28.69303 351 ILE A N 1
ATOM 2567 C CA . ILE A 1 350 ? 22.43083 57.86538 6.07235 1.000 29.46621 351 ILE A CA 1
ATOM 2568 C C . ILE A 1 350 ? 22.63155 56.89045 4.90377 1.000 33.88087 351 ILE A C 1
ATOM 2569 O O . ILE A 1 350 ? 21.68231 56.23701 4.44471 1.000 29.51519 351 ILE A O 1
ATOM 2574 N N . ALA A 1 351 ? 23.86679 56.79522 4.40086 1.000 30.89271 352 ALA A N 1
ATOM 2575 C CA . ALA A 1 351 ? 24.17971 55.90829 3.28219 1.000 29.84913 352 ALA A CA 1
ATOM 2576 C C . ALA A 1 351 ? 23.98420 54.44106 3.67060 1.000 35.05772 352 ALA A C 1
ATOM 2577 O O . ALA A 1 351 ? 23.56641 53.62482 2.84079 1.000 37.33691 352 ALA A O 1
ATOM 2579 N N . ARG A 1 352 ? 24.22909 54.10893 4.94541 1.000 30.54765 353 ARG A N 1
ATOM 2580 C CA . ARG A 1 352 ? 23.96992 52.75844 5.43774 1.000 33.53635 353 ARG A CA 1
ATOM 2581 C C . ARG A 1 352 ? 22.45712 52.48873 5.57635 1.000 34.46104 353 ARG A C 1
ATOM 2582 O O . ARG A 1 352 ? 21.97788 51.40849 5.21678 1.000 37.55494 353 ARG A O 1
ATOM 2590 N N . LEU A 1 353 ? 21.68194 53.46835 6.05982 1.000 28.28958 354 LEU A N 1
ATOM 2591 C CA . LEU A 1 353 ? 20.23253 53.29545 6.23181 1.000 32.10939 354 LEU A CA 1
ATOM 2592 C C . LEU A 1 353 ? 19.51085 52.89835 4.94410 1.000 37.03181 354 LEU A C 1
ATOM 2593 O O . LEU A 1 353 ? 18.53704 52.13169 4.98247 1.000 38.08164 354 LEU A O 1
ATOM 2598 N N . VAL A 1 354 ? 19.89218 53.48633 3.80404 1.000 33.96067 355 VAL A N 1
ATOM 2599 C CA . VAL A 1 354 ? 19.11649 53.29556 2.58702 1.000 35.44487 355 VAL A CA 1
ATOM 2600 C C . VAL A 1 354 ? 19.63228 52.13023 1.74379 1.000 38.75569 355 VAL A C 1
ATOM 2601 O O . VAL A 1 354 ? 19.01887 51.80079 0.71862 1.000 39.84037 355 VAL A O 1
ATOM 2605 N N . ASP A 1 355 ? 20.69483 51.45872 2.18434 1.000 39.76126 356 ASP A N 1
ATOM 2606 C CA . ASP A 1 355 ? 21.34443 50.35447 1.46886 1.000 37.42052 356 ASP A CA 1
ATOM 2607 C C . ASP A 1 355 ? 20.88611 49.05194 2.10795 1.000 41.37164 356 ASP A C 1
ATOM 2608 O O . ASP A 1 355 ? 21.34660 48.70056 3.20047 1.000 36.98419 356 ASP A O 1
ATOM 2613 N N . THR A 1 356 ? 19.98320 48.32903 1.42916 1.000 35.44977 357 THR A N 1
ATOM 2614 C CA . THR A 1 356 ? 19.37192 47.16576 2.06438 1.000 37.84237 357 THR A CA 1
ATOM 2615 C C . THR A 1 356 ? 20.41319 46.12720 2.48456 1.000 43.17394 357 THR A C 1
ATOM 2616 O O . THR A 1 356 ? 20.21089 45.40027 3.47934 1.000 36.98501 357 THR A O 1
ATOM 2620 N N . ASN A 1 357 ? 21.54938 46.07816 1.78624 1.000 38.64903 358 ASN A N 1
ATOM 2621 C CA . ASN A 1 357 ? 22.58180 45.09613 2.10680 1.000 45.85696 358 ASN A CA 1
ATOM 2622 C C . ASN A 1 357 ? 23.36059 45.44247 3.36608 1.000 43.04724 358 ASN A C 1
ATOM 2623 O O . ASN A 1 357 ? 24.07571 44.57926 3.87968 1.000 38.30809 358 ASN A O 1
ATOM 2628 N N . LEU A 1 358 ? 23.29685 46.69278 3.82232 1.000 39.27683 359 LEU A N 1
ATOM 2629 C CA . LEU A 1 358 ? 23.92161 47.09760 5.08021 1.000 40.91826 359 LEU A CA 1
ATOM 2630 C C . LEU A 1 358 ? 22.92175 47.21973 6.22057 1.000 41.83912 359 LEU A C 1
ATOM 2631 O O . LEU A 1 358 ? 23.25095 46.88564 7.36487 1.000 44.95082 359 LEU A O 1
ATOM 2636 N N . SER A 1 359 ? 21.70193 47.65641 5.91836 1.000 39.92362 360 SER A N 1
ATOM 2637 C CA . SER A 1 359 ? 20.70154 47.97683 6.92465 1.000 41.58851 360 SER A CA 1
ATOM 2638 C C . SER A 1 359 ? 19.87753 46.77362 7.33290 1.000 43.36765 360 SER A C 1
ATOM 2639 O O . SER A 1 359 ? 19.45870 46.69281 8.49131 1.000 38.49656 360 SER A O 1
ATOM 2642 N N . GLY A 1 360 ? 19.61985 45.84371 6.40227 1.000 40.89787 361 GLY A N 1
ATOM 2643 C CA . GLY A 1 360 ? 18.63520 44.80831 6.65206 1.000 39.36487 361 GLY A CA 1
ATOM 2644 C C . GLY A 1 360 ? 17.21024 45.29731 6.56825 1.000 46.75628 361 GLY A C 1
ATOM 2645 O O . GLY A 1 360 ? 16.29355 44.58716 6.99893 1.000 44.46650 361 GLY A O 1
ATOM 2646 N N . LEU A 1 361 ? 16.99940 46.48659 6.01344 1.000 42.97714 362 LEU A N 1
ATOM 2647 C CA . LEU A 1 361 ? 15.69877 47.09373 5.79126 1.000 41.15089 362 LEU A CA 1
ATOM 2648 C C . LEU A 1 361 ? 15.42813 47.21318 4.29409 1.000 40.41128 362 LEU A C 1
ATOM 2649 O O . LEU A 1 361 ? 16.32845 47.06810 3.46690 1.000 42.13019 362 LEU A O 1
ATOM 2654 N N . PRO A 1 362 ? 14.17661 47.46299 3.91439 1.000 43.11082 363 PRO A N 1
ATOM 2655 C CA . PRO A 1 362 ? 13.85825 47.50398 2.49395 1.000 42.24804 363 PRO A CA 1
ATOM 2656 C C . PRO A 1 362 ? 14.71500 48.53796 1.77303 1.000 42.02688 363 PRO A C 1
ATOM 2657 O O . PRO A 1 362 ? 15.04564 49.59340 2.33845 1.000 38.89503 363 PRO A O 1
ATOM 2661 N N . PRO A 1 363 ? 15.05415 48.27576 0.50826 1.000 43.89606 364 PRO A N 1
ATOM 2662 C CA . PRO A 1 363 ? 15.95701 49.19122 -0.22243 1.000 43.20086 364 PRO A CA 1
ATOM 2663 C C . PRO A 1 363 ? 15.40054 50.60636 -0.25139 1.000 43.57873 364 PRO A C 1
ATOM 2664 O O . PRO A 1 363 ? 14.25481 50.82778 -0.65954 1.000 39.24460 364 PRO A O 1
ATOM 2668 N N . PHE A 1 364 ? 16.22382 51.57160 0.17152 1.000 36.40380 365 PHE A N 1
ATOM 2669 C CA . PHE A 1 364 ? 15.89410 52.99069 0.07598 1.000 38.73604 365 PHE A CA 1
ATOM 2670 C C . PHE A 1 364 ? 14.68496 53.38608 0.93395 1.000 35.48263 365 PHE A C 1
ATOM 2671 O O . PHE A 1 364 ? 14.10522 54.47998 0.73197 1.000 35.44415 365 PHE A O 1
ATOM 2679 N N . LEU A 1 365 ? 14.25562 52.49985 1.83926 1.000 38.55376 366 LEU A N 1
ATOM 2680 C CA . LEU A 1 365 ? 13.23765 52.76672 2.86549 1.000 40.54983 366 LEU A CA 1
ATOM 2681 C C . LEU A 1 365 ? 11.84148 52.98293 2.28565 1.000 40.26084 366 LEU A C 1
ATOM 2682 O O . LEU A 1 365 ? 10.99281 53.63233 2.91658 1.000 37.28174 366 LEU A O 1
ATOM 2687 N N . THR A 1 366 ? 11.58636 52.45088 1.09786 1.000 39.41601 367 THR A N 1
ATOM 2688 C CA . THR A 1 366 ? 10.24983 52.51674 0.54107 1.000 43.97497 367 THR A CA 1
ATOM 2689 C C . THR A 1 366 ? 9.55726 51.16756 0.69437 1.000 43.95020 367 THR A C 1
ATOM 2690 O O . THR A 1 366 ? 10.19827 50.11787 0.57680 1.000 45.40901 367 THR A O 1
ATOM 2694 N N . PRO A 1 367 ? 8.25091 51.14514 0.94342 1.000 44.97849 368 PRO A N 1
ATOM 2695 C CA . PRO A 1 367 ? 7.53182 49.85482 0.97057 1.000 48.59312 368 PRO A CA 1
ATOM 2696 C C . PRO A 1 367 ? 7.35988 49.19442 -0.39776 1.000 58.47818 368 PRO A C 1
ATOM 2697 O O . PRO A 1 367 ? 7.00834 48.00918 -0.44941 1.000 69.85857 368 PRO A O 1
ATOM 2701 N N . ASP A 1 368 ? 7.58079 49.89006 -1.50687 1.000 58.35956 369 ASP A N 1
ATOM 2702 C CA . ASP A 1 368 ? 7.40747 49.26306 -2.82632 1.000 64.67798 369 ASP A CA 1
ATOM 2703 C C . ASP A 1 368 ? 8.51108 49.74855 -3.76374 1.000 62.65833 369 ASP A C 1
ATOM 2704 O O . ASP A 1 368 ? 8.31505 50.71419 -4.50604 1.000 62.80194 369 ASP A O 1
ATOM 2709 N N . SER A 1 369 ? 9.66650 49.06937 -3.72782 1.000 65.15600 370 SER A N 1
ATOM 2710 C CA . SER A 1 369 ? 10.77483 49.45075 -4.59714 1.000 61.01295 370 SER A CA 1
ATOM 2711 C C . SER A 1 369 ? 10.38830 49.37470 -6.05494 1.000 63.05975 370 SER A C 1
ATOM 2712 O O . SER A 1 369 ? 11.12535 49.88910 -6.89605 1.000 60.73676 370 SER A O 1
ATOM 2715 N N . GLY A 1 370 ? 9.26351 48.74198 -6.36377 1.000 63.67539 371 GLY A N 1
ATOM 2716 C CA . GLY A 1 370 ? 8.80758 48.59028 -7.72165 1.000 55.48884 371 GLY A CA 1
ATOM 2717 C C . GLY A 1 370 ? 8.75034 49.88165 -8.50204 1.000 57.75855 371 GLY A C 1
ATOM 2718 O O . GLY A 1 370 ? 9.45380 50.02417 -9.50598 1.000 60.57745 371 GLY A O 1
ATOM 2719 N N . LEU A 1 371 ? 7.90215 50.82454 -8.08927 1.000 56.36902 372 LEU A N 1
ATOM 2720 C CA . LEU A 1 371 ? 7.80766 52.09217 -8.80046 1.000 53.31403 372 LEU A CA 1
ATOM 2721 C C . LEU A 1 371 ? 8.16348 53.28953 -7.92511 1.000 44.16082 372 LEU A C 1
ATOM 2722 O O . LEU A 1 371 ? 7.89182 54.42607 -8.31395 1.000 54.64549 372 LEU A O 1
ATOM 2724 N N . ASN A 1 372 ? 8.80871 53.08110 -6.77933 1.000 45.59331 373 ASN A N 1
ATOM 2725 C CA . ASN A 1 372 ? 9.20782 54.18531 -5.91863 1.000 40.41495 373 ASN A CA 1
ATOM 2726 C C . ASN A 1 372 ? 10.70369 54.14089 -5.68118 1.000 42.44200 373 ASN A C 1
ATOM 2727 O O . ASN A 1 372 ? 11.30328 53.06008 -5.63461 1.000 41.00859 373 ASN A O 1
ATOM 2732 N N . SER A 1 373 ? 11.29378 55.32967 -5.51862 1.000 37.64858 374 SER A N 1
ATOM 2733 C CA . SER A 1 373 ? 12.68681 55.46745 -5.10122 1.000 37.55518 374 SER A CA 1
ATOM 2734 C C . SER A 1 373 ? 12.85309 55.70607 -3.60331 1.000 38.83770 374 SER A C 1
ATOM 2735 O O . SER A 1 373 ? 13.99614 55.74710 -3.13962 1.000 36.74256 374 SER A O 1
ATOM 2738 N N . GLY A 1 374 ? 11.75552 55.86207 -2.84415 1.000 37.19529 375 GLY A N 1
ATOM 2739 C CA . GLY A 1 374 ? 11.86470 56.09121 -1.38748 1.000 39.00123 375 GLY A CA 1
ATOM 2740 C C . GLY A 1 374 ? 12.70249 57.31731 -1.05986 1.000 32.18618 375 GLY A C 1
ATOM 2741 O O . GLY A 1 374 ? 12.53036 58.40776 -1.63241 1.000 39.63717 375 GLY A O 1
ATOM 2742 N N . TYR A 1 375 ? 13.66031 57.14250 -0.16433 1.000 36.73903 376 TYR A N 1
ATOM 2743 C CA . TYR A 1 375 ? 14.55410 58.22417 0.24805 1.000 31.43706 376 TYR A CA 1
ATOM 2744 C C . TYR A 1 375 ? 15.95379 58.00931 -0.32452 1.000 32.62353 376 TYR A C 1
ATOM 2745 O O . TYR A 1 375 ? 16.97234 58.28539 0.31522 1.000 32.25346 376 TYR A O 1
ATOM 2754 N N . MET A 1 376 ? 16.00580 57.52360 -1.56085 1.000 33.36582 377 MET A N 1
ATOM 2755 C CA . MET A 1 376 ? 17.28690 57.33456 -2.22021 1.000 32.71442 377 MET A CA 1
ATOM 2756 C C . MET A 1 376 ? 18.05106 58.64307 -2.35003 1.000 31.19946 377 MET A C 1
ATOM 2757 O O . MET A 1 376 ? 19.25260 58.70542 -2.03561 1.000 29.22283 377 MET A O 1
ATOM 2762 N N . ILE A 1 377 ? 17.36852 59.70531 -2.76337 1.000 28.19329 378 ILE A N 1
ATOM 2763 C CA . ILE A 1 377 ? 18.04311 60.93675 -3.18232 1.000 28.54910 378 ILE A CA 1
ATOM 2764 C C . ILE A 1 377 ? 18.46398 61.85560 -2.02948 1.000 29.47598 378 ILE A C 1
ATOM 2765 O O . ILE A 1 377 ? 19.49901 62.54283 -2.14406 1.000 28.77392 378 ILE A O 1
ATOM 2770 N N . PRO A 1 378 ? 17.76956 61.88715 -0.87527 1.000 28.57788 379 PRO A N 1
ATOM 2771 C CA . PRO A 1 378 ? 18.30940 62.70186 0.22092 1.000 26.62946 379 PRO A CA 1
ATOM 2772 C C . PRO A 1 378 ? 19.71802 62.29476 0.60799 1.000 27.88681 379 PRO A C 1
ATOM 2773 O O . PRO A 1 378 ? 20.49945 63.13308 1.08244 1.000 25.36333 379 PRO A O 1
ATOM 2777 N N . GLN A 1 379 ? 20.08920 61.02716 0.40978 1.000 28.53118 380 GLN A N 1
ATOM 2778 C CA . GLN A 1 379 ? 21.48012 60.65150 0.66440 1.000 28.21612 380 GLN A CA 1
ATOM 2779 C C . GLN A 1 379 ? 22.43767 61.35932 -0.29900 1.000 27.60928 380 GLN A C 1
ATOM 2780 O O . GLN A 1 379 ? 23.54177 61.74800 0.09410 1.000 29.02857 380 GLN A O 1
ATOM 2786 N N . TYR A 1 380 ? 22.02952 61.55576 -1.55973 1.000 28.87450 381 TYR A N 1
ATOM 2787 C CA . TYR A 1 380 ? 22.86151 62.32084 -2.49690 1.000 31.51507 381 TYR A CA 1
ATOM 2788 C C . TYR A 1 380 ? 23.00330 63.74829 -2.00792 1.000 27.15833 381 TYR A C 1
ATOM 2789 O O . TYR A 1 380 ? 24.07343 64.36537 -2.10216 1.000 24.75544 381 TYR A O 1
ATOM 2798 N N . THR A 1 381 ? 21.88762 64.32166 -1.57366 1.000 27.62422 382 THR A N 1
ATOM 2799 C CA . THR A 1 381 ? 21.91225 65.69090 -1.06643 1.000 29.49364 382 THR A CA 1
ATOM 2800 C C . THR A 1 381 ? 22.88440 65.83149 0.10490 1.000 28.46739 382 THR A C 1
ATOM 2801 O O . THR A 1 381 ? 23.63109 66.82303 0.20205 1.000 25.30017 382 THR A O 1
ATOM 2805 N N . ALA A 1 382 ? 22.88260 64.84666 1.00066 1.000 26.09868 383 ALA A N 1
ATOM 2806 C CA . ALA A 1 382 ? 23.81296 64.85331 2.12898 1.000 27.40748 383 ALA A CA 1
ATOM 2807 C C . ALA A 1 382 ? 25.24920 64.77238 1.64306 1.000 28.10852 383 ALA A C 1
ATOM 2808 O O . ALA A 1 382 ? 26.13331 65.46509 2.17249 1.000 25.18142 383 ALA A O 1
ATOM 2810 N N . ALA A 1 383 ? 25.50588 63.90688 0.64397 1.000 23.73283 384 ALA A N 1
ATOM 2811 C CA . ALA A 1 383 ? 26.85278 63.82824 0.06522 1.000 27.74834 384 ALA A CA 1
ATOM 2812 C C . ALA A 1 383 ? 27.25926 65.14943 -0.58141 1.000 27.96227 384 ALA A C 1
ATOM 2813 O O . ALA A 1 383 ? 28.41147 65.59158 -0.45533 1.000 27.39024 384 ALA A O 1
ATOM 2815 N N . ALA A 1 384 ? 26.33736 65.76085 -1.32477 1.000 26.45718 385 ALA A N 1
ATOM 2816 C CA . ALA A 1 384 ? 26.57064 67.07946 -1.91805 1.000 27.66598 385 ALA A CA 1
ATOM 2817 C C . ALA A 1 384 ? 26.97219 68.10119 -0.85090 1.000 25.94430 385 ALA A C 1
ATOM 2818 O O . ALA A 1 384 ? 27.88729 68.90823 -1.04566 1.000 24.90643 385 ALA A O 1
ATOM 2820 N N . LEU A 1 385 ? 26.23769 68.11721 0.26511 1.000 22.85428 386 LEU A N 1
ATOM 2821 C CA . LEU A 1 385 ? 26.54492 69.04425 1.36321 1.000 25.52048 386 LEU A CA 1
ATOM 2822 C C . LEU A 1 385 ? 27.91734 68.78231 1.96876 1.000 24.76606 386 LEU A C 1
ATOM 2823 O O . LEU A 1 385 ? 28.65153 69.73292 2.29774 1.000 23.78604 386 LEU A O 1
ATOM 2828 N N . CYS A 1 386 ? 28.27862 67.50180 2.15363 1.000 23.56376 387 CYS A N 1
ATOM 2829 C CA . CYS A 1 386 ? 29.64332 67.16725 2.59725 1.000 24.46656 387 CYS A CA 1
ATOM 2830 C C . CYS A 1 386 ? 30.70251 67.69646 1.62778 1.000 27.39767 387 CYS A C 1
ATOM 2831 O O . CYS A 1 386 ? 31.75387 68.20892 2.04286 1.000 27.24240 387 CYS A O 1
ATOM 2834 N N . ASN A 1 387 ? 30.46993 67.52966 0.32678 1.000 25.91160 388 ASN A N 1
ATOM 2835 C CA . ASN A 1 387 ? 31.44989 67.97889 -0.66918 1.000 22.36471 388 ASN A CA 1
ATOM 2836 C C . ASN A 1 387 ? 31.61688 69.50202 -0.63626 1.000 22.51892 388 ASN A C 1
ATOM 2837 O O . ASN A 1 387 ? 32.74183 70.04024 -0.71466 1.000 25.76296 388 ASN A O 1
ATOM 2842 N N . ARG A 1 388 ? 30.50089 70.22314 -0.51003 1.000 23.05073 389 ARG A N 1
ATOM 2843 C CA . ARG A 1 388 ? 30.59041 71.66465 -0.30201 1.000 24.65805 389 ARG A CA 1
ATOM 2844 C C . ARG A 1 388 ? 31.39687 72.01183 0.95706 1.000 28.16911 389 ARG A C 1
ATOM 2845 O O . ARG A 1 388 ? 32.24306 72.92368 0.92974 1.000 24.00408 389 ARG A O 1
ATOM 2853 N N . ASN A 1 389 ? 31.11281 71.31834 2.09257 1.000 22.22425 390 ASN A N 1
ATOM 2854 C CA . ASN A 1 389 ? 31.86851 71.55925 3.32998 1.000 25.71851 390 ASN A CA 1
ATOM 2855 C C . ASN A 1 389 ? 33.36452 71.25535 3.17286 1.000 23.72442 390 ASN A C 1
ATOM 2856 O O . ASN A 1 389 ? 34.19928 71.94064 3.77929 1.000 25.20115 390 ASN A O 1
ATOM 2861 N N . LYS A 1 390 ? 33.73231 70.25282 2.35576 1.000 24.31664 391 LYS A N 1
ATOM 2862 C CA . LYS A 1 390 ? 35.15456 69.97321 2.11180 1.000 29.52751 391 LYS A CA 1
ATOM 2863 C C . LYS A 1 390 ? 35.86264 71.13408 1.41399 1.000 27.24248 391 LYS A C 1
ATOM 2864 O O . LYS A 1 390 ? 37.05677 71.36852 1.64947 1.000 26.16156 391 LYS A O 1
ATOM 2870 N N . VAL A 1 391 ? 35.15586 71.84609 0.53189 1.000 27.87903 392 VAL A N 1
ATOM 2871 C CA . VAL A 1 391 ? 35.71468 73.09465 -0.00380 1.000 22.86712 392 VAL A CA 1
ATOM 2872 C C . VAL A 1 391 ? 35.88479 74.13290 1.10757 1.000 25.13107 392 VAL A C 1
ATOM 2873 O O . VAL A 1 391 ? 36.96887 74.71935 1.28994 1.000 22.71906 392 VAL A O 1
ATOM 2877 N N . LEU A 1 392 ? 34.80776 74.36877 1.86408 1.000 22.97416 393 LEU A N 1
ATOM 2878 C CA . LEU A 1 392 ? 34.78623 75.38486 2.92214 1.000 24.13942 393 LEU A CA 1
ATOM 2879 C C . LEU A 1 392 ? 35.71645 75.06956 4.09172 1.000 27.54231 393 LEU A C 1
ATOM 2880 O O . LEU A 1 392 ? 36.06428 75.98285 4.85276 1.000 26.11216 393 LEU A O 1
ATOM 2885 N N . ALA A 1 393 ? 36.11312 73.81392 4.27065 1.000 24.15373 394 ALA A N 1
ATOM 2886 C CA . ALA A 1 393 ? 37.02548 73.48823 5.36929 1.000 25.00032 394 ALA A CA 1
ATOM 2887 C C . ALA A 1 393 ? 38.48763 73.86468 5.07835 1.000 27.85432 394 ALA A C 1
ATOM 2888 O O . ALA A 1 393 ? 39.32709 73.75505 5.98112 1.000 24.27405 394 ALA A O 1
ATOM 2890 N N . TYR A 1 394 ? 38.82640 74.28217 3.85159 1.000 25.11115 395 TYR A N 1
ATOM 2891 C CA . TYR A 1 394 ? 40.14260 74.87949 3.63755 1.000 22.60460 395 TYR A CA 1
ATOM 2892 C C . TYR A 1 394 ? 40.35266 76.03801 4.63688 1.000 23.21331 395 TYR A C 1
ATOM 2893 O O . TYR A 1 394 ? 39.47663 76.89756 4.77190 1.000 25.28678 395 TYR A O 1
ATOM 2902 N N . PRO A 1 395 ? 41.48649 76.07892 5.36046 1.000 28.83935 396 PRO A N 1
ATOM 2903 C CA . PRO A 1 395 ? 41.67946 77.06979 6.43305 1.000 26.03980 396 PRO A CA 1
ATOM 2904 C C . PRO A 1 395 ? 42.07905 78.42774 5.88564 1.000 27.55429 396 PRO A C 1
ATOM 2905 O O . PRO A 1 395 ? 43.19877 78.61674 5.39710 1.000 26.42256 396 PRO A O 1
ATOM 2909 N N . SER A 1 396 ? 41.17030 79.39804 6.02115 1.000 26.27969 397 SER A N 1
ATOM 2910 C CA . SER A 1 396 ? 41.47837 80.74346 5.54793 1.000 28.45109 397 SER A CA 1
ATOM 2911 C C . SER A 1 396 ? 42.67253 81.33412 6.29641 1.000 27.58106 397 SER A C 1
ATOM 2912 O O . SER A 1 396 ? 43.44056 82.09824 5.71044 1.000 26.47232 397 SER A O 1
ATOM 2915 N N . SER A 1 397 ? 42.88037 80.94402 7.57201 1.000 24.48663 398 SER A N 1
ATOM 2916 C CA . SER A 1 397 ? 43.97549 81.48923 8.36344 1.000 29.99003 398 SER A CA 1
ATOM 2917 C C . SER A 1 397 ? 45.34344 80.92125 7.97916 1.000 31.17482 398 SER A C 1
ATOM 2918 O O . SER A 1 397 ? 46.36547 81.40938 8.47138 1.000 30.78860 398 SER A O 1
ATOM 2921 N N . ALA A 1 398 ? 45.40822 79.92334 7.10173 1.000 28.77523 399 ALA A N 1
ATOM 2922 C CA . ALA A 1 398 ? 46.70273 79.53468 6.55301 1.000 29.18041 399 ALA A CA 1
ATOM 2923 C C . ALA A 1 398 ? 47.25039 80.55514 5.55182 1.000 30.17206 399 ALA A C 1
ATOM 2924 O O . ALA A 1 398 ? 48.39797 80.42291 5.11869 1.000 29.98861 399 ALA A O 1
ATOM 2926 N N . ASP A 1 399 ? 46.47898 81.57627 5.19322 1.000 31.45958 400 ASP A N 1
ATOM 2927 C CA . ASP A 1 399 ? 46.88232 82.54578 4.19358 1.000 33.63609 400 ASP A CA 1
ATOM 2928 C C . ASP A 1 399 ? 46.99673 83.90984 4.85946 1.000 32.43494 400 ASP A C 1
ATOM 2929 O O . ASP A 1 399 ? 46.40022 84.15762 5.89351 1.000 26.95252 400 ASP A O 1
ATOM 2934 N N . THR A 1 400 ? 47.71154 84.82317 4.23203 1.000 31.76424 401 THR A N 1
ATOM 2935 C CA . THR A 1 400 ? 47.74604 86.19953 4.71202 1.000 32.24566 401 THR A CA 1
ATOM 2936 C C . THR A 1 400 ? 48.17583 87.02720 3.51839 1.000 31.24985 401 THR A C 1
ATOM 2937 O O . THR A 1 400 ? 48.90201 86.53506 2.64626 1.000 29.15518 401 THR A O 1
ATOM 2941 N N . ILE A 1 401 ? 47.72271 88.27281 3.47001 1.000 28.37820 402 ILE A N 1
ATOM 2942 C CA . ILE A 1 401 ? 48.03559 89.13163 2.32550 1.000 31.28789 402 ILE A CA 1
ATOM 2943 C C . ILE A 1 401 ? 48.36598 90.47264 2.96455 1.000 28.94278 402 ILE A C 1
ATOM 2944 O O . ILE A 1 401 ? 47.59424 90.92941 3.81559 1.000 27.54356 402 ILE A O 1
ATOM 2949 N N . PRO A 1 402 ? 49.48679 91.11259 2.63547 1.000 30.70552 403 PRO A N 1
ATOM 2950 C CA . PRO A 1 402 ? 49.82140 92.37587 3.31495 1.000 27.28173 403 PRO A CA 1
ATOM 2951 C C . PRO A 1 402 ? 48.86764 93.50533 2.92755 1.000 34.64012 403 PRO A C 1
ATOM 2952 O O . PRO A 1 402 ? 48.42086 93.62197 1.77484 1.000 36.29682 403 PRO A O 1
ATOM 2956 N N . THR A 1 403 ? 48.57123 94.35447 3.90488 1.000 30.63273 404 THR A N 1
ATOM 2957 C CA . THR A 1 403 ? 47.66966 95.49025 3.72983 1.000 33.77616 404 THR A CA 1
ATOM 2958 C C . THR A 1 403 ? 48.33209 96.76476 4.26717 1.000 38.57797 404 THR A C 1
ATOM 2959 O O . THR A 1 403 ? 49.35564 96.72301 4.96375 1.000 35.34575 404 THR A O 1
ATOM 2963 N N . SER A 1 404 ? 47.74905 97.91680 3.91033 1.000 35.05419 405 SER A N 1
ATOM 2964 C CA . SER A 1 404 ? 48.18660 99.21305 4.41753 1.000 35.47505 405 SER A CA 1
ATOM 2965 C C . SER A 1 404 ? 49.63633 99.52915 4.03699 1.000 35.81226 405 SER A C 1
ATOM 2966 O O . SER A 1 404 ? 50.46714 99.82093 4.90055 1.000 34.26566 405 SER A O 1
ATOM 2969 N N . ALA A 1 405 ? 49.95963 99.42449 2.73557 1.000 35.62091 406 ALA A N 1
ATOM 2970 C CA . ALA A 1 405 ? 51.32601 99.69172 2.25435 1.000 37.83943 406 ALA A CA 1
ATOM 2971 C C . ALA A 1 405 ? 52.37152 98.89929 3.06532 1.000 39.60156 406 ALA A C 1
ATOM 2972 O O . ALA A 1 405 ? 53.42542 99.41930 3.43563 1.000 35.39360 406 ALA A O 1
ATOM 2974 N N . ASN A 1 406 ? 52.07179 97.62844 3.35918 1.000 34.10417 407 ASN A N 1
ATOM 2975 C CA . ASN A 1 406 ? 52.97657 96.70772 4.04943 1.000 34.95023 407 ASN A CA 1
ATOM 2976 C C . ASN A 1 406 ? 53.18304 97.03011 5.52688 1.000 40.72296 407 ASN A C 1
ATOM 2977 O O . ASN A 1 406 ? 54.02649 96.38430 6.17853 1.000 38.24927 407 ASN A O 1
ATOM 2982 N N . GLN A 1 407 ? 52.45943 98.00858 6.07864 1.000 36.12222 408 GLN A N 1
ATOM 2983 C CA . GLN A 1 407 ? 52.58484 98.28007 7.50772 1.000 39.03010 408 GLN A CA 1
ATOM 2984 C C . GLN A 1 407 ? 51.78730 97.28366 8.32401 1.000 35.99418 408 GLN A C 1
ATOM 2985 O O . GLN A 1 407 ? 52.15730 96.97828 9.46457 1.000 35.99162 408 GLN A O 1
ATOM 2991 N N . GLU A 1 408 ? 50.72117 96.74074 7.74751 1.000 35.09093 409 GLU A N 1
ATOM 2992 C CA . GLU A 1 408 ? 49.92521 95.70516 8.39368 1.000 36.87596 409 GLU A CA 1
ATOM 2993 C C . GLU A 1 408 ? 50.21785 94.42865 7.61884 1.000 39.56910 409 GLU A C 1
ATOM 2994 O O . GLU A 1 408 ? 49.43321 93.96582 6.78340 1.000 33.48510 409 GLU A O 1
ATOM 3000 N N . ASP A 1 409 ? 51.39796 93.86701 7.88536 1.000 31.52038 410 ASP A N 1
ATOM 3001 C CA . ASP A 1 409 ? 51.96312 92.94491 6.92526 1.000 32.78919 410 ASP A CA 1
ATOM 3002 C C . ASP A 1 409 ? 51.75548 91.48782 7.32661 1.000 33.39675 410 ASP A C 1
ATOM 3003 O O . ASP A 1 409 ? 52.19804 90.61029 6.59857 1.000 35.75190 410 ASP A O 1
ATOM 3008 N N . HIS A 1 410 ? 51.03842 91.20768 8.42419 1.000 26.69125 411 HIS A N 1
ATOM 3009 C CA . HIS A 1 410 ? 50.50897 89.86654 8.67343 1.000 26.51848 411 HIS A CA 1
ATOM 3010 C C . HIS A 1 410 ? 49.13148 89.99004 9.31190 1.000 32.30627 411 HIS A C 1
ATOM 3011 O O . HIS A 1 410 ? 48.96680 90.70710 10.30384 1.000 29.31947 411 HIS A O 1
ATOM 3018 N N . VAL A 1 411 ? 48.13977 89.29915 8.74135 1.000 25.55194 412 VAL A N 1
ATOM 3019 C CA . VAL A 1 411 ? 46.76416 89.42474 9.20466 1.000 28.02392 412 VAL A CA 1
ATOM 3020 C C . VAL A 1 411 ? 46.18501 88.02331 9.39172 1.000 30.72644 412 VAL A C 1
ATOM 3021 O O . VAL A 1 411 ? 46.65248 87.06293 8.78780 1.000 26.19564 412 VAL A O 1
ATOM 3025 N N . SER A 1 412 ? 45.16698 87.90612 10.25961 1.000 25.88286 413 SER A N 1
ATOM 3026 C CA . SER A 1 412 ? 44.67498 86.57378 10.60223 1.000 27.26528 413 SER A CA 1
ATOM 3027 C C . SER A 1 412 ? 43.77770 85.96381 9.51825 1.000 28.93072 413 SER A C 1
ATOM 3028 O O . SER A 1 412 ? 43.74777 84.73757 9.38422 1.000 29.21073 413 SER A O 1
ATOM 3031 N N . MET A 1 413 ? 43.02885 86.77258 8.75749 1.000 29.24721 414 MET A N 1
ATOM 3032 C CA . MET A 1 413 ? 42.03013 86.26186 7.79830 1.000 25.81345 414 MET A CA 1
ATOM 3033 C C . MET A 1 413 ? 40.93311 85.49184 8.51865 1.000 28.11099 414 MET A C 1
ATOM 3034 O O . MET A 1 413 ? 40.28464 84.61660 7.93965 1.000 22.24681 414 MET A O 1
ATOM 3039 N N . GLY A 1 414 ? 40.70246 85.84082 9.79238 1.000 24.46592 415 GLY A N 1
ATOM 3040 C CA . GLY A 1 414 ? 39.67894 85.16660 10.57552 1.000 24.61468 415 GLY A CA 1
ATOM 3041 C C . GLY A 1 414 ? 38.24252 85.57321 10.27956 1.000 29.18460 415 GLY A C 1
ATOM 3042 O O . GLY A 1 414 ? 37.31769 84.84543 10.66684 1.000 28.20833 415 GLY A O 1
ATOM 3043 N N . ALA A 1 415 ? 38.00958 86.71889 9.61285 1.000 26.90359 416 ALA A N 1
ATOM 3044 C CA . ALA A 1 415 ? 36.63652 87.03382 9.20132 1.000 28.20998 416 ALA A CA 1
ATOM 3045 C C . ALA A 1 415 ? 36.14265 86.04661 8.14418 1.000 25.86044 416 ALA A C 1
ATOM 3046 O O . ALA A 1 415 ? 34.98703 85.58103 8.19224 1.000 30.13617 416 ALA A O 1
ATOM 3048 N N . THR A 1 416 ? 36.99360 85.74235 7.16306 1.000 28.86479 417 THR A N 1
ATOM 3049 C CA . THR A 1 416 ? 36.68697 84.68504 6.19889 1.000 27.68876 417 THR A CA 1
ATOM 3050 C C . THR A 1 416 ? 36.29157 83.42111 6.92611 1.000 26.28328 417 THR A C 1
ATOM 3051 O O . THR A 1 416 ? 35.28722 82.77310 6.58676 1.000 27.26099 417 THR A O 1
ATOM 3055 N N . GLY A 1 417 ? 37.08294 83.07129 7.94463 1.000 23.77749 418 GLY A N 1
ATOM 3056 C CA . GLY A 1 417 ? 36.88192 81.81433 8.64464 1.000 24.21616 418 GLY A CA 1
ATOM 3057 C C . GLY A 1 417 ? 35.58520 81.76808 9.42832 1.000 30.23931 418 GLY A C 1
ATOM 3058 O O . GLY A 1 417 ? 34.88401 80.74573 9.42888 1.000 28.01652 418 GLY A O 1
ATOM 3059 N N . SER A 1 418 ? 35.24913 82.87151 10.10864 1.000 26.55708 419 SER A N 1
ATOM 3060 C CA . SER A 1 418 ? 33.96237 82.98051 10.79166 1.000 28.89988 419 SER A CA 1
ATOM 3061 C C . SER A 1 418 ? 32.77947 82.83629 9.83087 1.000 27.22737 419 SER A C 1
ATOM 3062 O O . SER A 1 418 ? 31.79875 82.12221 10.13290 1.000 30.27987 419 SER A O 1
ATOM 3065 N N . LEU A 1 419 ? 32.84655 83.50182 8.66267 1.000 28.83306 420 LEU A N 1
ATOM 3066 C CA . LEU A 1 419 ? 31.70729 83.46657 7.72699 1.000 28.31503 420 LEU A CA 1
ATOM 3067 C C . LEU A 1 419 ? 31.52112 82.08537 7.10617 1.000 28.37216 420 LEU A C 1
ATOM 3068 O O . LEU A 1 419 ? 30.38466 81.57233 7.01158 1.000 29.53815 420 LEU A O 1
ATOM 3073 N N . LYS A 1 420 ? 32.61824 81.45466 6.67557 1.000 27.16989 421 LYS A N 1
ATOM 3074 C CA . LYS A 1 420 ? 32.46818 80.12075 6.07933 1.000 27.84543 421 LYS A CA 1
ATOM 3075 C C . LYS A 1 420 ? 32.08972 79.08461 7.14719 1.000 29.33319 421 LYS A C 1
ATOM 3076 O O . LYS A 1 420 ? 31.38944 78.11183 6.83711 1.000 27.47586 421 LYS A O 1
ATOM 3082 N N . LEU A 1 421 ? 32.47941 79.29707 8.41829 1.000 24.89611 422 LEU A N 1
ATOM 3083 C CA . LEU A 1 421 ? 31.97634 78.41669 9.46216 1.000 26.86880 422 LEU A CA 1
ATOM 3084 C C . LEU A 1 421 ? 30.44805 78.48617 9.53259 1.000 27.99251 422 LEU A C 1
ATOM 3085 O O . LEU A 1 421 ? 29.77484 77.45906 9.70011 1.000 25.80863 422 LEU A O 1
ATOM 3090 N N . LEU A 1 422 ? 29.87932 79.68434 9.36513 1.000 26.67767 423 LEU A N 1
ATOM 3091 C CA . LEU A 1 422 ? 28.42327 79.78141 9.37657 1.000 28.77780 423 LEU A CA 1
ATOM 3092 C C . LEU A 1 422 ? 27.80286 78.93541 8.26609 1.000 32.14739 423 LEU A C 1
ATOM 3093 O O . LEU A 1 422 ? 26.75690 78.29009 8.47198 1.000 28.34715 423 LEU A O 1
ATOM 3098 N N . GLU A 1 423 ? 28.41372 78.93486 7.07001 1.000 26.96515 424 GLU A N 1
ATOM 3099 C CA . GLU A 1 423 ? 27.81989 78.07722 6.03380 1.000 26.14676 424 GLU A CA 1
ATOM 3100 C C . GLU A 1 423 ? 27.96278 76.58833 6.35598 1.000 28.67513 424 GLU A C 1
ATOM 3101 O O . GLU A 1 423 ? 27.04457 75.79784 6.07910 1.000 27.48634 424 GLU A O 1
ATOM 3107 N N . ILE A 1 424 ? 29.12212 76.17216 6.86689 1.000 27.11555 425 ILE A N 1
ATOM 3108 C CA . ILE A 1 424 ? 29.28134 74.76443 7.22460 1.000 25.86036 425 ILE A CA 1
ATOM 3109 C C . ILE A 1 424 ? 28.19474 74.35841 8.21267 1.000 33.47439 425 ILE A C 1
ATOM 3110 O O . ILE A 1 424 ? 27.56290 73.29996 8.05932 1.000 25.00889 425 ILE A O 1
ATOM 3115 N N . ILE A 1 425 ? 27.95068 75.21322 9.22956 1.000 27.22370 426 ILE A N 1
ATOM 3116 C CA . ILE A 1 425 ? 26.91907 74.95380 10.23029 1.000 28.84113 426 ILE A CA 1
ATOM 3117 C C . ILE A 1 425 ? 25.55970 74.77864 9.56682 1.000 26.08614 426 ILE A C 1
ATOM 3118 O O . ILE A 1 425 ? 24.81877 73.83546 9.86988 1.000 28.88766 426 ILE A O 1
ATOM 3123 N N . ASP A 1 426 ? 25.18726 75.71901 8.69319 1.000 26.80740 427 ASP A N 1
ATOM 3124 C CA . ASP A 1 426 ? 23.95015 75.58181 7.89585 1.000 25.14126 427 ASP A CA 1
ATOM 3125 C C . ASP A 1 426 ? 23.87034 74.22747 7.14964 1.000 25.27909 427 ASP A C 1
ATOM 3126 O O . ASP A 1 426 ? 22.83450 73.52491 7.17097 1.000 27.81645 427 ASP A O 1
ATOM 3131 N N . ASN A 1 427 ? 24.96983 73.83816 6.49461 1.000 26.06985 428 ASN A N 1
ATOM 3132 C CA . ASN A 1 427 ? 24.99003 72.60878 5.68976 1.000 23.08747 428 ASN A CA 1
ATOM 3133 C C . ASN A 1 427 ? 24.88027 71.35992 6.56922 1.000 26.69007 428 ASN A C 1
ATOM 3134 O O . ASN A 1 427 ? 24.15509 70.41239 6.23740 1.000 29.72693 428 ASN A O 1
ATOM 3139 N N . VAL A 1 428 ? 25.64633 71.31357 7.67342 1.000 23.28738 429 VAL A N 1
ATOM 3140 C CA . VAL A 1 428 ? 25.57076 70.16206 8.57233 1.000 24.51027 429 VAL A CA 1
ATOM 3141 C C . VAL A 1 428 ? 24.16348 70.06762 9.18717 1.000 27.19446 429 VAL A C 1
ATOM 3142 O O . VAL A 1 428 ? 23.61003 68.96645 9.36343 1.000 24.61928 429 VAL A O 1
ATOM 3146 N N . ARG A 1 429 ? 23.53725 71.21659 9.47162 1.000 23.12165 430 ARG A N 1
ATOM 3147 C CA . ARG A 1 429 ? 22.17084 71.17218 9.98060 1.000 28.30240 430 ARG A CA 1
ATOM 3148 C C . ARG A 1 429 ? 21.24049 70.48371 8.99980 1.000 26.79266 430 ARG A C 1
ATOM 3149 O O . ARG A 1 429 ? 20.34797 69.72367 9.40015 1.000 27.42113 430 ARG A O 1
ATOM 3157 N N . TYR A 1 430 ? 21.42865 70.73428 7.70492 1.000 27.02205 431 TYR A N 1
ATOM 3158 C CA . TYR A 1 430 ? 20.60235 70.03238 6.72641 1.000 26.38940 431 TYR A CA 1
ATOM 3159 C C . TYR A 1 430 ? 20.90194 68.52941 6.70714 1.000 26.31264 431 TYR A C 1
ATOM 3160 O O . TYR A 1 430 ? 19.98664 67.71498 6.54069 1.000 30.42436 431 TYR A O 1
ATOM 3169 N N . ILE A 1 431 ? 22.17868 68.14822 6.81346 1.000 27.07048 432 ILE A N 1
ATOM 3170 C CA . ILE A 1 431 ? 22.53159 66.71682 6.85659 1.000 25.83683 432 ILE A CA 1
ATOM 3171 C C . ILE A 1 431 ? 21.81843 66.01594 8.00711 1.000 31.67834 432 ILE A C 1
ATOM 3172 O O . ILE A 1 431 ? 21.28603 64.89762 7.86865 1.000 27.11046 432 ILE A O 1
ATOM 3177 N N . ILE A 1 432 ? 21.87074 66.63416 9.19059 1.000 25.66467 433 ILE A N 1
ATOM 3178 C CA . ILE A 1 432 ? 21.18419 66.07397 10.35285 1.000 24.33172 433 ILE A CA 1
ATOM 3179 C C . ILE A 1 432 ? 19.66859 66.05138 10.14545 1.000 24.98486 433 ILE A C 1
ATOM 3180 O O . ILE A 1 432 ? 19.00913 65.09475 10.55374 1.000 29.49325 433 ILE A O 1
ATOM 3185 N N . ALA A 1 433 ? 19.07740 67.10797 9.54793 1.000 25.21404 434 ALA A N 1
ATOM 3186 C CA . ALA A 1 433 ? 17.63566 67.05547 9.23670 1.000 30.49142 434 ALA A CA 1
ATOM 3187 C C . ALA A 1 433 ? 17.30387 65.84249 8.37997 1.000 28.21719 434 ALA A C 1
ATOM 3188 O O . ALA A 1 433 ? 16.24962 65.20133 8.55461 1.000 28.34325 434 ALA A O 1
ATOM 3190 N N . ILE A 1 434 ? 18.19348 65.53256 7.42943 1.000 30.46248 435 ILE A N 1
ATOM 3191 C CA . ILE A 1 434 ? 18.02103 64.35939 6.57251 1.000 29.56117 435 ILE A CA 1
ATOM 3192 C C . ILE A 1 434 ? 18.09500 63.08378 7.40508 1.000 28.70271 435 ILE A C 1
ATOM 3193 O O . ILE A 1 434 ? 17.35466 62.12084 7.15828 1.000 28.69904 435 ILE A O 1
ATOM 3198 N N . GLU A 1 435 ? 19.00470 63.03215 8.38249 1.000 25.53085 436 GLU A N 1
ATOM 3199 C CA . GLU A 1 435 ? 19.04487 61.81827 9.20161 1.000 25.67466 436 GLU A CA 1
ATOM 3200 C C . GLU A 1 435 ? 17.79194 61.67648 10.07043 1.000 30.97099 436 GLU A C 1
ATOM 3201 O O . GLU A 1 435 ? 17.29816 60.56548 10.25150 1.000 31.70833 436 GLU A O 1
ATOM 3207 N N . TYR A 1 436 ? 17.30135 62.76945 10.67883 1.000 29.09529 437 TYR A N 1
ATOM 3208 C CA . TYR A 1 436 ? 15.99693 62.72892 11.35070 1.000 34.82046 437 TYR A CA 1
ATOM 3209 C C . TYR A 1 436 ? 14.92625 62.11808 10.44068 1.000 36.55507 437 TYR A C 1
ATOM 3210 O O . TYR A 1 436 ? 14.16463 61.22357 10.84995 1.000 31.89129 437 TYR A O 1
ATOM 3219 N N . LEU A 1 437 ? 14.82820 62.63479 9.20233 1.000 30.20402 438 LEU A N 1
ATOM 3220 C CA . LEU A 1 437 ? 13.78978 62.17226 8.28279 1.000 31.74481 438 LEU A CA 1
ATOM 3221 C C . LEU A 1 437 ? 13.93441 60.68018 7.98216 1.000 29.85057 438 LEU A C 1
ATOM 3222 O O . LEU A 1 437 ? 12.97346 59.90064 8.07732 1.000 29.44457 438 LEU A O 1
ATOM 3227 N N . LEU A 1 438 ? 15.13571 60.26342 7.59469 1.000 30.35394 439 LEU A N 1
ATOM 3228 C CA . LEU A 1 438 ? 15.31988 58.88852 7.14452 1.000 32.89613 439 LEU A CA 1
ATOM 3229 C C . LEU A 1 438 ? 15.40055 57.89554 8.31288 1.000 31.85560 439 LEU A C 1
ATOM 3230 O O . LEU A 1 438 ? 14.96345 56.75065 8.17766 1.000 32.67882 439 LEU A O 1
ATOM 3235 N N . GLY A 1 439 ? 15.95039 58.28225 9.45985 1.000 34.41028 440 GLY A N 1
ATOM 3236 C CA . GLY A 1 439 ? 15.94593 57.38197 10.60577 1.000 30.62639 440 GLY A CA 1
ATOM 3237 C C . GLY A 1 439 ? 14.54480 57.11961 11.11997 1.000 36.80603 440 GLY A C 1
ATOM 3238 O O . GLY A 1 439 ? 14.21591 55.98099 11.49584 1.000 34.10341 440 GLY A O 1
ATOM 3239 N N . SER A 1 440 ? 13.69212 58.16713 11.13552 1.000 35.45902 441 SER A N 1
ATOM 3240 C CA . SER A 1 440 ? 12.28559 57.98125 11.49981 1.000 34.08557 441 SER A CA 1
ATOM 3241 C C . SER A 1 440 ? 11.58310 57.05079 10.51951 1.000 36.21949 441 SER A C 1
ATOM 3242 O O . SER A 1 440 ? 10.84456 56.14193 10.92535 1.000 35.49994 441 SER A O 1
ATOM 3245 N N . GLN A 1 441 ? 11.77407 57.28114 9.21640 1.000 34.61880 442 GLN A N 1
ATOM 3246 C CA . GLN A 1 441 ? 11.20098 56.36020 8.23402 1.000 33.49131 442 GLN A CA 1
ATOM 3247 C C . GLN A 1 441 ? 11.72336 54.92252 8.41190 1.000 35.50450 442 GLN A C 1
ATOM 3248 O O . GLN A 1 441 ? 10.94927 53.96152 8.35785 1.000 36.84066 442 GLN A O 1
ATOM 3254 N N . ALA A 1 442 ? 13.02781 54.74828 8.63575 1.000 33.57458 443 ALA A N 1
ATOM 3255 C CA . ALA A 1 442 ? 13.57924 53.40417 8.80023 1.000 31.82382 443 ALA A CA 1
ATOM 3256 C C . ALA A 1 442 ? 12.93275 52.66503 9.96758 1.000 37.68528 443 ALA A C 1
ATOM 3257 O O . ALA A 1 442 ? 12.76529 51.43877 9.91507 1.000 34.71402 443 ALA A O 1
ATOM 3259 N N . LEU A 1 443 ? 12.60733 53.38467 11.05259 1.000 32.86178 444 LEU A N 1
ATOM 3260 C CA . LEU A 1 443 ? 11.96627 52.70836 12.16978 1.000 40.25642 444 LEU A CA 1
ATOM 3261 C C . LEU A 1 443 ? 10.58232 52.18210 11.79022 1.000 46.60890 444 LEU A C 1
ATOM 3262 O O . LEU A 1 443 ? 10.05325 51.30356 12.47981 1.000 41.72171 444 LEU A O 1
ATOM 3267 N N . GLU A 1 444 ? 9.96987 52.70058 10.71957 1.000 41.08544 445 GLU A N 1
ATOM 3268 C CA . GLU A 1 444 ? 8.68130 52.14814 10.33482 1.000 38.64970 445 GLU A CA 1
ATOM 3269 C C . GLU A 1 444 ? 8.80374 50.68613 9.92664 1.000 41.30823 445 GLU A C 1
ATOM 3270 O O . GLU A 1 444 ? 7.79463 49.98079 9.87325 1.000 43.08819 445 GLU A O 1
ATOM 3276 N N . PHE A 1 445 ? 10.01303 50.21221 9.64304 1.000 42.55650 446 PHE A N 1
ATOM 3277 C CA . PHE A 1 445 ? 10.20893 48.83677 9.21908 1.000 44.32997 446 PHE A CA 1
ATOM 3278 C C . PHE A 1 445 ? 10.68024 47.93746 10.34005 1.000 44.87869 446 PHE A C 1
ATOM 3279 O O . PHE A 1 445 ? 11.14146 46.82950 10.06368 1.000 49.68785 446 PHE A O 1
ATOM 3287 N N . THR A 1 446 ? 10.59369 48.39621 11.58761 1.000 44.23087 447 THR A N 1
ATOM 3288 C CA . THR A 1 446 ? 10.98411 47.64614 12.77525 1.000 50.96682 447 THR A CA 1
ATOM 3289 C C . THR A 1 446 ? 9.75285 47.36300 13.62995 1.000 49.59782 447 THR A C 1
ATOM 3290 O O . THR A 1 446 ? 8.63457 47.78980 13.32582 1.000 38.44758 447 THR A O 1
ATOM 3294 N N . ASP A 1 447 ? 9.97220 46.65100 14.73193 1.000 47.74399 448 ASP A N 1
ATOM 3295 C CA . ASP A 1 447 ? 8.87474 46.39405 15.64139 1.000 42.78430 448 ASP A CA 1
ATOM 3296 C C . ASP A 1 447 ? 8.65080 47.55136 16.59798 1.000 53.60778 448 ASP A C 1
ATOM 3297 O O . ASP A 1 447 ? 7.81018 47.43476 17.48754 1.000 47.54585 448 ASP A O 1
ATOM 3302 N N . LYS A 1 448 ? 9.41271 48.63768 16.46445 1.000 50.77962 449 LYS A N 1
ATOM 3303 C CA . LYS A 1 448 ? 9.24769 49.85708 17.26214 1.000 49.07899 449 LYS A CA 1
ATOM 3304 C C . LYS A 1 448 ? 9.50675 49.66462 18.76053 1.000 49.32059 449 LYS A C 1
ATOM 3305 O O . LYS A 1 448 ? 9.13340 50.52059 19.58972 1.000 47.16449 449 LYS A O 1
ATOM 3311 N N . GLY A 1 449 ? 10.18759 48.60231 19.15044 1.000 46.07056 450 GLY A N 1
ATOM 3312 C CA . GLY A 1 449 ? 10.57844 48.50910 20.54558 1.000 43.29539 450 GLY A CA 1
ATOM 3313 C C . GLY A 1 449 ? 11.75673 49.41654 20.84109 1.000 44.20800 450 GLY A C 1
ATOM 3314 O O . GLY A 1 449 ? 12.79949 48.95212 21.31420 1.000 43.31786 450 GLY A O 1
ATOM 3315 N N . MET A 1 450 ? 11.62248 50.70684 20.52502 1.000 46.86231 451 MET A N 1
ATOM 3316 C CA . MET A 1 450 ? 12.68746 51.67435 20.75689 1.000 46.55222 451 MET A CA 1
ATOM 3317 C C . MET A 1 450 ? 12.59471 52.19544 22.18556 1.000 40.68614 451 MET A C 1
ATOM 3318 O O . MET A 1 450 ? 11.57722 52.03696 22.85102 1.000 43.34160 451 MET A O 1
ATOM 3323 N N . SER A 1 451 ? 13.66603 52.82937 22.65308 1.000 38.76022 452 SER A N 1
ATOM 3324 C CA . SER A 1 451 ? 13.66318 53.35131 24.00756 1.000 38.48486 452 SER A CA 1
ATOM 3325 C C . SER A 1 451 ? 12.65176 54.48720 24.12735 1.000 42.87628 452 SER A C 1
ATOM 3326 O O . SER A 1 451 ? 12.24197 55.06912 23.11278 1.000 43.79793 452 SER A O 1
ATOM 3329 N N . PRO A 1 452 ? 12.22772 54.81695 25.36078 1.000 36.66586 453 PRO A N 1
ATOM 3330 C CA . PRO A 1 452 ? 11.36503 55.99601 25.54109 1.000 39.13286 453 PRO A CA 1
ATOM 3331 C C . PRO A 1 452 ? 11.97836 57.27329 24.99732 1.000 38.16046 453 PRO A C 1
ATOM 3332 O O . PRO A 1 452 ? 11.25787 58.13616 24.45988 1.000 40.42949 453 PRO A O 1
ATOM 3336 N N . SER A 1 453 ? 13.29590 57.42932 25.11841 1.000 34.63510 454 SER A N 1
ATOM 3337 C CA . SER A 1 453 ? 13.93467 58.64463 24.60870 1.000 39.17261 454 SER A CA 1
ATOM 3338 C C . SER A 1 453 ? 13.85379 58.71359 23.07850 1.000 36.60520 454 SER A C 1
ATOM 3339 O O . SER A 1 453 ? 13.46384 59.74943 22.49609 1.000 36.86634 454 SER A O 1
ATOM 3342 N N . THR A 1 454 ? 14.22894 57.61491 22.41352 1.000 36.34073 455 THR A N 1
ATOM 3343 C CA . THR A 1 454 ? 14.13223 57.56093 20.95403 1.000 38.87446 455 THR A CA 1
ATOM 3344 C C . THR A 1 454 ? 12.70177 57.81869 20.49668 1.000 39.04015 455 THR A C 1
ATOM 3345 O O . THR A 1 454 ? 12.46778 58.50908 19.49518 1.000 35.46704 455 THR A O 1
ATOM 3349 N N . ARG A 1 455 ? 11.73330 57.26139 21.22404 1.000 38.73369 456 ARG A N 1
ATOM 3350 C CA . ARG A 1 455 ? 10.33902 57.44400 20.88037 1.000 42.03720 456 ARG A CA 1
ATOM 3351 C C . ARG A 1 455 ? 9.92408 58.89760 21.04785 1.000 44.40387 456 ARG A C 1
ATOM 3352 O O . ARG A 1 455 ? 9.06444 59.37672 20.30826 1.000 40.58109 456 ARG A O 1
ATOM 3360 N N . LYS A 1 456 ? 10.52841 59.63317 21.98450 1.000 39.63079 457 LYS A N 1
ATOM 3361 C CA . LYS A 1 456 ? 10.19912 61.05848 22.04536 1.000 34.83645 457 LYS A CA 1
ATOM 3362 C C . LYS A 1 456 ? 10.65577 61.78616 20.77831 1.000 34.58339 457 LYS A C 1
ATOM 3363 O O . LYS A 1 456 ? 9.94161 62.64969 20.25250 1.000 36.40966 457 LYS A O 1
ATOM 3369 N N . ILE A 1 457 ? 11.84419 61.44895 20.27922 1.000 34.79381 458 ILE A N 1
ATOM 3370 C CA . ILE A 1 457 ? 12.29503 62.06114 19.02626 1.000 35.75652 458 ILE A CA 1
ATOM 3371 C C . ILE A 1 457 ? 11.38943 61.62360 17.86740 1.000 33.03847 458 ILE A C 1
ATOM 3372 O O . ILE A 1 457 ? 10.94994 62.43329 17.04263 1.000 38.06749 458 ILE A O 1
ATOM 3377 N N . TYR A 1 458 ? 11.09444 60.33351 17.79309 1.000 38.30832 459 TYR A N 1
ATOM 3378 C CA . TYR A 1 458 ? 10.26634 59.80616 16.71450 1.000 33.42812 459 TYR A CA 1
ATOM 3379 C C . TYR A 1 458 ? 8.89576 60.47873 16.69333 1.000 40.21780 459 TYR A C 1
ATOM 3380 O O . TYR A 1 458 ? 8.42914 60.94798 15.63951 1.000 33.40905 459 TYR A O 1
ATOM 3389 N N . GLU A 1 459 ? 8.25393 60.58928 17.87320 1.000 36.87889 460 GLU A N 1
ATOM 3390 C CA . GLU A 1 459 ? 6.93306 61.18998 17.96926 1.000 34.92154 460 GLU A CA 1
ATOM 3391 C C . GLU A 1 459 ? 6.96233 62.66480 17.63148 1.000 34.71575 460 GLU A C 1
ATOM 3392 O O . GLU A 1 459 ? 5.99861 63.19342 17.05970 1.000 39.52145 460 GLU A O 1
ATOM 3398 N N . LYS A 1 460 ? 8.00327 63.37453 18.06195 1.000 33.89723 461 LYS A N 1
ATOM 3399 C CA . LYS A 1 460 ? 8.09473 64.77386 17.66796 1.000 39.08265 461 LYS A CA 1
ATOM 3400 C C . LYS A 1 460 ? 8.20732 64.89138 16.14156 1.000 38.77810 461 LYS A C 1
ATOM 3401 O O . LYS A 1 460 ? 7.56473 65.75551 15.53615 1.000 38.35205 461 LYS A O 1
ATOM 3407 N N . ILE A 1 461 ? 9.00217 64.02419 15.49974 1.000 39.14532 462 ILE A N 1
ATOM 3408 C CA . ILE A 1 461 ? 9.08342 64.06421 14.02803 1.000 38.31198 462 ILE A CA 1
ATOM 3409 C C . ILE A 1 461 ? 7.69387 63.85546 13.42399 1.000 37.31228 462 ILE A C 1
ATOM 3410 O O . ILE A 1 461 ? 7.22379 64.65171 12.61079 1.000 36.20657 462 ILE A O 1
ATOM 3415 N N . ARG A 1 462 ? 7.00968 62.79206 13.84370 1.000 36.33004 463 ARG A N 1
ATOM 3416 C CA . ARG A 1 462 ? 5.68817 62.45837 13.31976 1.000 40.78631 463 ARG A CA 1
ATOM 3417 C C . ARG A 1 462 ? 4.59673 63.49526 13.61356 1.000 47.87888 463 ARG A C 1
ATOM 3418 O O . ARG A 1 462 ? 3.54523 63.43121 12.97226 1.000 42.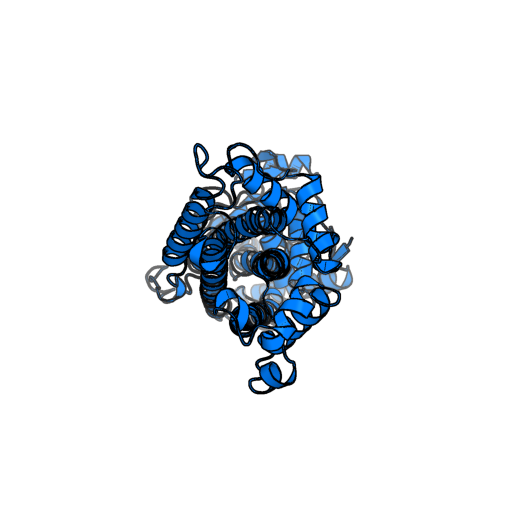52676 463 ARG A O 1
ATOM 3426 N N . GLU A 1 463 ? 4.78743 64.42440 14.56833 1.000 45.92204 464 GLU A N 1
ATOM 3427 C CA . GLU A 1 463 ? 3.81547 65.51769 14.73134 1.000 38.23468 464 GLU A CA 1
ATOM 3428 C C . GLU A 1 463 ? 3.68154 66.38310 13.47877 1.000 45.43692 464 GLU A C 1
ATOM 3429 O O . GLU A 1 463 ? 2.62347 66.98623 13.26099 1.000 43.70983 464 GLU A O 1
ATOM 3435 N N . LYS A 1 464 ? 4.75001 66.49682 12.67661 1.000 43.94354 465 LYS A N 1
ATOM 3436 C CA . LYS A 1 464 ? 4.78965 67.36047 11.50556 1.000 44.78321 465 LYS A CA 1
ATOM 3437 C C . LYS A 1 464 ? 5.13811 66.64067 10.21130 1.000 40.74022 465 LYS A C 1
ATOM 3438 O O . LYS A 1 464 ? 4.83165 67.17062 9.14448 1.000 46.62417 465 LYS A O 1
ATOM 3444 N N . VAL A 1 465 ? 5.74412 65.46087 10.25301 1.000 38.28693 466 VAL A N 1
ATOM 3445 C CA . VAL A 1 465 ? 6.16481 64.79045 9.01997 1.000 37.09988 466 VAL A CA 1
ATOM 3446 C C . VAL A 1 465 ? 5.63788 63.37408 9.06123 1.000 37.76969 466 VAL A C 1
ATOM 3447 O O . VAL A 1 465 ? 5.92461 62.62979 10.00525 1.000 34.64916 466 VAL A O 1
ATOM 3451 N N . GLU A 1 466 ? 4.86017 63.00712 8.05792 1.000 40.24306 467 GLU A N 1
ATOM 3452 C CA . GLU A 1 466 ? 4.25593 61.68848 8.00427 1.000 41.16421 467 GLU A CA 1
ATOM 3453 C C . GLU A 1 466 ? 5.26526 60.65161 7.54061 1.000 43.69744 467 GLU A C 1
ATOM 3454 O O . GLU A 1 466 ? 6.24728 60.96253 6.85856 1.000 39.47471 467 GLU A O 1
ATOM 3460 N N . LYS A 1 467 ? 4.98622 59.39285 7.85372 1.000 35.72369 468 LYS A N 1
ATOM 3461 C CA . LYS A 1 467 ? 5.82062 58.34643 7.27789 1.000 41.35702 468 LYS A CA 1
ATOM 3462 C C . LYS A 1 467 ? 5.68282 58.31837 5.73882 1.000 42.60185 468 LYS A C 1
ATOM 3463 O O . LYS A 1 467 ? 4.71372 58.82012 5.15291 1.000 36.13778 468 LYS A O 1
ATOM 3469 N N . LEU A 1 468 ? 6.66761 57.72304 5.07630 1.000 40.42133 469 LEU A N 1
ATOM 3470 C CA . LEU A 1 468 ? 6.68142 57.69611 3.61534 1.000 43.20574 469 LEU A CA 1
ATOM 3471 C C . LEU A 1 468 ? 5.97586 56.44202 3.11988 1.000 41.54603 469 LEU A C 1
ATOM 3472 O O . LEU A 1 468 ? 6.40727 55.32491 3.43436 1.000 41.25164 469 LEU A O 1
ATOM 3477 N N . ASP A 1 469 ? 4.91328 56.60983 2.32967 1.000 42.35903 470 ASP A N 1
ATOM 3478 C CA . ASP A 1 469 ? 4.42182 55.44411 1.59732 1.000 39.61498 470 ASP A CA 1
ATOM 3479 C C . ASP A 1 469 ? 4.66215 55.60715 0.09362 1.000 51.47898 470 ASP A C 1
ATOM 3480 O O . ASP A 1 469 ? 5.58863 55.00653 -0.45986 1.000 49.14193 470 ASP A O 1
ATOM 3485 N N . HIS A 1 470 ? 3.84569 56.40938 -0.58691 1.000 46.04445 471 HIS A N 1
ATOM 3486 C CA . HIS A 1 470 ? 4.16679 56.76162 -1.96598 1.000 52.00983 471 HIS A CA 1
ATOM 3487 C C . HIS A 1 470 ? 5.20209 57.87341 -2.01317 1.000 47.93276 471 HIS A C 1
ATOM 3488 O O . HIS A 1 470 ? 5.29133 58.69606 -1.10199 1.000 40.53419 471 HIS A O 1
ATOM 3495 N N . ASP A 1 471 ? 5.99114 57.88846 -3.09178 1.000 38.95856 472 ASP A N 1
ATOM 3496 C CA . ASP A 1 471 ? 7.02503 58.90241 -3.24753 1.000 40.90519 472 ASP A CA 1
ATOM 3497 C C . ASP A 1 471 ? 6.41899 60.30398 -3.15805 1.000 37.45095 472 ASP A C 1
ATOM 3498 O O . ASP A 1 471 ? 5.33316 60.55802 -3.67513 1.000 38.74245 472 ASP A O 1
ATOM 3503 N N . ARG A 1 472 ? 7.13138 61.22073 -2.51344 1.000 39.10598 473 ARG A N 1
ATOM 3504 C CA . ARG A 1 472 ? 6.76048 62.63222 -2.49206 1.000 42.18513 473 ARG A CA 1
ATOM 3505 C C . ARG A 1 472 ? 8.03256 63.44013 -2.28438 1.000 36.48575 473 ARG A C 1
ATOM 3506 O O . ARG A 1 472 ? 9.05383 62.89048 -1.86180 1.000 46.70575 473 ARG A O 1
ATOM 3514 N N . PRO A 1 473 ? 8.00467 64.74013 -2.56407 1.000 36.63044 474 PRO A N 1
ATOM 3515 C CA . PRO A 1 473 ? 9.24742 65.53634 -2.57844 1.000 35.01218 474 PRO A CA 1
ATOM 3516 C C . PRO A 1 473 ? 9.90395 65.60270 -1.20819 1.000 41.07134 474 PRO A C 1
ATOM 3517 O O . PRO A 1 473 ? 9.39075 66.23303 -0.27059 1.000 38.35136 474 PRO A O 1
ATOM 3521 N N . PRO A 1 474 ? 11.06683 64.98407 -1.04867 1.000 37.24549 475 PRO A N 1
ATOM 3522 C CA . PRO A 1 474 ? 11.72543 65.04561 0.26502 1.000 30.72101 475 PRO A CA 1
ATOM 3523 C C . PRO A 1 474 ? 12.11452 66.46380 0.68712 1.000 35.21565 475 PRO A C 1
ATOM 3524 O O . PRO A 1 474 ? 12.17305 66.74701 1.89521 1.000 35.00247 475 PRO A O 1
ATOM 3528 N N . SER A 1 475 ? 12.40518 67.35258 -0.27179 1.000 33.22888 476 SER A N 1
ATOM 3529 C CA . SER A 1 475 ? 12.79417 68.73709 0.02590 1.000 36.69498 476 SER A CA 1
ATOM 3530 C C . SER A 1 475 ? 11.89786 69.39179 1.09746 1.000 33.92469 476 SER A C 1
ATOM 3531 O O . SER A 1 475 ? 12.38611 70.09161 1.98842 1.000 34.63974 476 SER A O 1
ATOM 3534 N N . PHE A 1 476 ? 10.58094 69.23223 0.97684 1.000 32.39488 477 PHE A N 1
ATOM 3535 C CA . PHE A 1 476 ? 9.66017 69.92512 1.87466 1.000 36.23804 477 PHE A CA 1
ATOM 3536 C C . PHE A 1 476 ? 9.75650 69.36517 3.29857 1.000 36.07289 477 PHE A C 1
ATOM 3537 O O . PHE A 1 476 ? 9.73672 70.12264 4.27710 1.000 33.20512 477 PHE A O 1
ATOM 3545 N N . ASP A 1 477 ? 9.91719 68.05477 3.42848 1.000 33.90601 478 ASP A N 1
ATOM 3546 C CA . ASP A 1 477 ? 10.03712 67.46409 4.75372 1.000 35.46285 478 ASP A CA 1
ATOM 3547 C C . ASP A 1 477 ? 11.37643 67.81736 5.39603 1.000 35.58185 478 ASP A C 1
ATOM 3548 O O . ASP A 1 477 ? 11.43479 68.10333 6.59665 1.000 32.22569 478 ASP A O 1
ATOM 3553 N N . ILE A 1 478 ? 12.44847 67.82879 4.60284 1.000 29.41590 479 ILE A N 1
ATOM 3554 C CA . ILE A 1 478 ? 13.74161 68.27266 5.09880 1.000 28.48225 479 ILE A CA 1
ATOM 3555 C C . ILE A 1 478 ? 13.64698 69.69683 5.61707 1.000 30.54101 479 ILE A C 1
ATOM 3556 O O . ILE A 1 478 ? 14.16771 70.01095 6.69327 1.000 31.53735 479 ILE A O 1
ATOM 3561 N N . GLU A 1 479 ? 13.01685 70.58880 4.85428 1.000 30.34508 480 GLU A N 1
ATOM 3562 C CA . GLU A 1 479 ? 12.90570 71.97084 5.31283 1.000 35.56544 480 GLU A CA 1
ATOM 3563 C C . GLU A 1 479 ? 12.07343 72.07293 6.59561 1.000 36.70189 480 GLU A C 1
ATOM 3564 O O . GLU A 1 479 ? 12.39458 72.86650 7.48079 1.000 33.43747 480 GLU A O 1
ATOM 3570 N N . THR A 1 480 ? 10.97283 71.31520 6.69009 1.000 33.86286 481 THR A N 1
ATOM 3571 C CA . THR A 1 480 ? 10.17083 71.31360 7.91629 1.000 36.13270 481 THR A CA 1
ATOM 3572 C C . THR A 1 480 ? 11.00852 70.88473 9.11821 1.000 36.40601 481 THR A C 1
ATOM 3573 O O . THR A 1 480 ? 10.99483 71.53229 10.17722 1.000 34.17165 481 THR A O 1
ATOM 3577 N N . ILE A 1 481 ? 11.74851 69.78800 8.97273 1.000 32.64771 482 ILE A N 1
ATOM 3578 C CA . ILE A 1 481 ? 12.55266 69.31033 10.09066 1.000 35.35726 482 ILE A CA 1
ATOM 3579 C C . ILE A 1 481 ? 13.65308 70.32030 10.42520 1.000 32.56013 482 ILE A C 1
ATOM 3580 O O . ILE A 1 481 ? 13.94193 70.58060 11.59906 1.000 32.84460 482 ILE A O 1
ATOM 3585 N N . ARG A 1 482 ? 14.26342 70.93451 9.40791 1.000 30.96579 483 ARG A N 1
ATOM 3586 C CA . ARG A 1 482 ? 15.26332 71.96073 9.67705 1.000 32.67049 483 ARG A CA 1
ATOM 3587 C C . ARG A 1 482 ? 14.65343 73.12566 10.46234 1.000 35.23693 483 ARG A C 1
ATOM 3588 O O . ARG A 1 482 ? 15.27527 73.64282 11.40295 1.000 34.87682 483 ARG A O 1
ATOM 3596 N N . LYS A 1 483 ? 13.42637 73.53374 10.11239 1.000 32.04251 484 LYS A N 1
ATOM 3597 C CA . LYS A 1 483 ? 12.75138 74.57130 10.88943 1.000 36.70682 484 LYS A CA 1
ATOM 3598 C C . LYS A 1 483 ? 12.49433 74.11164 12.33013 1.000 38.75018 484 LYS A C 1
ATOM 3599 O O . LYS A 1 483 ? 12.62367 74.90306 13.28406 1.000 32.63636 484 LYS A O 1
ATOM 3605 N N . MET A 1 484 ? 12.10275 72.84183 12.50740 1.000 34.62433 485 MET A N 1
ATOM 3606 C CA . MET A 1 484 ? 11.90847 72.31999 13.86616 1.000 36.72247 485 MET A CA 1
ATOM 3607 C C . MET A 1 484 ? 13.20457 72.37229 14.65989 1.000 35.94482 485 MET A C 1
ATOM 3608 O O . MET A 1 484 ? 13.19744 72.75722 15.83715 1.000 34.31693 485 MET A O 1
ATOM 3613 N N . MET A 1 485 ? 14.33200 71.97585 14.02993 1.000 34.47202 486 MET A N 1
ATOM 3614 C CA . MET A 1 485 ? 15.64699 72.08647 14.67112 1.000 32.36031 486 MET A CA 1
ATOM 3615 C C . MET A 1 485 ? 15.94995 73.52567 15.06597 1.000 35.78072 486 MET A C 1
ATOM 3616 O O . MET A 1 485 ? 16.49955 73.79108 16.14370 1.000 34.17714 486 MET A O 1
ATOM 3621 N N . ASP A 1 486 ? 15.66942 74.46339 14.16547 1.000 32.05363 487 ASP A N 1
ATOM 3622 C CA . ASP A 1 486 ? 15.96041 75.84968 14.45947 1.000 30.12936 487 ASP A CA 1
ATOM 3623 C C . ASP A 1 486 ? 15.06588 76.41029 15.55445 1.000 34.54162 487 ASP A C 1
ATOM 3624 O O . ASP A 1 486 ? 15.41946 77.42384 16.15273 1.000 37.37793 487 ASP A O 1
ATOM 3629 N N . LYS A 1 487 ? 13.88965 75.83019 15.76600 1.000 35.57424 488 LYS A N 1
ATOM 3630 C CA . LYS A 1 487 ? 13.05486 76.16649 16.91549 1.000 38.67769 488 LYS A CA 1
ATOM 3631 C C . LYS A 1 487 ? 13.34113 75.28460 18.14708 1.000 34.81937 488 LYS A C 1
ATOM 3632 O O . LYS A 1 487 ? 12.61137 75.37369 19.12949 1.000 32.88157 488 LYS A O 1
ATOM 3638 N N . LYS A 1 488 ? 14.37643 74.43247 18.10711 1.000 34.85420 489 LYS A N 1
ATOM 3639 C CA . LYS A 1 488 ? 14.83179 73.62755 19.25987 1.000 36.83056 489 LYS A CA 1
ATOM 3640 C C . LYS A 1 488 ? 13.78401 72.61754 19.71525 1.000 41.24662 489 LYS A C 1
ATOM 3641 O O . LYS A 1 488 ? 13.73767 72.24750 20.89446 1.000 37.28930 489 LYS A O 1
ATOM 3647 N N . GLU A 1 489 ? 12.98704 72.09307 18.77304 1.000 35.57101 490 GLU A N 1
ATOM 3648 C CA . GLU A 1 489 ? 11.85655 71.25031 19.14921 1.000 37.09241 490 GLU A CA 1
ATOM 3649 C C . GLU A 1 489 ? 12.28596 69.85038 19.56471 1.000 35.56683 490 GLU A C 1
ATOM 3650 O O . GLU A 1 489 ? 11.60463 69.21124 20.36329 1.000 37.23303 490 GLU A O 1
ATOM 3656 N N . PHE A 1 490 ? 13.42900 69.37089 19.11342 1.000 33.56085 491 PHE A N 1
ATOM 3657 C CA . PHE A 1 490 ? 13.85266 68.03381 19.54978 1.000 37.25574 491 PHE A CA 1
ATOM 3658 C C . PHE A 1 490 ? 14.56940 68.05117 20.89837 1.000 38.96541 491 PHE A C 1
ATOM 3659 O O . PHE A 1 490 ? 14.51962 67.06200 21.64901 1.000 37.75450 491 PHE A O 1
ATOM 3667 N N . ILE A 1 491 ? 15.27787 69.13434 21.19385 1.000 37.21929 492 ILE A N 1
ATOM 3668 C CA . ILE A 1 491 ? 15.83624 69.32427 22.52314 1.000 38.19505 492 ILE A CA 1
ATOM 3669 C C . ILE A 1 491 ? 14.72604 69.53878 23.53633 1.000 41.79876 492 ILE A C 1
ATOM 3670 O O . ILE A 1 491 ? 14.80853 69.08052 24.67693 1.000 42.54856 492 ILE A O 1
ATOM 3675 N N . SER A 1 492 ? 13.66262 70.23182 23.14400 1.000 42.42207 493 SER A N 1
ATOM 3676 C CA . SER A 1 492 ? 12.51634 70.32072 24.02469 1.000 37.48835 493 SER A CA 1
ATOM 3677 C C . SER A 1 492 ? 11.85828 68.96661 24.19731 1.000 45.34637 493 SER A C 1
ATOM 3678 O O . SER A 1 492 ? 11.48169 68.59498 25.31627 1.000 45.75853 493 SER A O 1
ATOM 3681 N N . ALA A 1 493 ? 11.67980 68.23520 23.09850 1.000 37.41037 494 ALA A N 1
ATOM 3682 C CA . ALA A 1 493 ? 11.04869 66.92594 23.17240 1.000 44.36685 494 ALA A CA 1
ATOM 3683 C C . ALA A 1 493 ? 11.84236 65.98488 24.07529 1.000 47.77206 494 ALA A C 1
ATOM 3684 O O . ALA A 1 493 ? 11.26353 65.21569 24.84929 1.000 43.51237 494 ALA A O 1
ATOM 3686 N N . LEU A 1 494 ? 13.17200 66.03510 24.00057 1.000 39.31848 495 LEU A N 1
ATOM 3687 C CA . LEU A 1 494 ? 14.02129 65.14176 24.78684 1.000 34.53235 495 LEU A CA 1
ATOM 3688 C C . LEU A 1 494 ? 15.18363 65.94268 25.36734 1.000 37.32041 495 LEU A C 1
ATOM 3689 O O . LEU A 1 494 ? 16.22521 66.10493 24.72774 1.000 35.53891 495 LEU A O 1
ATOM 3694 N N . PRO A 1 495 ? 15.03690 66.46794 26.60436 1.000 36.14016 496 PRO A N 1
ATOM 3695 C CA . PRO A 1 495 ? 16.03999 67.36755 27.20943 1.000 35.98332 496 PRO A CA 1
ATOM 3696 C C . PRO A 1 495 ? 17.51320 66.88019 27.22957 1.000 36.48908 496 PRO A C 1
ATOM 3697 O O . PRO A 1 495 ? 17.79055 65.67433 27.31349 1.000 42.58407 496 PRO A O 1
#

B-factor: mean 38.53, std 11.26, range [20.56, 96.8]